Protein 3E4W (pdb70)

Secondary structure (DSSP, 8-state):
---HHHHHHHHHHTT---TTS-SSS-SEEEEEEEEEE-TTGGGT---GGGSS-EEEEEEEEEESSS-TT--TTSS--EEEEEEEEPTTS-EEEEEEES-SS-S-SSHHHHHHHHHHTSSSTTHHHHHHHHHHH-HHHHTTHHHHHHHT-EES-GGGS-EEEEEEEEEE-TTS-EEEEEEEEEESSPP-EE-HHHHHTS-TTHHHHHHHHHHHHS-EEEEEEEEEP-TT--SS-TTSPP----EEEEEEEEEEEE--SSSSTT------TT---TTEEE-S-HHHHHHHHHHHHHHHHHHS---/---HHHHHHHHHHTT---TTS-SSS-SEEEEEEEEEE-TTGGGT---GGGSS-EEEEEEEEEESSS-TT--TTSS--EEEEEEEEPTTS-EEEEEEES-SS-S-SSHHHHHHHHHHHS-SSSHHHHHHHHHHHSGGGTT-HHHHHHHT-EES-GGGS-EEEEEEEEEE-TTS-EEEEEEEEEESSPP-EE-HHHHHTS-TTHHHHHHHHHHHHS-EEEEEEEEEP-TT--SS-TTSPP----EEEEEEEEEEEE--SSSSTT------TT---TTEEE-S-HHHHHHHHHHHHHHHHHH----

B-factor: mean 30.75, std 10.78, range [14.05, 92.54]

Radius of gyration: 25.66 Å; Cα contacts (8 Å, |Δi|>4): 1461; chains: 2; bounding box: 45×77×58 Å

Structure (mmCIF, N/CA/C/O backbone):
data_3E4W
#
_entry.id   3E4W
#
_cell.length_a   68.721
_cell.length_b   81.620
_cell.length_c   163.108
_cell.angle_alpha   90.00
_cell.angle_beta   90.00
_cell.angle_gamma   90.00
#
_symmetry.space_group_name_H-M   'P 21 21 21'
#
loop_
_entity.id
_entity.type
_entity.pdbx_description
1 polymer 'Putative uncharacterized protein'
2 non-polymer 'PROTOPORPHYRIN IX CONTAINING FE'
3 non-polymer HEXANE-1,6-DIOL
4 non-polymer 'PHOSPHATE ION'
5 non-polymer GLYCEROL
6 water water
#
loop_
_atom_site.group_PDB
_atom_site.id
_atom_site.type_symbol
_atom_site.label_atom_id
_atom_site.label_alt_id
_atom_site.label_comp_id
_atom_site.label_asym_id
_atom_site.label_entity_id
_atom_site.label_seq_id
_atom_site.pdbx_PDB_ins_code
_atom_site.Cartn_x
_atom_site.Cartn_y
_atom_site.Cartn_z
_atom_site.occupancy
_atom_site.B_iso_or_equiv
_atom_site.auth_seq_id
_atom_site.auth_comp_id
_atom_site.auth_asym_id
_atom_site.auth_atom_id
_atom_site.pdbx_PDB_model_num
ATOM 1 N N . GLY A 1 11 ? 12.186 22.048 16.678 1.00 56.65 4 GLY A N 1
ATOM 2 C CA . GLY A 1 11 ? 11.773 22.633 17.984 1.00 55.85 4 GLY A CA 1
ATOM 3 C C . GLY A 1 11 ? 10.292 22.462 18.266 1.00 54.33 4 GLY A C 1
ATOM 4 O O . GLY A 1 11 ? 9.830 21.361 18.554 1.00 56.86 4 GLY A O 1
ATOM 5 N N . LEU A 1 12 ? 9.549 23.559 18.183 1.00 51.12 5 LEU A N 1
ATOM 6 C CA . LEU A 1 12 ? 8.110 23.551 18.432 1.00 48.01 5 LEU A CA 1
ATOM 7 C C . LEU A 1 12 ? 7.339 23.328 17.130 1.00 44.48 5 LEU A C 1
ATOM 8 O O . LEU A 1 12 ? 7.703 23.876 16.092 1.00 44.40 5 LEU A O 1
ATOM 13 N N . THR A 1 13 ? 6.278 22.526 17.183 1.00 40.68 6 THR A N 1
ATOM 14 C CA . THR A 1 13 ? 5.471 22.262 15.993 1.00 37.18 6 THR A CA 1
ATOM 15 C C . THR A 1 13 ? 4.167 23.052 16.042 1.00 36.17 6 THR A C 1
ATOM 16 O O . THR A 1 13 ? 3.723 23.471 17.108 1.00 33.60 6 THR A O 1
ATOM 20 N N . PRO A 1 14 ? 3.541 23.276 14.877 1.00 36.54 7 PRO A N 1
ATOM 21 C CA . PRO A 1 14 ? 2.282 24.020 14.821 1.00 36.19 7 PRO A CA 1
ATOM 22 C C . PRO A 1 14 ? 1.238 23.464 15.790 1.00 35.42 7 PRO A C 1
ATOM 23 O O . PRO A 1 14 ? 0.611 24.215 16.538 1.00 34.30 7 PRO A O 1
ATOM 27 N N . ASP A 1 15 ? 1.059 22.146 15.778 1.00 33.13 8 ASP A N 1
ATOM 28 C CA . ASP A 1 15 ? 0.083 21.512 16.657 1.00 35.15 8 ASP A CA 1
ATOM 29 C C . ASP A 1 15 ? 0.371 21.742 18.134 1.00 32.73 8 ASP A C 1
ATOM 30 O O . ASP A 1 15 ? -0.553 21.909 18.930 1.00 32.30 8 ASP A O 1
ATOM 35 N N . GLN A 1 16 ? 1.645 21.746 18.509 1.00 31.35 9 GLN A N 1
ATOM 36 C CA . GLN A 1 16 ? 1.998 21.983 19.904 1.00 30.62 9 GLN A CA 1
ATOM 37 C C . GLN A 1 16 ? 1.594 23.406 20.280 1.00 29.69 9 GLN A C 1
ATOM 38 O O . GLN A 1 16 ? 1.164 23.669 21.404 1.00 27.48 9 GLN A O 1
ATOM 44 N N . ALA A 1 17 ? 1.728 24.325 19.330 1.00 29.55 10 ALA A N 1
ATOM 45 C CA . ALA A 1 17 ? 1.362 25.714 19.580 1.00 30.22 10 ALA A CA 1
ATOM 46 C C . ALA A 1 17 ? -0.139 25.788 19.838 1.00 28.97 10 ALA A C 1
ATOM 47 O O . ALA A 1 17 ? -0.585 26.453 20.773 1.00 32.20 10 ALA A O 1
ATOM 49 N N . ILE A 1 18 ? -0.914 25.100 19.005 1.00 29.84 11 ILE A N 1
ATOM 50 C CA . ILE A 1 18 ? -2.364 25.083 19.159 1.00 30.68 11 ILE A CA 1
ATOM 51 C C . ILE A 1 18 ? -2.730 24.471 20.514 1.00 31.84 11 ILE A C 1
ATOM 52 O O . ILE A 1 18 ? -3.633 24.957 21.199 1.00 32.28 11 ILE A O 1
ATOM 57 N N . ASP A 1 19 ? -2.029 23.406 20.899 1.00 33.32 12 ASP A N 1
ATOM 58 C CA . ASP A 1 19 ? -2.295 22.759 22.181 1.00 36.20 12 ASP A CA 1
ATOM 59 C C . ASP A 1 19 ? -2.086 23.751 23.314 1.00 35.20 12 ASP A C 1
ATOM 60 O O . ASP A 1 19 ? -2.935 23.883 24.197 1.00 34.74 12 ASP A O 1
ATOM 65 N N . ALA A 1 20 ? -0.953 24.446 23.285 1.00 32.39 13 ALA A N 1
ATOM 66 C CA . ALA A 1 20 ? -0.642 25.433 24.310 1.00 32.94 13 ALA A CA 1
ATOM 67 C C . ALA A 1 20 ? -1.756 26.472 24.357 1.00 33.65 13 ALA A C 1
ATOM 68 O O . ALA A 1 20 ? -2.233 26.835 25.431 1.00 33.84 13 ALA A O 1
ATOM 70 N N . ILE A 1 21 ? -2.164 26.943 23.184 1.00 31.77 14 ILE A N 1
ATOM 71 C CA . ILE A 1 21 ? -3.230 27.932 23.082 1.00 31.40 14 ILE A CA 1
ATOM 72 C C . ILE A 1 21 ? -4.523 27.382 23.682 1.00 32.11 14 ILE A C 1
ATOM 73 O O . ILE A 1 21 ? -5.189 28.055 24.469 1.00 32.79 14 ILE A O 1
ATOM 78 N N . ARG A 1 22 ? -4.869 26.154 23.311 1.00 35.46 15 ARG A N 1
ATOM 79 C CA . ARG A 1 22 ? -6.078 25.518 23.821 1.00 38.19 15 ARG A CA 1
ATOM 80 C C . ARG A 1 22 ? -6.006 25.397 25.340 1.00 39.28 15 ARG A C 1
ATOM 81 O O . ARG A 1 22 ? -6.981 25.659 26.043 1.00 39.06 15 ARG A O 1
ATOM 89 N N . GLY A 1 23 ? -4.835 25.013 25.839 1.00 41.02 16 GLY A N 1
ATOM 90 C CA . GLY A 1 23 ? -4.649 24.857 27.270 1.00 41.72 16 GLY A CA 1
ATOM 91 C C . GLY A 1 23 ? -4.767 26.144 28.061 1.00 43.58 16 GLY A C 1
ATOM 92 O O . GLY A 1 23 ? -4.883 26.113 29.286 1.00 43.79 16 GLY A O 1
ATOM 93 N N . THR A 1 24 ? -4.739 27.278 27.368 1.00 42.54 17 THR A N 1
ATOM 94 C CA . THR A 1 24 ? -4.843 28.573 28.030 1.00 41.50 17 THR A CA 1
ATOM 95 C C . THR A 1 24 ? -6.214 29.214 27.831 1.00 40.14 17 THR A C 1
ATOM 96 O O . THR A 1 24 ? -6.457 30.329 28.294 1.00 40.06 17 THR A O 1
ATOM 100 N N . GLY A 1 25 ? -7.107 28.513 27.138 1.00 38.15 18 GLY A N 1
ATOM 101 C CA . GLY A 1 25 ? -8.443 29.043 26.924 1.00 37.57 18 GLY A CA 1
ATOM 102 C C . GLY A 1 25 ? -8.813 29.365 25.488 1.00 36.41 18 GLY A C 1
ATOM 103 O O . GLY A 1 25 ? -9.957 29.734 25.213 1.00 35.64 18 GLY A O 1
ATOM 104 N N . GLY A 1 26 ? -7.858 29.225 24.574 1.00 35.72 19 GLY A N 1
ATOM 105 C CA . GLY A 1 26 ? -8.123 29.516 23.176 1.00 34.00 19 GLY A CA 1
ATOM 106 C C . GLY A 1 26 ? -8.529 28.290 22.380 1.00 35.68 19 GLY A C 1
ATOM 107 O O . GLY A 1 26 ? -8.929 27.274 22.951 1.00 35.71 19 GLY A O 1
ATOM 108 N N . ALA A 1 27 ? -8.417 28.383 21.058 1.00 33.19 20 ALA A N 1
ATOM 109 C CA . ALA A 1 27 ? -8.780 27.285 20.170 1.00 33.59 20 ALA A CA 1
ATOM 110 C C . ALA A 1 27 ? -10.219 26.837 20.416 1.00 35.58 20 ALA A C 1
ATOM 111 O O . ALA A 1 27 ? -10.511 25.638 20.478 1.00 34.02 20 ALA A O 1
ATOM 113 N N . GLN A 1 28 ? -11.112 27.810 20.559 1.00 34.24 21 GLN A N 1
ATOM 114 C CA . GLN A 1 28 ? -12.525 27.532 20.782 1.00 37.19 21 GLN A CA 1
ATOM 115 C C . GLN A 1 28 ? -13.180 27.100 19.471 1.00 38.13 21 GLN A C 1
ATOM 116 O O . GLN A 1 28 ? -12.782 27.540 18.394 1.00 37.87 21 GLN A O 1
ATOM 122 N N . PRO A 1 29 ? -14.203 26.234 19.550 1.00 39.20 22 PRO A N 1
ATOM 123 C CA . PRO A 1 29 ? -14.917 25.736 18.369 1.00 38.25 22 PRO A CA 1
ATOM 124 C C . PRO A 1 29 ? -15.355 26.834 17.402 1.00 37.06 22 PRO A C 1
ATOM 125 O O . PRO A 1 29 ? -16.008 27.798 17.799 1.00 34.85 22 PRO A O 1
ATOM 129 N N . GLY A 1 30 ? -14.986 26.676 16.135 1.00 36.45 23 GLY A N 1
ATOM 130 C CA . GLY A 1 30 ? -15.357 27.642 15.116 1.00 35.45 23 GLY A CA 1
ATOM 131 C C . GLY A 1 30 ? -14.726 29.018 15.232 1.00 33.76 23 GLY A C 1
ATOM 132 O O . GLY A 1 30 ? -15.110 29.936 14.508 1.00 35.36 23 GLY A O 1
ATOM 133 N N . CYS A 1 31 ? -13.759 29.172 16.131 1.00 32.49 24 CYS A N 1
ATOM 134 C CA . CYS A 1 31 ? -13.096 30.462 16.316 1.00 31.84 24 CYS A CA 1
ATOM 135 C C . CYS A 1 31 ? -11.618 30.413 15.970 1.00 30.92 24 CYS A C 1
ATOM 136 O O . CYS A 1 31 ? -11.002 29.349 15.975 1.00 30.15 24 CYS A O 1
ATOM 139 N N . ARG A 1 32 ? -11.057 31.580 15.668 1.00 29.08 25 ARG A N 1
ATOM 140 C CA . ARG A 1 32 ? -9.629 31.687 15.400 1.00 25.53 25 ARG A CA 1
ATOM 141 C C . ARG A 1 32 ? -9.028 31.312 16.762 1.00 26.05 25 ARG A C 1
ATOM 142 O O . ARG A 1 32 ? -9.480 31.827 17.786 1.00 26.31 25 ARG A O 1
ATOM 150 N N . ALA A 1 33 ? -8.043 30.413 16.780 1.00 27.57 26 ALA A N 1
ATOM 151 C CA . ALA A 1 33 ? -7.424 29.954 18.033 1.00 26.73 26 ALA A CA 1
ATOM 152 C C . ALA A 1 33 ? -7.055 31.113 18.950 1.00 27.96 26 ALA A C 1
ATOM 153 O O . ALA A 1 33 ? -7.229 31.034 20.169 1.00 26.94 26 ALA A O 1
ATOM 155 N N . LEU A 1 34 ? -6.513 32.172 18.356 1.00 25.46 27 LEU A N 1
ATOM 156 C CA . LEU A 1 34 ? -6.176 33.396 19.078 1.00 25.24 27 LEU A CA 1
ATOM 157 C C . LEU A 1 34 ? -6.865 34.495 18.279 1.00 23.37 27 LEU A C 1
ATOM 158 O O . LEU A 1 34 ? -7.210 34.281 17.116 1.00 24.59 27 LEU A O 1
ATOM 163 N N . HIS A 1 35 ? -7.077 35.656 18.891 1.00 24.28 28 HIS A N 1
ATOM 164 C CA . HIS A 1 35 ? -7.761 36.750 18.208 1.00 24.45 28 HIS A CA 1
ATOM 165 C C . HIS A 1 35 ? -9.152 36.281 17.777 1.00 26.21 28 HIS A C 1
ATOM 166 O O . HIS A 1 35 ? -9.640 36.607 16.687 1.00 25.77 28 HIS A O 1
ATOM 173 N N . ALA A 1 36 ? -9.787 35.517 18.660 1.00 24.39 29 ALA A N 1
ATOM 174 C CA . ALA A 1 36 ? -11.120 34.976 18.414 1.00 26.49 29 ALA A CA 1
ATOM 175 C C . ALA A 1 36 ? -12.168 36.057 18.173 1.00 24.82 29 ALA A C 1
ATOM 176 O O . ALA A 1 36 ? -12.953 35.967 17.230 1.00 24.72 29 ALA A O 1
ATOM 178 N N . LYS A 1 37 ? -12.183 37.067 19.039 1.00 25.04 30 LYS A N 1
ATOM 179 C CA . LYS A 1 37 ? -13.147 38.154 18.939 1.00 26.16 30 LYS A CA 1
ATOM 180 C C . LYS A 1 37 ? -12.638 39.247 18.008 1.00 26.08 30 LYS A C 1
ATOM 181 O O . LYS A 1 37 ? -11.541 39.772 18.199 1.00 25.81 30 LYS A O 1
ATOM 187 N N . GLY A 1 38 ? -13.441 39.581 17.004 1.00 26.07 31 GLY A N 1
ATOM 188 C CA . GLY A 1 38 ? -13.050 40.611 16.057 1.00 25.76 31 GLY A CA 1
ATOM 189 C C . GLY A 1 38 ? -14.149 40.905 15.057 1.00 26.96 31 GLY A C 1
ATOM 190 O O . GLY A 1 38 ? -15.087 40.122 14.910 1.00 25.18 31 GLY A O 1
ATOM 191 N N . THR A 1 39 ? -14.033 42.034 14.365 1.00 24.35 32 THR A N 1
ATOM 192 C CA . THR A 1 39 ? -15.031 42.436 13.378 1.00 24.89 32 THR A CA 1
ATOM 193 C C . THR A 1 39 ? -14.341 42.931 12.109 1.00 25.32 32 THR A C 1
ATOM 194 O O . THR A 1 39 ? -13.266 43.534 12.175 1.00 23.19 32 THR A O 1
ATOM 198 N N . LEU A 1 40 ? -14.959 42.665 10.960 1.00 21.53 33 LEU A N 1
ATOM 199 C CA . LEU A 1 40 ? -14.407 43.076 9.675 1.00 22.31 33 LEU A CA 1
ATOM 200 C C . LEU A 1 40 ? -14.962 44.417 9.207 1.00 23.67 33 LEU A C 1
ATOM 201 O O . LEU A 1 40 ? -16.150 44.713 9.377 1.00 20.97 33 LEU A O 1
ATOM 206 N N . TYR A 1 41 ? -14.091 45.218 8.604 1.00 22.00 34 TYR A N 1
ATOM 207 C CA . TYR A 1 41 ? -14.482 46.523 8.092 1.00 23.28 34 TYR A CA 1
ATOM 208 C C . TYR A 1 41 ? -13.967 46.697 6.673 1.00 23.99 34 TYR A C 1
ATOM 209 O O . TYR A 1 41 ? -12.997 46.050 6.273 1.00 23.64 34 TYR A O 1
ATOM 218 N N . ARG A 1 42 ? -14.631 47.571 5.924 1.00 23.63 35 ARG A N 1
ATOM 219 C CA . ARG A 1 42 ? -14.274 47.858 4.542 1.00 26.74 35 ARG A CA 1
ATOM 220 C C . ARG A 1 42 ? -13.618 49.227 4.402 1.00 22.76 35 ARG A C 1
ATOM 221 O O . ARG A 1 42 ? -13.947 50.163 5.127 1.00 23.91 35 ARG A O 1
ATOM 229 N N . GLY A 1 43 ? -12.699 49.332 3.450 1.00 23.02 36 GLY A N 1
ATOM 230 C CA . GLY A 1 43 ? -12.020 50.590 3.200 1.00 24.75 36 GLY A CA 1
ATOM 231 C C . GLY A 1 43 ? -11.149 50.495 1.963 1.00 23.13 36 GLY A C 1
ATOM 232 O O . GLY A 1 43 ? -11.301 49.580 1.146 1.00 20.91 36 GLY A O 1
ATOM 233 N N . THR A 1 44 ? -10.249 51.458 1.806 1.00 21.33 37 THR A N 1
ATOM 234 C CA . THR A 1 44 ? -9.333 51.451 0.677 1.00 20.43 37 THR A CA 1
ATOM 235 C C . THR A 1 44 ? -7.967 51.889 1.170 1.00 21.31 37 THR A C 1
ATOM 236 O O . THR A 1 44 ? -7.825 52.365 2.294 1.00 20.50 37 THR A O 1
ATOM 240 N N . PHE A 1 45 ? -6.964 51.705 0.326 1.00 20.93 38 PHE A N 1
ATOM 241 C CA . PHE A 1 45 ? -5.604 52.095 0.652 1.00 20.68 38 PHE A CA 1
ATOM 242 C C . PHE A 1 45 ? -4.989 52.755 -0.568 1.00 20.07 38 PHE A C 1
ATOM 243 O O . PHE A 1 45 ? -5.181 52.298 -1.694 1.00 21.67 38 PHE A O 1
ATOM 251 N N . THR A 1 46 ? -4.261 53.838 -0.330 1.00 19.06 39 THR A N 1
ATOM 252 C CA . THR A 1 46 ? -3.573 54.554 -1.393 1.00 18.69 39 THR A CA 1
ATOM 253 C C . THR A 1 46 ? -2.201 54.900 -0.843 1.00 18.20 39 THR A C 1
ATOM 254 O O . THR A 1 46 ? -2.085 55.463 0.246 1.00 19.50 39 THR A O 1
ATOM 258 N N . ALA A 1 47 ? -1.163 54.550 -1.588 1.00 18.93 40 ALA A N 1
ATOM 259 C CA . ALA A 1 47 ? 0.197 54.822 -1.155 1.00 18.04 40 ALA A CA 1
ATOM 260 C C . ALA A 1 47 ? 0.613 56.233 -1.552 1.00 21.06 40 ALA A C 1
ATOM 261 O O . ALA A 1 47 ? -0.013 56.858 -2.412 1.00 20.40 40 ALA A O 1
ATOM 263 N N . THR A 1 48 ? 1.664 56.732 -0.913 1.00 19.76 41 THR A N 1
ATOM 264 C CA . THR A 1 48 ? 2.190 58.053 -1.228 1.00 24.48 41 THR A CA 1
ATOM 265 C C . THR A 1 48 ? 2.903 57.902 -2.566 1.00 27.55 41 THR A C 1
ATOM 266 O O . THR A 1 48 ? 3.126 56.783 -3.033 1.00 27.07 41 THR A O 1
ATOM 270 N N . ARG A 1 49 ? 3.263 59.020 -3.183 1.00 26.70 42 ARG A N 1
ATOM 271 C CA . ARG A 1 49 ? 3.933 58.978 -4.475 1.00 31.74 42 ARG A CA 1
ATOM 272 C C . ARG A 1 49 ? 5.321 58.346 -4.464 1.00 31.02 42 ARG A C 1
ATOM 273 O O . ARG A 1 49 ? 5.734 57.747 -5.460 1.00 31.48 42 ARG A O 1
ATOM 281 N N . ASP A 1 50 ? 6.033 58.461 -3.349 1.00 29.60 43 ASP A N 1
ATOM 282 C CA . ASP A 1 50 ? 7.381 57.911 -3.266 1.00 30.96 43 ASP A CA 1
ATOM 283 C C . ASP A 1 50 ? 7.475 56.459 -2.814 1.00 28.94 43 ASP A C 1
ATOM 284 O O . ASP A 1 50 ? 8.552 55.866 -2.867 1.00 27.72 43 ASP A O 1
ATOM 289 N N . ALA A 1 51 ? 6.361 55.881 -2.375 1.00 25.17 44 ALA A N 1
ATOM 290 C CA . ALA A 1 51 ? 6.379 54.495 -1.911 1.00 22.95 44 ALA A CA 1
ATOM 291 C C . ALA A 1 51 ? 6.914 53.543 -2.981 1.00 23.18 44 ALA A C 1
ATOM 292 O O . ALA A 1 51 ? 7.573 52.547 -2.670 1.00 21.17 44 ALA A O 1
ATOM 294 N N . VAL A 1 52 ? 6.634 53.858 -4.242 1.00 22.29 45 VAL A N 1
ATOM 295 C CA . VAL A 1 52 ? 7.079 53.027 -5.351 1.00 24.48 45 VAL A CA 1
ATOM 296 C C . VAL A 1 52 ? 8.610 52.970 -5.441 1.00 24.49 45 VAL A C 1
ATOM 297 O O . VAL A 1 52 ? 9.169 52.123 -6.134 1.00 25.00 45 VAL A O 1
ATOM 301 N N . MET A 1 53 ? 9.287 53.867 -4.732 1.00 24.25 46 MET A N 1
ATOM 302 C CA . MET A 1 53 ? 10.748 53.880 -4.739 1.00 26.61 46 MET A CA 1
ATOM 303 C C . MET A 1 53 ? 11.287 52.857 -3.745 1.00 24.03 46 MET A C 1
ATOM 304 O O . MET A 1 53 ? 12.470 52.505 -3.782 1.00 23.46 46 MET A O 1
ATOM 309 N N . LEU A 1 54 ? 10.411 52.394 -2.856 1.00 21.54 47 LEU A N 1
ATOM 310 C CA . LEU A 1 54 ? 10.773 51.419 -1.830 1.00 20.65 47 LEU A CA 1
ATOM 311 C C . LEU A 1 54 ? 10.356 49.993 -2.192 1.00 22.15 47 LEU A C 1
ATOM 312 O O . LEU A 1 54 ? 11.042 49.033 -1.836 1.00 21.39 47 LEU A O 1
ATOM 317 N N . SER A 1 55 ? 9.228 49.854 -2.887 1.00 21.89 48 SER A N 1
ATOM 318 C CA . SER A 1 55 ? 8.736 48.534 -3.274 1.00 22.26 48 SER A CA 1
ATOM 319 C C . SER A 1 55 ? 7.933 48.567 -4.568 1.00 22.55 48 SER A C 1
ATOM 320 O O . SER A 1 55 ? 7.235 49.539 -4.857 1.00 21.03 48 SER A O 1
ATOM 323 N N . ALA A 1 56 ? 8.039 47.486 -5.336 1.00 22.39 49 ALA A N 1
ATOM 324 C CA . ALA A 1 56 ? 7.329 47.359 -6.599 1.00 22.31 49 ALA A CA 1
ATOM 325 C C . ALA A 1 56 ? 5.956 46.723 -6.393 1.00 23.19 49 ALA A C 1
ATOM 326 O O . ALA A 1 56 ? 5.228 46.489 -7.357 1.00 22.54 49 ALA A O 1
ATOM 328 N N . ALA A 1 57 ? 5.605 46.433 -5.142 1.00 21.72 50 ALA A N 1
ATOM 329 C CA . ALA A 1 57 ? 4.309 45.827 -4.850 1.00 22.54 50 ALA A CA 1
ATOM 330 C C . ALA A 1 57 ? 3.217 46.680 -5.486 1.00 22.86 50 ALA A C 1
ATOM 331 O O . ALA A 1 57 ? 3.214 47.903 -5.347 1.00 24.11 50 ALA A O 1
ATOM 333 N N . PRO A 1 58 ? 2.272 46.043 -6.194 1.00 24.58 51 PRO A N 1
ATOM 334 C CA . PRO A 1 58 ? 1.172 46.749 -6.861 1.00 26.37 51 PRO A CA 1
ATOM 335 C C . PRO A 1 58 ? 0.334 47.685 -5.988 1.00 25.1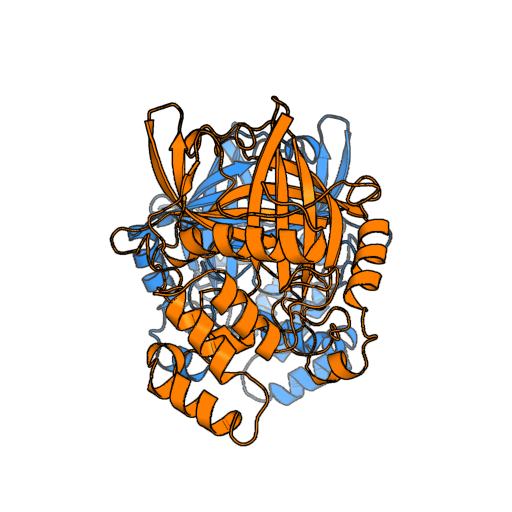4 51 PRO A C 1
ATOM 336 O O . PRO A 1 58 ? -0.109 48.732 -6.459 1.00 27.13 51 PRO A O 1
ATOM 340 N N . HIS A 1 59 ? 0.113 47.324 -4.727 1.00 23.75 52 HIS A N 1
ATOM 341 C CA . HIS A 1 59 ? -0.696 48.175 -3.859 1.00 23.48 52 HIS A CA 1
ATOM 342 C C . HIS A 1 59 ? 0.068 49.398 -3.363 1.00 23.08 52 HIS A C 1
ATOM 343 O O . HIS A 1 59 ? -0.498 50.272 -2.711 1.00 21.64 52 HIS A O 1
ATOM 350 N N . LEU A 1 60 ? 1.353 49.466 -3.690 1.00 21.64 53 LEU A N 1
ATOM 351 C CA . LEU A 1 60 ? 2.178 50.586 -3.260 1.00 22.95 53 LEU A CA 1
ATOM 352 C C . LEU A 1 60 ? 2.562 51.530 -4.401 1.00 22.43 53 LEU A C 1
ATOM 353 O O . LEU A 1 60 ? 3.432 52.385 -4.231 1.00 22.26 53 LEU A O 1
ATOM 358 N N . ASP A 1 61 ? 1.911 51.394 -5.557 1.00 22.40 54 ASP A N 1
ATOM 359 C CA . ASP A 1 61 ? 2.254 52.243 -6.695 1.00 24.44 54 ASP A CA 1
ATOM 360 C C . ASP A 1 61 ? 1.518 53.578 -6.785 1.00 23.94 54 ASP A C 1
ATOM 361 O O . ASP A 1 61 ? 1.735 54.339 -7.724 1.00 24.52 54 ASP A O 1
ATOM 366 N N . GLY A 1 62 ? 0.658 53.870 -5.813 1.00 23.03 55 GLY A N 1
ATOM 367 C CA . GLY A 1 62 ? -0.063 55.131 -5.832 1.00 23.99 55 GLY A CA 1
ATOM 368 C C . GLY A 1 62 ? -1.519 55.012 -6.238 1.00 26.75 55 GLY A C 1
ATOM 369 O O . GLY A 1 62 ? -2.278 55.981 -6.145 1.00 26.17 55 GLY A O 1
ATOM 370 N N . SER A 1 63 ? -1.914 53.834 -6.706 1.00 24.81 56 SER A N 1
ATOM 371 C CA . SER A 1 63 ? -3.302 53.621 -7.097 1.00 25.75 56 SER A CA 1
ATOM 372 C C . SER A 1 63 ? -4.095 53.302 -5.832 1.00 25.44 56 SER A C 1
ATOM 373 O O . SER A 1 63 ? -3.524 52.962 -4.796 1.00 24.89 56 SER A O 1
ATOM 376 N N . THR A 1 64 ? -5.413 53.422 -5.910 1.00 23.15 57 THR A N 1
ATOM 377 C CA . THR A 1 64 ? -6.253 53.133 -4.760 1.00 22.05 57 THR A CA 1
ATOM 378 C C . THR A 1 64 ? -6.737 51.693 -4.859 1.00 24.44 57 THR A C 1
ATOM 379 O O . THR A 1 64 ? -7.316 51.291 -5.868 1.00 23.65 57 THR A O 1
ATOM 383 N N . VAL A 1 65 ? -6.488 50.916 -3.812 1.00 22.74 58 VAL A N 1
ATOM 384 C CA . VAL A 1 65 ? -6.886 49.516 -3.804 1.00 22.55 58 VAL A CA 1
ATOM 385 C C . VAL A 1 65 ? -7.848 49.185 -2.668 1.00 22.24 58 VAL A C 1
ATOM 386 O O . VAL A 1 65 ? -7.914 49.895 -1.665 1.00 20.49 58 VAL A O 1
ATOM 390 N N . PRO A 1 66 ? -8.626 48.104 -2.830 1.00 22.46 59 PRO A N 1
ATOM 391 C CA . PRO A 1 66 ? -9.588 47.666 -1.816 1.00 23.02 59 PRO A CA 1
ATOM 392 C C . PRO A 1 66 ? -8.821 47.194 -0.588 1.00 22.98 59 PRO A C 1
ATOM 393 O O . PRO A 1 66 ? -7.747 46.603 -0.716 1.00 21.85 59 PRO A O 1
ATOM 397 N N . ALA A 1 67 ? -9.367 47.460 0.593 1.00 21.46 60 ALA A N 1
ATOM 398 C CA . ALA A 1 67 ? -8.738 47.037 1.832 1.00 22.15 60 ALA A CA 1
ATOM 399 C C . ALA A 1 67 ? -9.784 46.459 2.770 1.00 22.75 60 ALA A C 1
ATOM 400 O O . ALA A 1 67 ? -10.830 47.070 2.994 1.00 23.82 60 ALA A O 1
ATOM 402 N N . LEU A 1 68 ? -9.503 45.266 3.290 1.00 20.92 61 LEU A N 1
ATOM 403 C CA . LEU A 1 68 ? -10.386 44.599 4.245 1.00 21.43 61 LEU A CA 1
ATOM 404 C C . LEU A 1 68 ? -9.629 44.673 5.561 1.00 20.61 61 LEU A C 1
ATOM 405 O O . LEU A 1 68 ? -8.456 44.297 5.621 1.00 20.58 61 LEU A O 1
ATOM 410 N N . ILE A 1 69 ? -10.287 45.163 6.606 1.00 19.64 62 ILE A N 1
ATOM 411 C CA . ILE A 1 69 ? -9.646 45.310 7.905 1.00 21.60 62 ILE A CA 1
ATOM 412 C C . ILE A 1 69 ? -10.379 44.580 9.020 1.00 24.59 62 ILE A C 1
ATOM 413 O O . ILE A 1 69 ? -11.605 44.657 9.114 1.00 23.06 62 ILE A O 1
ATOM 418 N N . ARG A 1 70 ? -9.632 43.884 9.870 1.00 22.70 63 ARG A N 1
ATOM 419 C CA . ARG A 1 70 ? -10.247 43.214 11.008 1.00 22.17 63 ARG A CA 1
ATOM 420 C C . ARG A 1 70 ? -9.600 43.738 12.281 1.00 23.35 63 ARG A C 1
ATOM 421 O O . ARG A 1 70 ? -8.376 43.710 12.423 1.00 23.01 63 ARG A O 1
ATOM 429 N N . PHE A 1 71 ? -10.426 44.261 13.182 1.00 23.71 64 PHE A N 1
ATOM 430 C CA . PHE A 1 71 ? -9.953 44.752 14.470 1.00 22.76 64 PHE A CA 1
ATOM 431 C C . PHE A 1 71 ? -10.338 43.640 15.427 1.00 24.52 64 PHE A C 1
ATOM 432 O O . PHE A 1 71 ? -11.436 43.084 15.330 1.00 21.99 64 PHE A O 1
ATOM 440 N N . SER A 1 72 ? -9.449 43.316 16.355 1.00 23.37 65 SER A N 1
ATOM 441 C CA . SER A 1 72 ? -9.728 42.219 17.263 1.00 23.59 65 SER A CA 1
ATOM 442 C C . SER A 1 72 ? -9.048 42.328 18.614 1.00 23.42 65 SER A C 1
ATOM 443 O O . SER A 1 72 ? -8.243 43.227 18.863 1.00 22.18 65 SER A O 1
ATOM 446 N N . ASN A 1 73 ? -9.396 41.385 19.482 1.00 22.25 66 ASN A N 1
ATOM 447 C CA . ASN A 1 73 ? -8.804 41.274 20.802 1.00 23.54 66 ASN A CA 1
ATOM 448 C C . ASN A 1 73 ? -7.924 40.029 20.664 1.00 24.45 66 ASN A C 1
ATOM 449 O O . ASN A 1 73 ? -8.346 39.033 20.069 1.00 24.19 66 ASN A O 1
ATOM 454 N N . GLY A 1 74 ? -6.707 40.089 21.194 1.00 24.32 67 GLY A N 1
ATOM 455 C CA . GLY A 1 74 ? -5.792 38.966 21.075 1.00 26.12 67 GLY A CA 1
ATOM 456 C C . GLY A 1 74 ? -6.197 37.667 21.750 1.00 25.64 67 GLY A C 1
ATOM 457 O O . GLY A 1 74 ? -5.706 36.601 21.386 1.00 27.22 67 GLY A O 1
ATOM 458 N N . SER A 1 75 ? -7.100 37.746 22.720 1.00 28.20 68 SER A N 1
ATOM 459 C CA . SER A 1 75 ? -7.541 36.562 23.451 1.00 26.67 68 SER A CA 1
ATOM 460 C C . SER A 1 75 ? -8.161 35.459 22.602 1.00 27.87 68 SER A C 1
ATOM 461 O O . SER A 1 75 ? -8.772 35.721 21.566 1.00 26.29 68 SER A O 1
ATOM 464 N N . GLY A 1 76 ? -8.002 34.220 23.065 1.00 27.29 69 GLY A N 1
ATOM 465 C CA . GLY A 1 76 ? -8.574 33.084 22.371 1.00 27.68 69 GLY A CA 1
ATOM 466 C C . GLY A 1 76 ? -10.032 32.936 22.770 1.00 28.80 69 GLY A C 1
ATOM 467 O O . GLY A 1 76 ? -10.751 32.084 22.245 1.00 28.96 69 GLY A O 1
ATOM 468 N N . ASN A 1 77 ? -10.467 33.775 23.707 1.00 30.24 70 ASN A N 1
ATOM 469 C CA . ASN A 1 77 ? -11.847 33.760 24.187 1.00 30.47 70 ASN A CA 1
ATOM 470 C C . ASN A 1 77 ? -12.708 34.712 23.358 1.00 32.79 70 ASN A C 1
ATOM 471 O O . ASN A 1 77 ? -12.533 35.931 23.409 1.00 32.87 70 ASN A O 1
ATOM 476 N N . PRO A 1 78 ? -13.656 34.165 22.582 1.00 33.23 71 PRO A N 1
ATOM 477 C CA . PRO A 1 78 ? -14.532 34.995 21.750 1.00 34.45 71 PRO A CA 1
ATOM 478 C C . PRO A 1 78 ? -15.434 35.938 22.548 1.00 35.58 71 PRO A C 1
ATOM 479 O O . PRO A 1 78 ? -16.004 36.876 21.993 1.00 36.68 71 PRO A O 1
ATOM 483 N N . LYS A 1 79 ? -15.551 35.691 23.850 1.00 36.24 72 LYS A N 1
ATOM 484 C CA . LYS A 1 79 ? -16.381 36.527 24.710 1.00 38.44 72 LYS A CA 1
ATOM 485 C C . LYS A 1 79 ? -15.551 37.452 25.593 1.00 37.82 72 LYS A C 1
ATOM 486 O O . LYS A 1 79 ? -16.063 38.040 26.544 1.00 38.41 72 LYS A O 1
ATOM 492 N N . GLN A 1 80 ? -14.265 37.570 25.279 1.00 36.04 73 GLN A N 1
ATOM 493 C CA . GLN A 1 80 ? -13.362 38.436 26.032 1.00 34.89 73 GLN A CA 1
ATOM 494 C C . GLN A 1 80 ? -13.967 39.838 26.151 1.00 32.66 73 GLN A C 1
ATOM 495 O O . GLN A 1 80 ? -14.476 40.380 25.174 1.00 33.19 73 GLN A O 1
ATOM 501 N N . ARG A 1 81 ? -13.918 40.413 27.350 1.00 30.64 74 ARG A N 1
ATOM 502 C CA . ARG A 1 81 ? -14.443 41.759 27.579 1.00 32.39 74 ARG A CA 1
ATOM 503 C C . ARG A 1 81 ? -13.451 42.781 27.037 1.00 30.05 74 ARG A C 1
ATOM 504 O O . ARG A 1 81 ? -12.254 42.675 27.296 1.00 28.65 74 ARG A O 1
ATOM 512 N N . ASP A 1 82 ? -13.945 43.766 26.290 1.00 29.94 75 ASP A N 1
ATOM 513 C CA . ASP A 1 82 ? -13.073 44.793 25.722 1.00 29.43 75 ASP A CA 1
ATOM 514 C C . ASP A 1 82 ? -12.374 45.596 26.813 1.00 29.89 75 ASP A C 1
ATOM 515 O O . ASP A 1 82 ? -11.218 45.994 26.658 1.00 29.56 75 ASP A O 1
ATOM 520 N N . GLY A 1 83 ? -13.081 45.829 27.916 1.00 29.10 76 GLY A N 1
ATOM 521 C CA . GLY A 1 83 ? -12.522 46.600 29.013 1.00 30.13 76 GLY A CA 1
ATOM 522 C C . GLY A 1 83 ? -11.448 45.914 29.840 1.00 33.18 76 GLY A C 1
ATOM 523 O O . GLY A 1 83 ? -10.886 46.521 30.756 1.00 33.59 76 GLY A O 1
ATOM 524 N N . ALA A 1 84 ? -11.163 44.652 29.538 1.00 32.72 77 ALA A N 1
ATOM 525 C CA . ALA A 1 84 ? -10.139 43.919 30.273 1.00 33.14 77 ALA A CA 1
ATOM 526 C C . ALA A 1 84 ? -8.791 44.135 29.594 1.00 35.03 77 ALA A C 1
ATOM 527 O O . ALA A 1 84 ? -8.724 44.311 28.374 1.00 34.02 77 ALA A O 1
ATOM 529 N N . PRO A 1 85 ? -7.697 44.144 30.376 1.00 33.98 78 PRO A N 1
ATOM 530 C CA . PRO A 1 85 ? -6.370 44.342 29.783 1.00 33.51 78 PRO A CA 1
ATOM 531 C C . PRO A 1 85 ? -6.143 43.308 28.686 1.00 32.82 78 PRO A C 1
ATOM 532 O O . PRO A 1 85 ? -6.616 42.175 28.788 1.00 32.04 78 PRO A O 1
ATOM 536 N N . GLY A 1 86 ? -5.432 43.695 27.632 1.00 30.35 79 GLY A N 1
ATOM 537 C CA . GLY A 1 86 ? -5.181 42.756 26.557 1.00 27.50 79 GLY A CA 1
ATOM 538 C C . GLY A 1 86 ? -4.704 43.403 25.273 1.00 27.01 79 GLY A C 1
ATOM 539 O O . GLY A 1 86 ? -4.894 44.600 25.055 1.00 25.62 79 GLY A O 1
ATOM 540 N N . VAL A 1 87 ? -4.079 42.595 24.425 1.00 26.48 80 VAL A N 1
ATOM 541 C CA . VAL A 1 87 ? -3.559 43.053 23.144 1.00 25.95 80 VAL A CA 1
ATOM 542 C C . VAL A 1 87 ? -4.699 43.210 22.149 1.00 25.04 80 VAL A C 1
ATOM 543 O O . VAL A 1 87 ? -5.684 42.471 22.204 1.00 24.75 80 VAL A O 1
ATOM 547 N N . ARG A 1 88 ? -4.570 44.181 21.250 1.00 22.71 81 ARG A N 1
ATOM 548 C CA . ARG A 1 88 ? -5.579 44.410 20.222 1.00 22.46 81 ARG A CA 1
ATOM 549 C C . ARG A 1 88 ? -4.893 44.195 18.882 1.00 20.99 81 ARG A C 1
ATOM 550 O O . ARG A 1 88 ? -3.703 44.479 18.733 1.00 21.41 81 ARG A O 1
ATOM 558 N N . GLY A 1 89 ? -5.639 43.694 17.911 1.00 19.81 82 GLY A N 1
ATOM 559 C CA . GLY A 1 89 ? -5.053 43.469 16.608 1.00 21.45 82 GLY A CA 1
ATOM 560 C C . GLY A 1 89 ? -5.726 44.272 15.517 1.00 22.22 82 GLY A C 1
ATOM 561 O O . GLY A 1 89 ? -6.899 44.635 15.624 1.00 21.49 82 GLY A O 1
ATOM 562 N N . MET A 1 90 ? -4.957 44.581 14.481 1.00 21.31 83 MET A N 1
ATOM 563 C CA . MET A 1 90 ? -5.463 45.294 13.312 1.00 20.99 83 MET A CA 1
ATOM 564 C C . MET A 1 90 ? -4.777 44.623 12.143 1.00 20.13 83 MET A C 1
ATOM 565 O O . MET A 1 90 ? -3.561 44.729 11.988 1.00 21.08 83 MET A O 1
ATOM 571 N N . ALA A 1 91 ? -5.554 43.908 11.341 1.00 17.98 84 ALA A N 1
ATOM 572 C CA . ALA A 1 91 ? -5.015 43.201 10.195 1.00 19.38 84 ALA A CA 1
ATOM 573 C C . ALA A 1 91 ? -5.665 43.748 8.935 1.00 19.04 84 ALA A C 1
ATOM 574 O O . ALA A 1 91 ? -6.872 43.980 8.900 1.00 21.24 84 ALA A O 1
ATOM 576 N N . VAL A 1 92 ? -4.855 43.953 7.903 1.00 19.12 85 VAL A N 1
ATOM 577 C CA . VAL A 1 92 ? -5.346 44.509 6.650 1.00 19.01 85 VAL A CA 1
ATOM 578 C C . VAL A 1 92 ? -5.013 43.619 5.471 1.00 19.90 85 VAL A C 1
ATOM 579 O O . VAL A 1 92 ? -3.874 43.178 5.316 1.00 21.41 85 VAL A O 1
ATOM 583 N N . LYS A 1 93 ? -6.018 43.371 4.638 1.00 19.85 86 LYS A N 1
ATOM 584 C CA . LYS A 1 93 ? -5.856 42.554 3.444 1.00 21.98 86 LYS A CA 1
ATOM 585 C C . LYS A 1 93 ? -6.085 43.453 2.229 1.00 20.98 86 LYS A C 1
ATOM 586 O O . LYS A 1 93 ? -7.182 43.988 2.046 1.00 23.28 86 LYS A O 1
ATOM 592 N N . PHE A 1 94 ? -5.048 43.628 1.413 1.00 18.85 87 PHE A N 1
ATOM 593 C CA . PHE A 1 94 ? -5.147 44.470 0.218 1.00 20.09 87 PHE A CA 1
ATOM 594 C C . PHE A 1 94 ? -5.393 43.624 -1.028 1.00 21.47 87 PHE A C 1
ATOM 595 O O . PHE A 1 94 ? -4.726 42.613 -1.235 1.00 22.27 87 PHE A O 1
ATOM 603 N N . THR A 1 95 ? -6.344 44.043 -1.858 1.00 22.30 88 THR A N 1
ATOM 604 C CA . THR A 1 95 ? -6.631 43.324 -3.095 1.00 23.55 88 THR A CA 1
ATOM 605 C C . THR A 1 95 ? -5.855 44.010 -4.218 1.00 24.80 88 THR A C 1
ATOM 606 O O . THR A 1 95 ? -5.938 45.230 -4.394 1.00 23.53 88 THR A O 1
ATOM 610 N N . LEU A 1 96 ? -5.096 43.224 -4.969 1.00 23.56 89 LEU A N 1
ATOM 611 C CA . LEU A 1 96 ? -4.290 43.761 -6.056 1.00 25.97 89 LEU A CA 1
ATOM 612 C C . LEU A 1 96 ? -5.028 43.702 -7.398 1.00 26.22 89 LEU A C 1
ATOM 613 O O . LEU A 1 96 ? -6.021 42.988 -7.537 1.00 25.24 89 LEU A O 1
ATOM 618 N N . PRO A 1 97 ? -4.552 44.461 -8.401 1.00 28.32 90 PRO A N 1
ATOM 619 C CA . PRO A 1 97 ? -5.165 44.505 -9.733 1.00 29.10 90 PRO A CA 1
ATOM 620 C C . PRO A 1 97 ? -5.490 43.169 -10.387 1.00 30.80 90 PRO A C 1
ATOM 621 O O . PRO A 1 97 ? -6.496 43.050 -11.090 1.00 29.98 90 PRO A O 1
ATOM 625 N N . ASP A 1 98 ? -4.649 42.166 -10.163 1.00 29.01 91 ASP A N 1
ATOM 626 C CA . ASP A 1 98 ? -4.869 40.856 -10.762 1.00 29.57 91 ASP A CA 1
ATOM 627 C C . ASP A 1 98 ? -5.781 39.973 -9.919 1.00 29.78 91 ASP A C 1
ATOM 628 O O . ASP A 1 98 ? -5.998 38.806 -10.240 1.00 31.29 91 ASP A O 1
ATOM 633 N N . GLY A 1 99 ? -6.312 40.532 -8.836 1.00 28.31 92 GLY A N 1
ATOM 634 C CA . GLY A 1 99 ? -7.208 39.773 -7.984 1.00 28.03 92 GLY A CA 1
ATOM 635 C C . GLY A 1 99 ? -6.542 39.077 -6.812 1.00 27.74 92 GLY A C 1
ATOM 636 O O . GLY A 1 99 ? -7.228 38.569 -5.924 1.00 28.33 92 GLY A O 1
ATOM 637 N N . SER A 1 100 ? -5.213 39.040 -6.802 1.00 26.85 93 SER A N 1
ATOM 638 C CA . SER A 1 100 ? -4.496 38.402 -5.706 1.00 26.11 93 SER A CA 1
ATOM 639 C C . SER A 1 100 ? -4.560 39.307 -4.483 1.00 25.12 93 SER A C 1
ATOM 640 O O . SER A 1 100 ? -4.967 40.469 -4.575 1.00 22.84 93 SER A O 1
ATOM 643 N N . THR A 1 101 ? -4.153 38.779 -3.337 1.00 23.88 94 THR A N 1
ATOM 644 C CA . THR A 1 101 ? -4.192 39.550 -2.105 1.00 22.26 94 THR A CA 1
ATOM 645 C C . THR A 1 101 ? -2.892 39.458 -1.324 1.00 22.43 94 THR A C 1
ATOM 646 O O . THR A 1 101 ? -2.138 38.494 -1.458 1.00 21.54 94 THR A O 1
ATOM 650 N N . THR A 1 102 ? -2.633 40.475 -0.511 1.00 21.88 95 THR A N 1
ATOM 651 C CA . THR A 1 102 ? -1.443 40.494 0.327 1.00 21.52 95 THR A CA 1
ATOM 652 C C . THR A 1 102 ? -1.875 41.080 1.668 1.00 20.87 95 THR A C 1
ATOM 653 O O . THR A 1 102 ? -2.678 42.011 1.714 1.00 22.92 95 THR A O 1
ATOM 657 N N . ASP A 1 103 ? -1.365 40.515 2.758 1.00 20.82 96 ASP A N 1
ATOM 658 C CA . ASP A 1 103 ? -1.757 40.952 4.095 1.00 21.29 96 ASP A CA 1
ATOM 659 C C . ASP A 1 103 ? -0.693 41.667 4.911 1.00 21.63 96 ASP A C 1
ATOM 660 O O . ASP A 1 103 ? 0.506 41.492 4.700 1.00 21.19 96 ASP A O 1
ATOM 665 N N . VAL A 1 104 ? -1.173 42.467 5.856 1.00 19.88 97 VAL A N 1
ATOM 666 C CA . VAL A 1 104 ? -0.330 43.155 6.823 1.00 20.92 97 VAL A CA 1
ATOM 667 C C . VAL A 1 104 ? -1.015 42.838 8.148 1.00 22.87 97 VAL A C 1
ATOM 668 O O . VAL A 1 104 ? -2.202 43.132 8.331 1.00 22.02 97 VAL A O 1
ATOM 672 N N . SER A 1 105 ? -0.280 42.210 9.057 1.00 21.28 98 SER A N 1
ATOM 673 C CA . SER A 1 105 ? -0.827 41.842 10.355 1.00 21.74 98 SER A CA 1
ATOM 674 C C . SER A 1 105 ? -0.107 42.634 11.434 1.00 20.89 98 SER A C 1
ATOM 675 O O . SER A 1 105 ? 1.123 42.651 11.485 1.00 22.01 98 SER A O 1
ATOM 678 N N . ALA A 1 106 ? -0.869 43.298 12.293 1.00 18.93 99 ALA A N 1
ATOM 679 C CA . ALA A 1 106 ? -0.264 44.102 13.338 1.00 20.23 99 ALA A CA 1
ATOM 680 C C . ALA A 1 106 ? -1.048 44.044 14.634 1.00 21.00 99 ALA A C 1
ATOM 681 O O . ALA A 1 106 ? -2.235 43.718 14.647 1.00 21.89 99 ALA A O 1
ATOM 683 N N . GLN A 1 107 ? -0.374 44.355 15.732 1.00 21.56 100 GLN A N 1
ATOM 684 C CA . GLN A 1 107 ? -1.035 44.367 17.027 1.00 22.67 100 GLN A CA 1
ATOM 685 C C . GLN A 1 107 ? -0.412 45.441 17.922 1.00 23.02 100 GLN A C 1
ATOM 686 O O . GLN A 1 107 ? 0.554 46.107 17.529 1.00 21.85 100 GLN A O 1
ATOM 692 N N . THR A 1 108 ? -0.954 45.606 19.122 1.00 21.59 101 THR A N 1
ATOM 693 C CA . THR A 1 108 ? -0.504 46.668 20.010 1.00 22.36 101 THR A CA 1
ATOM 694 C C . THR A 1 108 ? 0.890 46.657 20.644 1.00 21.94 101 THR A C 1
ATOM 695 O O . THR A 1 108 ? 1.384 47.717 21.018 1.00 21.65 101 THR A O 1
ATOM 699 N N . ALA A 1 109 ? 1.537 45.500 20.769 1.00 21.73 102 ALA A N 1
ATOM 700 C CA . ALA A 1 109 ? 2.882 45.478 21.361 1.00 21.71 102 ALA A CA 1
ATOM 701 C C . ALA A 1 109 ? 3.907 46.097 20.398 1.00 22.88 102 ALA A C 1
ATOM 702 O O . ALA A 1 109 ? 3.842 45.869 19.190 1.00 22.13 102 ALA A O 1
ATOM 704 N N . ARG A 1 110 ? 4.851 46.870 20.939 1.00 24.35 103 ARG A N 1
ATOM 705 C CA . ARG A 1 110 ? 5.882 47.537 20.130 1.00 26.54 103 ARG A CA 1
ATOM 706 C C . ARG A 1 110 ? 6.975 46.597 19.640 1.00 24.20 103 ARG A C 1
ATOM 707 O O . ARG A 1 110 ? 7.608 46.847 18.617 1.00 23.76 103 ARG A O 1
ATOM 715 N N . LEU A 1 111 ? 7.218 45.539 20.402 1.00 23.93 104 LEU A N 1
ATOM 716 C CA . LEU A 1 111 ? 8.222 44.542 20.056 1.00 24.24 104 LEU A CA 1
ATOM 717 C C . LEU A 1 111 ? 7.646 43.199 20.462 1.00 24.15 104 LEU A C 1
ATOM 718 O O . LEU A 1 111 ? 6.756 43.144 21.308 1.00 26.19 104 LEU A O 1
ATOM 723 N N . LEU A 1 112 ? 8.133 42.119 19.858 1.00 24.49 105 LEU A N 1
ATOM 724 C CA . LEU A 1 112 ? 7.641 40.795 20.215 1.00 27.50 105 LEU A CA 1
ATOM 725 C C . LEU A 1 112 ? 8.259 40.416 21.559 1.00 28.91 105 LEU A C 1
ATOM 726 O O . LEU A 1 112 ? 9.389 40.807 21.868 1.00 26.17 105 LEU A O 1
ATOM 731 N N . VAL A 1 113 ? 7.509 39.677 22.368 1.00 28.29 106 VAL A N 1
ATOM 732 C CA . VAL A 1 113 ? 7.992 39.265 23.679 1.00 31.62 106 VAL A CA 1
ATOM 733 C C . VAL A 1 113 ? 9.156 38.289 23.581 1.00 32.62 106 VAL A C 1
ATOM 734 O O . VAL A 1 113 ? 9.987 38.212 24.484 1.00 34.75 106 VAL A O 1
ATOM 738 N N . SER A 1 114 ? 9.219 37.551 22.480 1.00 31.71 107 SER A N 1
ATOM 739 C CA . SER A 1 114 ? 10.269 36.562 22.302 1.00 32.30 107 SER A CA 1
ATOM 740 C C . SER A 1 114 ? 10.871 36.569 20.902 1.00 32.28 107 SER A C 1
ATOM 741 O O . SER A 1 114 ? 10.240 37.012 19.944 1.00 31.35 107 SER A O 1
ATOM 744 N N . SER A 1 115 ? 12.096 3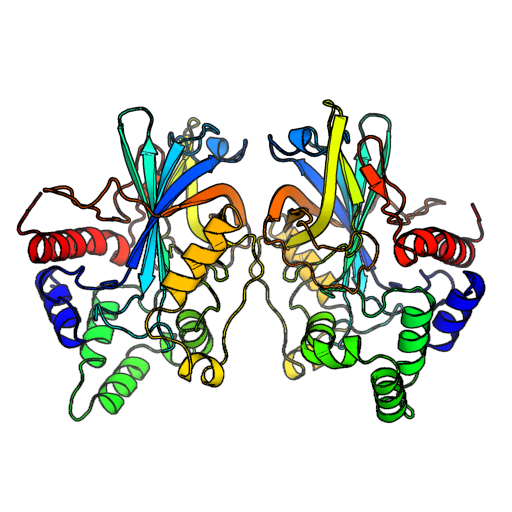6.066 20.790 1.00 30.85 108 SER A N 1
ATOM 745 C CA . SER A 1 115 ? 12.782 36.003 19.509 1.00 30.63 108 SER A CA 1
ATOM 746 C C . SER A 1 115 ? 12.470 34.696 18.786 1.00 29.98 108 SER A C 1
ATOM 747 O O . SER A 1 115 ? 12.805 34.535 17.616 1.00 29.67 108 SER A O 1
ATOM 750 N N . THR A 1 116 ? 11.830 33.763 19.484 1.00 29.99 109 THR A N 1
ATOM 751 C CA . THR A 1 116 ? 11.505 32.467 18.893 1.00 29.34 109 THR A CA 1
ATOM 752 C C . THR A 1 116 ? 10.081 32.024 19.191 1.00 28.45 109 THR A C 1
ATOM 753 O O . THR A 1 116 ? 9.448 32.518 20.123 1.00 29.43 109 THR A O 1
ATOM 757 N N . PRO A 1 117 ? 9.557 31.082 18.394 1.00 28.05 110 PRO A N 1
ATOM 758 C CA . PRO A 1 117 ? 8.196 30.587 18.616 1.00 30.51 110 PRO A CA 1
ATOM 759 C C . PRO A 1 117 ? 8.118 29.916 19.991 1.00 30.25 110 PRO A C 1
ATOM 760 O O . PRO A 1 117 ? 7.102 29.995 20.681 1.00 30.21 110 PRO A O 1
ATOM 764 N N . GLU A 1 118 ? 9.209 29.258 20.376 1.00 31.77 111 GLU A N 1
ATOM 765 C CA . GLU A 1 118 ? 9.288 28.569 21.661 1.00 33.03 111 GLU A CA 1
ATOM 766 C C . GLU A 1 118 ? 9.121 29.545 22.824 1.00 31.65 111 GLU A C 1
ATOM 767 O O . GLU A 1 118 ? 8.388 29.272 23.775 1.00 31.53 111 GLU A O 1
ATOM 773 N N . GLY A 1 119 ? 9.814 30.678 22.746 1.00 31.70 112 GLY A N 1
ATOM 774 C CA . GLY A 1 119 ? 9.733 31.677 23.799 1.00 29.47 112 GLY A CA 1
ATOM 775 C C . GLY A 1 119 ? 8.340 32.264 23.932 1.00 27.86 112 GLY A C 1
ATOM 776 O O . GLY A 1 119 ? 7.857 32.499 25.040 1.00 27.35 112 GLY A O 1
ATOM 777 N N . PHE A 1 120 ? 7.696 32.508 22.797 1.00 25.79 113 PHE A N 1
ATOM 778 C CA . PHE A 1 120 ? 6.345 33.057 22.780 1.00 27.54 113 PHE A CA 1
ATOM 779 C C . PHE A 1 120 ? 5.376 32.107 23.480 1.00 28.90 113 PHE A C 1
ATOM 780 O O . PHE A 1 120 ? 4.652 32.500 24.397 1.00 29.63 113 PHE A O 1
ATOM 788 N N . ILE A 1 121 ? 5.362 30.853 23.036 1.00 30.06 114 ILE A N 1
ATOM 789 C CA . ILE A 1 121 ? 4.472 29.855 23.615 1.00 31.70 114 ILE A CA 1
ATOM 790 C C . ILE A 1 121 ? 4.692 29.686 25.118 1.00 31.56 114 ILE A C 1
ATOM 791 O O . ILE A 1 121 ? 3.731 29.537 25.874 1.00 30.90 114 ILE A O 1
ATOM 796 N N . ASP A 1 122 ? 5.948 29.719 25.551 1.00 32.47 115 ASP A N 1
ATOM 797 C CA . ASP A 1 122 ? 6.240 29.578 26.972 1.00 34.36 115 ASP A CA 1
ATOM 798 C C . ASP A 1 122 ? 5.622 30.717 27.769 1.00 34.95 115 ASP A C 1
ATOM 799 O O . ASP A 1 122 ? 5.098 30.503 28.861 1.00 34.12 115 ASP A O 1
ATOM 804 N N . LEU A 1 123 ? 5.676 31.927 27.220 1.00 33.75 116 LEU A N 1
ATOM 805 C CA . LEU A 1 123 ? 5.105 33.080 27.905 1.00 35.34 116 LEU A CA 1
ATOM 806 C C . LEU A 1 123 ? 3.589 32.982 27.906 1.00 36.79 116 LEU A C 1
ATOM 807 O O . LEU A 1 123 ? 2.927 33.382 28.863 1.00 35.15 116 LEU A O 1
ATOM 812 N N . LEU A 1 124 ? 3.041 32.442 26.823 1.00 38.21 117 LEU A N 1
ATOM 813 C CA . LEU A 1 124 ? 1.600 32.297 26.705 1.00 39.05 117 LEU A CA 1
ATOM 814 C C . LEU A 1 124 ? 1.112 31.374 27.815 1.00 40.36 117 LEU A C 1
ATOM 815 O O . LEU A 1 124 ? 0.113 31.661 28.476 1.00 40.51 117 LEU A O 1
ATOM 820 N N . LYS A 1 125 ? 1.825 30.271 28.024 1.00 40.14 118 LYS A N 1
ATOM 821 C CA . LYS A 1 125 ? 1.454 29.314 29.059 1.00 42.85 118 LYS A CA 1
ATOM 822 C C . LYS A 1 125 ? 1.669 29.869 30.462 1.00 43.82 118 LYS A C 1
ATOM 823 O O . LYS A 1 125 ? 0.875 29.605 31.368 1.00 44.12 118 LYS A O 1
ATOM 829 N N . ALA A 1 126 ? 2.741 30.637 30.642 1.00 44.29 119 ALA A N 1
ATOM 830 C CA . ALA A 1 126 ? 3.042 31.227 31.943 1.00 45.36 119 ALA A CA 1
ATOM 831 C C . ALA A 1 126 ? 1.945 32.215 32.327 1.00 48.13 119 ALA A C 1
ATOM 832 O O . ALA A 1 126 ? 1.737 32.505 33.507 1.00 47.18 119 ALA A O 1
ATOM 834 N N . MET A 1 127 ? 1.244 32.726 31.319 1.00 50.95 120 MET A N 1
ATOM 835 C CA . MET A 1 127 ? 0.165 33.682 31.538 1.00 53.88 120 MET A CA 1
ATOM 836 C C . MET A 1 127 ? -1.195 32.996 31.490 1.00 54.75 120 MET A C 1
ATOM 837 O O . MET A 1 127 ? -2.221 33.657 31.340 1.00 55.38 120 MET A O 1
ATOM 842 N N . ARG A 1 128 ? -1.193 31.672 31.620 1.00 56.44 121 ARG A N 1
ATOM 843 C CA . ARG A 1 128 ? -2.432 30.914 31.583 1.00 60.29 121 ARG A CA 1
ATOM 844 C C . ARG A 1 128 ? -3.437 31.304 32.653 1.00 63.58 121 ARG A C 1
ATOM 845 O O . ARG A 1 128 ? -3.669 32.490 32.886 1.00 63.49 121 ARG A O 1
ATOM 846 N N . PRO A 1 129 ? -4.052 30.322 33.331 1.00 65.86 122 PRO A N 1
ATOM 847 C CA . PRO A 1 129 ? -5.035 30.624 34.377 1.00 67.18 122 PRO A CA 1
ATOM 848 C C . PRO A 1 129 ? -4.506 31.624 35.400 1.00 68.07 122 PRO A C 1
ATOM 849 O O . PRO A 1 129 ? -3.298 31.828 35.509 1.00 69.65 122 PRO A O 1
ATOM 853 N N . GLY A 1 130 ? -5.415 32.251 36.140 1.00 68.46 123 GLY A N 1
ATOM 854 C CA . GLY A 1 130 ? -5.011 33.220 37.143 1.00 68.27 123 GLY A CA 1
ATOM 855 C C . GLY A 1 130 ? -4.441 32.546 38.377 1.00 67.65 123 GLY A C 1
ATOM 856 O O . GLY A 1 130 ? -3.962 33.211 39.295 1.00 68.14 123 GLY A O 1
ATOM 857 N N . LEU A 1 131 ? -4.499 31.218 38.386 1.00 66.60 124 LEU A N 1
ATOM 858 C CA . LEU A 1 131 ? -4.000 30.401 39.488 1.00 65.19 124 LEU A CA 1
ATOM 859 C C . LEU A 1 131 ? -2.773 31.005 40.172 1.00 64.53 124 LEU A C 1
ATOM 860 O O . LEU A 1 131 ? -2.890 31.778 41.126 1.00 64.40 124 LEU A O 1
ATOM 865 N N . THR A 1 132 ? -1.596 30.640 39.674 1.00 62.13 125 THR A N 1
ATOM 866 C CA . THR A 1 132 ? -0.334 31.123 40.217 1.00 57.46 125 THR A CA 1
ATOM 867 C C . THR A 1 132 ? 0.401 31.950 39.166 1.00 54.97 125 THR A C 1
ATOM 868 O O . THR A 1 132 ? 1.621 31.859 39.028 1.00 54.26 125 THR A O 1
ATOM 872 N N . THR A 1 133 ? -0.353 32.761 38.431 1.00 52.18 126 THR A N 1
ATOM 873 C CA . THR A 1 133 ? 0.205 33.598 37.374 1.00 50.78 126 THR A CA 1
ATOM 874 C C . THR A 1 133 ? 1.416 34.426 37.802 1.00 49.60 126 THR A C 1
ATOM 875 O O . THR A 1 133 ? 2.448 34.413 37.130 1.00 47.66 126 THR A O 1
ATOM 879 N N . PRO A 1 134 ? 1.306 35.165 38.920 1.00 48.97 127 PRO A N 1
ATOM 880 C CA . PRO A 1 134 ? 2.429 35.983 39.387 1.00 47.53 127 PRO A CA 1
ATOM 881 C C . PRO A 1 134 ? 3.735 35.197 39.464 1.00 46.06 127 PRO A C 1
ATOM 882 O O . PRO A 1 134 ? 4.778 35.666 39.010 1.00 44.94 127 PRO A O 1
ATOM 886 N N . LEU A 1 135 ? 3.668 33.999 40.036 1.00 44.29 128 LEU A N 1
ATOM 887 C CA . LEU A 1 135 ? 4.846 33.151 40.168 1.00 44.67 128 LEU A CA 1
ATOM 888 C C . LEU A 1 135 ? 5.327 32.664 38.806 1.00 43.58 128 LEU A C 1
ATOM 889 O O . LEU A 1 135 ? 6.515 32.741 38.491 1.00 42.42 128 LEU A O 1
ATOM 894 N N . ARG A 1 136 ? 4.400 32.156 38.001 1.00 42.01 129 ARG A N 1
ATOM 895 C CA . ARG A 1 136 ? 4.740 31.661 36.675 1.00 40.24 129 ARG A CA 1
ATOM 896 C C . ARG A 1 136 ? 5.362 32.751 35.810 1.00 38.86 129 ARG A C 1
ATOM 897 O O . ARG A 1 136 ? 6.340 32.508 35.103 1.00 38.12 129 ARG A O 1
ATOM 905 N N . LEU A 1 137 ? 4.801 33.954 35.870 1.00 37.31 130 LEU A N 1
ATOM 906 C CA . LEU A 1 137 ? 5.328 35.060 35.082 1.00 37.83 130 LEU A CA 1
ATOM 907 C C . LEU A 1 137 ? 6.713 35.431 35.601 1.00 37.00 130 LEU A C 1
ATOM 908 O O . LEU A 1 137 ? 7.646 35.630 34.823 1.00 35.99 130 LEU A O 1
ATOM 913 N N . ALA A 1 138 ? 6.842 35.515 36.923 1.00 36.09 131 ALA A N 1
ATOM 914 C CA . ALA A 1 138 ? 8.113 35.856 37.551 1.00 37.44 131 ALA A CA 1
ATOM 915 C C . ALA A 1 138 ? 9.200 34.877 37.129 1.00 36.89 131 ALA A C 1
ATOM 916 O O . ALA A 1 138 ? 10.317 35.279 36.803 1.00 37.03 131 ALA A O 1
ATOM 918 N N . THR A 1 139 ? 8.865 33.590 37.141 1.00 37.85 132 THR A N 1
ATOM 919 C CA . THR A 1 139 ? 9.804 32.542 36.760 1.00 39.31 132 THR A CA 1
ATOM 920 C C . THR A 1 139 ? 10.206 32.698 35.301 1.00 40.64 132 THR A C 1
ATOM 921 O O . THR A 1 139 ? 11.382 32.582 34.954 1.00 39.85 132 THR A O 1
ATOM 925 N N . HIS A 1 140 ? 9.219 32.959 34.449 1.00 39.82 133 HIS A N 1
ATOM 926 C CA . HIS A 1 140 ? 9.472 33.141 33.028 1.00 40.66 133 HIS A CA 1
ATOM 927 C C . HIS A 1 140 ? 10.449 34.298 32.828 1.00 40.79 133 HIS A C 1
ATOM 928 O O . HIS A 1 140 ? 11.387 34.200 32.039 1.00 40.42 133 HIS A O 1
ATOM 935 N N . LEU A 1 141 ? 10.228 35.390 33.554 1.00 40.08 134 LEU A N 1
ATOM 936 C CA . LEU A 1 141 ? 11.085 36.565 33.441 1.00 41.27 134 LEU A CA 1
ATOM 937 C C . LEU A 1 141 ? 12.541 36.281 33.795 1.00 42.70 134 LEU A C 1
ATOM 938 O O . LEU A 1 141 ? 13.450 36.795 33.144 1.00 42.05 134 LEU A O 1
ATOM 943 N N . LEU A 1 142 ? 12.764 35.469 34.823 1.00 43.83 135 LEU A N 1
ATOM 944 C CA . LEU A 1 142 ? 14.125 35.130 35.225 1.00 46.00 135 LEU A CA 1
ATOM 945 C C . LEU A 1 142 ? 14.804 34.309 34.134 1.00 46.85 135 LEU A C 1
ATOM 946 O O . LEU A 1 142 ? 16.025 34.352 33.975 1.00 47.82 135 LEU A O 1
ATOM 951 N N . THR A 1 143 ? 14.001 33.566 33.380 1.00 45.74 136 THR A N 1
ATOM 952 C CA . THR A 1 143 ? 14.511 32.727 32.301 1.00 46.87 136 THR A CA 1
ATOM 953 C C . THR A 1 143 ? 14.605 33.511 30.992 1.00 46.01 136 THR A C 1
ATOM 954 O O . THR A 1 143 ? 15.191 33.043 30.015 1.00 44.91 136 THR A O 1
ATOM 958 N N . HIS A 1 144 ? 14.027 34.708 30.978 1.00 45.30 137 HIS A N 1
ATOM 959 C CA . HIS A 1 144 ? 14.050 35.553 29.789 1.00 45.93 137 HIS A CA 1
ATOM 960 C C . HIS A 1 144 ? 14.389 36.995 30.167 1.00 45.92 137 HIS A C 1
ATOM 961 O O . HIS A 1 144 ? 13.536 37.882 30.112 1.00 46.99 137 HIS A O 1
ATOM 968 N N . PRO A 1 145 ? 15.653 37.240 30.548 1.00 45.59 138 PRO A N 1
ATOM 969 C CA . PRO A 1 145 ? 16.205 38.537 30.959 1.00 45.70 138 PRO A CA 1
ATOM 970 C C . PRO A 1 145 ? 15.817 39.739 30.101 1.00 45.27 138 PRO A C 1
ATOM 971 O O . PRO A 1 145 ? 15.383 40.767 30.622 1.00 45.13 138 PRO A O 1
ATOM 975 N N . ARG A 1 146 ? 15.990 39.616 28.789 1.00 44.47 139 ARG A N 1
ATOM 976 C CA . ARG A 1 146 ? 15.664 40.705 27.876 1.00 44.10 139 ARG A CA 1
ATOM 977 C C . ARG A 1 146 ? 14.248 41.223 28.099 1.00 43.97 139 ARG A C 1
ATOM 978 O O . ARG A 1 146 ? 14.016 42.431 28.125 1.00 41.27 139 ARG A O 1
ATOM 986 N N . LEU A 1 147 ? 13.306 40.300 28.255 1.00 45.19 140 LEU A N 1
ATOM 987 C CA . LEU A 1 147 ? 11.912 40.661 28.480 1.00 46.53 140 LEU A CA 1
ATOM 988 C C . LEU A 1 147 ? 11.789 41.417 29.799 1.00 47.55 140 LEU A C 1
ATOM 989 O O . LEU A 1 147 ? 11.048 42.398 29.905 1.00 47.72 140 LEU A O 1
ATOM 994 N N . LEU A 1 148 ? 12.534 40.957 30.798 1.00 46.17 141 LEU A N 1
ATOM 995 C CA . LEU A 1 148 ? 12.516 41.572 32.116 1.00 46.19 141 LEU A CA 1
ATOM 996 C C . LEU A 1 148 ? 13.010 43.015 32.075 1.00 45.21 141 LEU A C 1
ATOM 997 O O . LEU A 1 148 ? 12.703 43.808 32.964 1.00 46.14 141 LEU A O 1
ATOM 1002 N N . GLY A 1 149 ? 13.770 43.353 31.039 1.00 45.57 142 GLY A N 1
ATOM 1003 C CA . GLY A 1 149 ? 14.290 44.704 30.916 1.00 44.73 142 GLY A CA 1
ATOM 1004 C C . GLY A 1 149 ? 13.418 45.626 30.083 1.00 44.77 142 GLY A C 1
ATOM 1005 O O . GLY A 1 149 ? 13.813 46.751 29.779 1.00 45.71 142 GLY A O 1
ATOM 1006 N N . ALA A 1 150 ? 12.231 45.157 29.713 1.00 44.22 143 ALA A N 1
ATOM 1007 C CA . ALA A 1 150 ? 11.313 45.956 28.909 1.00 44.25 143 ALA A CA 1
ATOM 1008 C C . ALA A 1 150 ? 9.899 45.887 29.471 1.00 43.94 143 ALA A C 1
ATOM 1009 O O . ALA A 1 150 ? 8.923 45.970 28.727 1.00 42.29 143 ALA A O 1
ATOM 1011 N N . LEU A 1 151 ? 9.798 45.742 30.789 1.00 44.65 144 LEU A N 1
ATOM 1012 C CA . LEU A 1 151 ? 8.508 45.648 31.467 1.00 44.54 144 LEU A CA 1
ATOM 1013 C C . LEU A 1 151 ? 7.492 46.698 31.019 1.00 42.09 144 LEU A C 1
ATOM 1014 O O . LEU A 1 151 ? 6.313 46.391 30.847 1.00 42.85 144 LEU A O 1
ATOM 1019 N N . PRO A 1 152 ? 7.930 47.954 30.838 1.00 42.31 145 PRO A N 1
ATOM 1020 C CA . PRO A 1 152 ? 6.997 48.999 30.405 1.00 42.39 145 PRO A CA 1
ATOM 1021 C C . PRO A 1 152 ? 6.305 48.681 29.077 1.00 41.94 145 PRO A C 1
ATOM 1022 O O . PRO A 1 152 ? 5.158 49.070 28.857 1.00 40.75 145 PRO A O 1
ATOM 1026 N N . LEU A 1 153 ? 7.002 47.974 28.195 1.00 40.45 146 LEU A N 1
ATOM 1027 C CA . LEU A 1 153 ? 6.432 47.627 26.899 1.00 40.39 146 LEU A CA 1
ATOM 1028 C C . LEU A 1 153 ? 5.332 46.576 27.024 1.00 39.75 146 LEU A C 1
ATOM 1029 O O . LEU A 1 153 ? 4.376 46.577 26.249 1.00 38.20 146 LEU A O 1
ATOM 1034 N N . LEU A 1 154 ? 5.458 45.684 28.000 1.00 39.13 147 LEU A N 1
ATOM 1035 C CA . LEU A 1 154 ? 4.450 44.647 28.193 1.00 38.62 147 LEU A CA 1
ATOM 1036 C C . LEU A 1 154 ? 3.163 45.298 28.699 1.00 38.26 147 LEU A C 1
ATOM 1037 O O . LEU A 1 154 ? 2.055 44.867 28.372 1.00 36.46 147 LEU A O 1
ATOM 1042 N N . ARG A 1 155 ? 3.327 46.345 29.499 1.00 35.57 148 ARG A N 1
ATOM 1043 C CA . ARG A 1 155 ? 2.201 47.086 30.053 1.00 36.45 148 ARG A CA 1
ATOM 1044 C C . ARG A 1 155 ? 1.515 47.848 28.919 1.00 34.80 148 ARG A C 1
ATOM 1045 O O . ARG A 1 155 ? 0.294 47.801 28.758 1.00 30.06 148 ARG A O 1
ATOM 1053 N N . GLU A 1 156 ? 2.324 48.544 28.131 1.00 33.66 149 GLU A N 1
ATOM 1054 C CA . GLU A 1 156 ? 1.833 49.331 27.011 1.00 33.94 149 GLU A CA 1
ATOM 1055 C C . GLU A 1 156 ? 1.016 48.486 26.031 1.00 32.88 149 GLU A C 1
ATOM 1056 O O . GLU A 1 156 ? -0.006 48.935 25.513 1.00 31.36 149 GLU A O 1
ATOM 1062 N N . ALA A 1 157 ? 1.467 47.258 25.790 1.00 30.95 150 ALA A N 1
ATOM 1063 C CA . ALA A 1 157 ? 0.797 46.358 24.857 1.00 30.71 150 ALA A CA 1
ATOM 1064 C C . ALA A 1 157 ? -0.602 45.919 25.279 1.00 32.06 150 ALA A C 1
ATOM 1065 O O . ALA A 1 157 ? -1.425 45.556 24.431 1.00 30.60 150 ALA A O 1
ATOM 1067 N N . ASN A 1 158 ? -0.873 45.954 26.580 1.00 28.87 151 ASN A N 1
ATOM 1068 C CA . ASN A 1 158 ? -2.171 45.527 27.097 1.00 30.97 151 ASN A CA 1
ATOM 1069 C C . ASN A 1 158 ? -3.105 46.655 27.527 1.00 32.44 151 ASN A C 1
ATOM 1070 O O . ASN A 1 158 ? -4.095 46.412 28.220 1.00 32.66 151 ASN A O 1
ATOM 1075 N N . ARG A 1 159 ? -2.803 47.883 27.116 1.00 31.92 152 ARG A N 1
ATOM 1076 C CA . ARG A 1 159 ? -3.644 49.020 27.483 1.00 30.50 152 ARG A CA 1
ATOM 1077 C C . ARG A 1 159 ? -5.054 48.844 26.940 1.00 28.63 152 ARG A C 1
ATOM 1078 O O . ARG A 1 159 ? -5.290 48.037 26.037 1.00 28.45 152 ARG A O 1
ATOM 1086 N N . ILE A 1 160 ? -5.995 49.588 27.511 1.00 27.53 153 ILE A N 1
ATOM 1087 C CA . ILE A 1 160 ? -7.380 49.537 27.067 1.00 25.99 153 ILE A CA 1
ATOM 1088 C C . ILE A 1 160 ? -7.615 50.785 26.231 1.00 25.52 153 ILE A C 1
ATOM 1089 O O . ILE A 1 160 ? -7.687 51.893 26.761 1.00 24.89 153 ILE A O 1
ATOM 1094 N N . PRO A 1 161 ? -7.727 50.629 24.909 1.00 25.37 154 PRO A N 1
ATOM 1095 C CA . PRO A 1 161 ? -7.952 51.825 24.097 1.00 25.78 154 PRO A CA 1
ATOM 1096 C C . PRO A 1 161 ? -9.391 52.316 24.215 1.00 25.09 154 PRO A C 1
ATOM 1097 O O . PRO A 1 161 ? -10.304 51.534 24.471 1.00 24.77 154 PRO A O 1
ATOM 1101 N N . ALA A 1 162 ? -9.587 53.617 24.045 1.00 25.35 155 ALA A N 1
ATOM 1102 C CA . ALA A 1 162 ? -10.924 54.190 24.104 1.00 23.85 155 ALA A CA 1
ATOM 1103 C C . ALA A 1 162 ? -11.628 53.801 22.809 1.00 24.45 155 ALA A C 1
ATOM 1104 O O . ALA A 1 162 ? -12.854 53.839 22.711 1.00 23.82 155 ALA A O 1
ATOM 1106 N N . SER A 1 163 ? -10.829 53.414 21.819 1.00 22.81 156 SER A N 1
ATOM 1107 C CA . SER A 1 163 ? -11.347 53.044 20.511 1.00 22.24 156 SER A CA 1
ATOM 1108 C C . SER A 1 163 ? -10.284 52.293 19.720 1.00 21.64 156 SER A C 1
ATOM 1109 O O . SER A 1 163 ? -9.087 52.516 19.916 1.00 21.60 156 SER A O 1
ATOM 1112 N N . TYR A 1 164 ? -10.716 51.396 18.837 1.00 21.09 157 TYR A N 1
ATOM 1113 C CA . TYR A 1 164 ? -9.766 50.663 18.001 1.00 22.11 157 TYR A CA 1
ATOM 1114 C C . TYR A 1 164 ? -9.042 51.688 17.130 1.00 22.02 157 TYR A C 1
ATOM 1115 O O . TYR A 1 164 ? -7.918 51.460 16.668 1.00 20.02 157 TYR A O 1
ATOM 1124 N N . ALA A 1 165 ? -9.693 52.829 16.933 1.00 21.20 158 ALA A N 1
ATOM 1125 C CA . ALA A 1 165 ? -9.146 53.906 16.118 1.00 23.80 158 ALA A CA 1
ATOM 1126 C C . ALA A 1 165 ? -8.212 54.840 16.886 1.00 24.05 158 ALA A C 1
ATOM 1127 O O . ALA A 1 165 ? -7.618 55.744 16.295 1.00 24.23 158 ALA A O 1
ATOM 1129 N N . THR A 1 166 ? -8.067 54.633 18.191 1.00 20.92 159 THR A N 1
ATOM 1130 C CA . THR A 1 166 ? -7.203 55.515 18.963 1.00 22.58 159 THR A CA 1
ATOM 1131 C C . THR A 1 166 ? -5.970 54.882 19.603 1.00 21.18 159 THR A C 1
ATOM 1132 O O . THR A 1 166 ? -5.566 55.257 20.703 1.00 21.15 159 THR A O 1
ATOM 1136 N N . THR A 1 167 ? -5.378 53.914 18.911 1.00 23.84 160 THR A N 1
ATOM 1137 C CA . THR A 1 167 ? -4.149 53.282 19.380 1.00 21.87 160 THR A CA 1
ATOM 1138 C C . THR A 1 167 ? -3.371 52.886 18.134 1.00 21.89 160 THR A C 1
ATOM 1139 O O . THR A 1 167 ? -3.923 52.901 17.034 1.00 23.64 160 THR A O 1
ATOM 1143 N N . GLU A 1 168 ? -2.088 52.572 18.280 1.00 22.53 161 GLU A N 1
ATOM 1144 C CA . GLU A 1 168 ? -1.309 52.171 17.114 1.00 25.01 161 GLU A CA 1
ATOM 1145 C C . GLU A 1 168 ? -0.996 50.683 17.135 1.00 22.83 161 GLU A C 1
ATOM 1146 O O . GLU A 1 168 ? -1.027 50.045 18.187 1.00 21.88 161 GLU A O 1
ATOM 1152 N N . TYR A 1 169 ? -0.711 50.137 15.959 1.00 20.77 162 TYR A N 1
ATOM 1153 C CA . TYR A 1 169 ? -0.414 48.718 15.815 1.00 20.07 162 TYR A CA 1
ATOM 1154 C C . TYR A 1 169 ? 0.924 48.544 15.104 1.00 20.68 162 TYR A C 1
ATOM 1155 O O . TYR A 1 169 ? 1.320 49.385 14.299 1.00 22.93 162 TYR A O 1
ATOM 1164 N N . HIS A 1 170 ? 1.611 47.446 15.399 1.00 20.29 163 HIS A N 1
ATOM 1165 C CA . HIS A 1 170 ? 2.928 47.187 14.826 1.00 18.92 163 HIS A CA 1
ATOM 1166 C C . HIS A 1 170 ? 3.020 45.777 14.231 1.00 20.42 163 HIS A C 1
ATOM 1167 O O . HIS A 1 170 ? 2.518 44.824 14.826 1.00 19.96 163 HIS A O 1
ATOM 1174 N N . GLY A 1 171 ? 3.675 45.657 13.072 1.00 19.59 164 GLY A N 1
ATOM 1175 C CA . GLY A 1 171 ? 3.831 44.366 12.409 1.00 20.00 164 GLY A CA 1
ATOM 1176 C C . GLY A 1 171 ? 4.961 43.509 12.966 1.00 21.87 164 GLY A C 1
ATOM 1177 O O . GLY A 1 171 ? 5.016 42.297 12.722 1.00 20.38 164 GLY A O 1
ATOM 1178 N N . LEU A 1 172 ? 5.870 44.152 13.694 1.00 20.04 165 LEU A N 1
ATOM 1179 C CA . LEU A 1 172 ? 7.009 43.503 14.351 1.00 20.89 165 LEU A CA 1
ATOM 1180 C C . LEU A 1 172 ? 8.102 42.866 13.488 1.00 21.98 165 LEU A C 1
ATOM 1181 O O . LEU A 1 172 ? 9.290 43.128 13.699 1.00 22.94 165 LEU A O 1
ATOM 1186 N N . HIS A 1 173 ? 7.724 42.024 12.535 1.00 20.29 166 HIS A N 1
ATOM 1187 C CA . HIS A 1 173 ? 8.731 41.367 11.698 1.00 21.07 166 HIS A CA 1
ATOM 1188 C C . HIS A 1 173 ? 9.291 42.299 10.639 1.00 20.38 166 HIS A C 1
ATOM 1189 O O . HIS A 1 173 ? 8.619 43.223 10.193 1.00 21.10 166 HIS A O 1
ATOM 1196 N N . ALA A 1 174 ? 10.531 42.050 10.237 1.00 19.73 167 ALA A N 1
ATOM 1197 C CA . ALA A 1 174 ? 11.137 42.845 9.187 1.00 19.95 167 ALA A CA 1
ATOM 1198 C C . ALA A 1 174 ? 10.754 42.164 7.878 1.00 21.76 167 ALA A C 1
ATOM 1199 O O . ALA A 1 174 ? 10.643 40.934 7.812 1.00 23.03 167 ALA A O 1
ATOM 1201 N N . PHE A 1 175 ? 10.519 42.965 6.849 1.00 20.54 168 PHE A N 1
ATOM 1202 C CA . PHE A 1 175 ? 10.195 42.444 5.531 1.00 21.14 168 PHE A CA 1
ATOM 1203 C C . PHE A 1 175 ? 11.143 43.134 4.569 1.00 21.37 168 PHE A C 1
ATOM 1204 O O . PHE A 1 175 ? 11.500 44.297 4.770 1.00 19.88 168 PHE A O 1
ATOM 1212 N N . ARG A 1 176 ? 11.563 42.417 3.534 1.00 21.77 169 ARG A N 1
ATOM 1213 C CA . ARG A 1 176 ? 12.464 42.992 2.546 1.00 21.79 169 ARG A CA 1
ATOM 1214 C C . ARG A 1 176 ? 11.609 43.613 1.448 1.00 22.01 169 ARG A C 1
ATOM 1215 O O . ARG A 1 176 ? 10.809 42.927 0.815 1.00 22.21 169 ARG A O 1
ATOM 1223 N N . TRP A 1 177 ? 11.750 44.918 1.248 1.00 18.87 170 TRP A N 1
ATOM 1224 C CA . TRP A 1 177 ? 11.004 45.601 0.200 1.00 20.78 170 TRP A CA 1
ATOM 1225 C C . TRP A 1 177 ? 11.954 45.829 -0.975 1.00 21.12 170 TRP A C 1
ATOM 1226 O O . TRP A 1 177 ? 13.035 46.389 -0.806 1.00 21.42 170 TRP A O 1
ATOM 1237 N N . ILE A 1 178 ? 11.544 45.372 -2.155 1.00 21.02 171 ILE A N 1
ATOM 1238 C CA . ILE A 1 178 ? 12.352 45.488 -3.368 1.00 20.52 171 ILE A CA 1
ATOM 1239 C C . ILE A 1 178 ? 11.632 46.334 -4.415 1.00 20.55 171 ILE A C 1
ATOM 1240 O O . ILE A 1 178 ? 10.482 46.051 -4.763 1.00 19.88 171 ILE A O 1
ATOM 1245 N N . ALA A 1 179 ? 12.312 47.366 -4.916 1.00 20.59 172 ALA A N 1
ATOM 1246 C CA . ALA A 1 179 ? 11.739 48.256 -5.923 1.00 20.59 172 ALA A CA 1
ATOM 1247 C C . ALA A 1 179 ? 12.080 47.795 -7.341 1.00 20.60 172 ALA A C 1
ATOM 1248 O O . ALA A 1 179 ? 12.879 46.875 -7.534 1.00 20.90 172 ALA A O 1
ATOM 1250 N N . ALA A 1 180 ? 11.469 48.441 -8.331 1.00 21.51 173 ALA A N 1
ATOM 1251 C CA . ALA A 1 180 ? 11.678 48.088 -9.734 1.00 23.84 173 ALA A CA 1
ATOM 1252 C C . ALA A 1 180 ? 13.135 48.195 -10.173 1.00 24.74 173 ALA A C 1
ATOM 1253 O O . ALA A 1 180 ? 13.567 47.492 -11.092 1.00 24.95 173 ALA A O 1
ATOM 1255 N N . ASP A 1 181 ? 13.894 49.067 -9.514 1.00 22.81 174 ASP A N 1
ATOM 1256 C CA . ASP A 1 181 ? 15.301 49.247 -9.855 1.00 23.52 174 ASP A CA 1
ATOM 1257 C C . ASP A 1 181 ? 16.183 48.170 -9.230 1.00 23.97 174 ASP A C 1
ATOM 1258 O O . ASP A 1 181 ? 17.406 48.190 -9.385 1.00 24.57 174 ASP A O 1
ATOM 1263 N N . GLY A 1 182 ? 15.558 47.230 -8.527 1.00 23.54 175 GLY A N 1
ATOM 1264 C CA . GLY A 1 182 ? 16.314 46.163 -7.901 1.00 22.50 175 GLY A CA 1
ATOM 1265 C C . GLY A 1 182 ? 16.844 46.520 -6.526 1.00 22.09 175 GLY A C 1
ATOM 1266 O O . GLY A 1 182 ? 17.430 45.673 -5.849 1.00 22.59 175 GLY A O 1
ATOM 1267 N N . SER A 1 183 ? 16.654 47.768 -6.106 1.00 20.68 176 SER A N 1
ATOM 1268 C CA . SER A 1 183 ? 17.132 48.181 -4.791 1.00 19.13 176 SER A CA 1
ATOM 1269 C C . SER A 1 183 ? 16.256 47.536 -3.726 1.00 20.81 176 SER A C 1
ATOM 1270 O O . SER A 1 183 ? 15.098 47.204 -3.979 1.00 21.92 176 SER A O 1
ATOM 1273 N N . ALA A 1 184 ? 16.805 47.367 -2.530 1.00 21.08 177 ALA A N 1
ATOM 1274 C CA . ALA A 1 184 ? 16.054 46.749 -1.452 1.00 20.29 177 ALA A CA 1
ATOM 1275 C C . ALA A 1 184 ? 16.399 47.327 -0.090 1.00 19.44 177 ALA A C 1
ATOM 1276 O O . ALA A 1 184 ? 17.482 47.866 0.110 1.00 20.72 177 ALA A O 1
ATOM 1278 N N . ARG A 1 185 ? 15.453 47.223 0.839 1.00 18.94 178 ARG A N 1
ATOM 1279 C CA . ARG A 1 185 ? 15.660 47.679 2.205 1.00 19.12 178 ARG A CA 1
ATOM 1280 C C . ARG A 1 185 ? 14.733 46.873 3.097 1.00 20.68 178 ARG A C 1
ATOM 1281 O O . ARG A 1 185 ? 13.670 46.437 2.658 1.00 19.25 178 ARG A O 1
ATOM 1289 N N . PHE A 1 186 ? 15.149 46.649 4.338 1.00 18.73 179 PHE A N 1
ATOM 1290 C CA . PHE A 1 186 ? 14.318 45.916 5.280 1.00 20.08 179 PHE A CA 1
ATOM 1291 C C . PHE A 1 186 ? 13.488 46.909 6.081 1.00 19.57 179 PHE A C 1
ATOM 1292 O O . PHE A 1 186 ? 13.984 47.960 6.488 1.00 19.92 179 PHE A O 1
ATOM 1300 N N . VAL A 1 187 ? 12.218 46.583 6.290 1.00 18.08 180 VAL A N 1
ATOM 1301 C CA . VAL A 1 187 ? 11.340 47.467 7.036 1.00 19.56 180 VAL A CA 1
ATOM 1302 C C . VAL A 1 187 ? 10.465 46.740 8.049 1.00 19.76 180 VAL A C 1
ATOM 1303 O O . VAL A 1 187 ? 10.204 45.543 7.922 1.00 20.08 180 VAL A O 1
ATOM 1307 N N . ARG A 1 188 ? 10.040 47.487 9.063 1.00 19.00 181 ARG A N 1
ATOM 1308 C CA . ARG A 1 188 ? 9.119 46.995 10.079 1.00 20.09 181 ARG A CA 1
ATOM 1309 C C . ARG A 1 188 ? 7.881 47.869 9.883 1.00 19.73 181 ARG A C 1
ATOM 1310 O O . ARG A 1 188 ? 8.001 49.073 9.633 1.00 20.81 181 ARG A O 1
ATOM 1318 N N . TYR A 1 189 ? 6.702 47.264 9.996 1.00 19.47 182 TYR A N 1
ATOM 1319 C CA . TYR A 1 189 ? 5.433 47.962 9.786 1.00 19.46 182 TYR A CA 1
ATOM 1320 C C . TYR A 1 189 ? 4.835 48.632 11.020 1.00 22.04 182 TYR A C 1
ATOM 1321 O O . TYR A 1 189 ? 4.869 48.082 12.122 1.00 18.48 182 TYR A O 1
ATOM 1330 N N . HIS A 1 190 ? 4.264 49.816 10.816 1.00 21.05 183 HIS A N 1
ATOM 1331 C CA . HIS A 1 190 ? 3.612 50.564 11.890 1.00 20.79 183 HIS A CA 1
ATOM 1332 C C . HIS A 1 190 ? 2.358 51.208 11.316 1.00 21.77 183 HIS A C 1
ATOM 1333 O O . HIS A 1 190 ? 2.421 51.934 10.323 1.00 24.54 183 HIS A O 1
ATOM 1340 N N . LEU A 1 191 ? 1.215 50.922 11.924 1.00 18.96 184 LEU A N 1
ATOM 1341 C CA . LEU A 1 191 ? -0.037 51.510 11.481 1.00 20.02 184 LEU A CA 1
ATOM 1342 C C . LEU A 1 191 ? -0.418 52.494 12.578 1.00 20.85 184 LEU A C 1
ATOM 1343 O O . LEU A 1 191 ? -0.762 52.100 13.697 1.00 21.19 184 LEU A O 1
ATOM 1348 N N . VAL A 1 192 ? -0.327 53.781 12.256 1.00 20.44 185 VAL A N 1
ATOM 1349 C CA . VAL A 1 192 ? -0.611 54.837 13.221 1.00 20.69 185 VAL A CA 1
ATOM 1350 C C . VAL A 1 192 ? -1.907 55.581 12.918 1.00 19.63 185 VAL A C 1
ATOM 1351 O O . VAL A 1 192 ? -2.180 55.951 11.778 1.00 20.04 185 VAL A O 1
ATOM 1355 N N . PRO A 1 193 ? -2.724 55.818 13.951 1.00 20.98 186 PRO A N 1
ATOM 1356 C CA . PRO A 1 193 ? -3.999 56.518 13.775 1.00 20.90 186 PRO A CA 1
ATOM 1357 C C . PRO A 1 193 ? -3.839 58.016 13.522 1.00 22.39 186 PRO A C 1
ATOM 1358 O O . PRO A 1 193 ? -2.887 58.621 14.001 1.00 21.78 186 PRO A O 1
ATOM 1362 N N . THR A 1 194 ? -4.758 58.610 12.760 1.00 22.04 187 THR A N 1
ATOM 1363 C CA . THR A 1 194 ? -4.698 60.054 12.539 1.00 21.80 187 THR A CA 1
ATOM 1364 C C . THR A 1 194 ? -5.465 60.689 13.694 1.00 22.45 187 THR A C 1
ATOM 1365 O O . THR A 1 194 ? -5.325 61.878 13.978 1.00 22.36 187 THR A O 1
ATOM 1369 N N . ALA A 1 195 ? -6.280 59.881 14.365 1.00 23.18 188 ALA A N 1
ATOM 1370 C CA . ALA A 1 195 ? -7.029 60.361 15.521 1.00 21.73 188 ALA A CA 1
ATOM 1371 C C . ALA A 1 195 ? -6.042 60.361 16.682 1.00 22.50 188 ALA A C 1
ATOM 1372 O O . ALA A 1 195 ? -5.088 59.582 16.684 1.00 23.17 188 ALA A O 1
ATOM 1374 N N . ALA A 1 196 ? -6.253 61.236 17.660 1.00 20.32 189 ALA A N 1
ATOM 1375 C CA . ALA A 1 196 ? -5.358 61.294 18.811 1.00 21.70 189 ALA A CA 1
ATOM 1376 C C . ALA A 1 196 ? -5.432 59.979 19.586 1.00 23.78 189 ALA A C 1
ATOM 1377 O O . ALA A 1 196 ? -6.519 59.441 19.802 1.00 24.74 189 ALA A O 1
ATOM 1379 N N . GLU A 1 197 ? -4.284 59.456 20.002 1.00 23.90 190 GLU A N 1
ATOM 1380 C CA . GLU A 1 197 ? -4.294 58.217 20.766 1.00 26.21 190 GLU A CA 1
ATOM 1381 C C . GLU A 1 197 ? -5.024 58.485 22.076 1.00 26.08 190 GLU A C 1
ATOM 1382 O O . GLU A 1 197 ? -4.886 59.556 22.672 1.00 23.30 190 GLU A O 1
ATOM 1388 N N . GLU A 1 198 ? -5.811 57.514 22.518 1.00 24.24 191 GLU A N 1
ATOM 1389 C CA . GLU A 1 198 ? -6.590 57.680 23.734 1.00 24.62 191 GLU A CA 1
ATOM 1390 C C . GLU A 1 198 ? -6.816 56.329 24.396 1.00 25.37 191 GLU A C 1
ATOM 1391 O O . GLU A 1 198 ? -7.164 55.354 23.727 1.00 24.88 191 GLU A O 1
ATOM 1397 N N . TYR A 1 199 ? -6.615 56.284 25.709 1.00 24.26 192 TYR A N 1
ATOM 1398 C CA . TYR A 1 199 ? -6.791 55.058 26.478 1.00 26.71 192 TYR A CA 1
ATOM 1399 C C . TYR A 1 199 ? -7.676 55.287 27.694 1.00 28.97 192 TYR A C 1
ATOM 1400 O O . TYR A 1 199 ? -7.881 56.426 28.120 1.00 27.72 192 TYR A O 1
ATOM 1409 N N . LEU A 1 200 ? -8.197 54.197 28.249 1.00 29.99 193 LEU A N 1
ATOM 1410 C CA . LEU A 1 200 ? -9.066 54.277 29.416 1.00 32.31 193 LEU A CA 1
ATOM 1411 C C . LEU A 1 200 ? -8.365 53.746 30.657 1.00 35.35 193 LEU A C 1
ATOM 1412 O O . LEU A 1 200 ? -7.515 52.857 30.573 1.00 34.18 193 LEU A O 1
ATOM 1417 N N . SER A 1 201 ? -8.727 54.299 31.809 1.00 37.13 194 SER A N 1
ATOM 1418 C CA . SER A 1 201 ? -8.156 53.854 33.071 1.00 40.97 194 SER A CA 1
ATOM 1419 C C . SER A 1 201 ? -8.841 52.542 33.432 1.00 42.23 194 SER A C 1
ATOM 1420 O O . SER A 1 201 ? -9.902 52.219 32.890 1.00 39.81 194 SER A O 1
ATOM 1423 N N . ALA A 1 202 ? -8.237 51.783 34.340 1.00 46.09 195 ALA A N 1
ATOM 1424 C CA . ALA A 1 202 ? -8.818 50.516 34.765 1.00 48.38 195 ALA A CA 1
ATOM 1425 C C . ALA A 1 202 ? -10.229 50.784 35.270 1.00 48.28 195 ALA A C 1
ATOM 1426 O O . ALA A 1 202 ? -11.154 50.017 35.003 1.00 49.17 195 ALA A O 1
ATOM 1428 N N . SER A 1 203 ? -10.378 51.892 35.989 1.00 49.23 196 SER A N 1
ATOM 1429 C CA . SER A 1 203 ? -11.659 52.302 36.551 1.00 49.63 196 SER A CA 1
ATOM 1430 C C . SER A 1 203 ? -12.728 52.504 35.483 1.00 49.28 196 SER A C 1
ATOM 1431 O O . SER A 1 203 ? -13.800 51.901 35.545 1.00 48.92 196 SER A O 1
ATOM 1434 N N . ASP A 1 204 ? -12.437 53.356 34.504 1.00 47.62 197 ASP A N 1
ATOM 1435 C CA . ASP A 1 204 ? -13.392 53.623 33.436 1.00 47.05 197 ASP A CA 1
ATOM 1436 C C . ASP A 1 204 ? -13.676 52.385 32.596 1.00 44.20 197 ASP A C 1
ATOM 1437 O O . ASP A 1 204 ? -14.813 52.149 32.191 1.00 44.46 197 ASP A O 1
ATOM 1442 N N . ALA A 1 205 ? -12.640 51.597 32.335 1.00 42.07 198 ALA A N 1
ATOM 1443 C CA . ALA A 1 205 ? -12.790 50.389 31.533 1.00 41.75 198 ALA A CA 1
ATOM 1444 C C . ALA A 1 205 ? -13.672 49.351 32.217 1.00 42.06 198 ALA A C 1
ATOM 1445 O O . ALA A 1 205 ? -14.410 48.624 31.557 1.00 40.37 198 ALA A O 1
ATOM 1447 N N . ARG A 1 206 ? -13.596 49.292 33.543 1.00 43.21 199 ARG A N 1
ATOM 1448 C CA . ARG A 1 206 ? -14.376 48.331 34.316 1.00 44.88 199 ARG A CA 1
ATOM 1449 C C . ARG A 1 206 ? -15.882 48.428 34.080 1.00 44.37 199 ARG A C 1
ATOM 1450 O O . ARG A 1 206 ? -16.564 47.409 33.973 1.00 45.55 199 ARG A O 1
ATOM 1452 N N . GLY A 1 207 ? -16.398 49.649 33.993 1.00 42.76 200 GLY A N 1
ATOM 1453 C CA . GLY A 1 207 ? -17.826 49.827 33.795 1.00 42.31 200 GLY A CA 1
ATOM 1454 C C . GLY A 1 207 ? -18.336 49.727 32.370 1.00 42.00 200 GLY A C 1
ATOM 1455 O O . GLY A 1 207 ? -19.544 49.774 32.141 1.00 43.08 200 GLY A O 1
ATOM 1456 N N . LYS A 1 208 ? -17.431 49.582 31.408 1.00 39.72 201 LYS A N 1
ATOM 1457 C CA . LYS A 1 208 ? -17.824 49.494 30.004 1.00 38.63 201 LYS A CA 1
ATOM 1458 C C . LYS A 1 208 ? -18.513 48.188 29.616 1.00 37.11 201 LYS A C 1
ATOM 1459 O O . LYS A 1 208 ? -18.290 47.144 30.227 1.00 36.62 201 LYS A O 1
ATOM 1465 N N . ASP A 1 209 ? -19.355 48.263 28.590 1.00 37.52 202 ASP A N 1
ATOM 1466 C CA . ASP A 1 209 ? -20.060 47.097 28.071 1.00 38.30 202 ASP A CA 1
ATOM 1467 C C . ASP A 1 209 ? -18.984 46.167 27.501 1.00 37.33 202 ASP A C 1
ATOM 1468 O O . ASP A 1 209 ? -17.924 46.631 27.077 1.00 35.49 202 ASP A O 1
ATOM 1473 N N . PRO A 1 210 ? -19.234 44.845 27.497 1.00 34.52 203 PRO A N 1
ATOM 1474 C CA . PRO A 1 210 ? -18.268 43.870 26.978 1.00 32.99 203 PRO A CA 1
ATOM 1475 C C . PRO A 1 210 ? -17.757 44.144 25.562 1.00 31.71 203 PRO A C 1
ATOM 1476 O O . PRO A 1 210 ? -16.590 43.885 25.260 1.00 29.33 203 PRO A O 1
ATOM 1480 N N . ASP A 1 211 ? -18.629 44.655 24.696 1.00 30.01 204 ASP A N 1
ATOM 1481 C CA . ASP A 1 211 ? -18.241 44.950 23.318 1.00 29.48 204 ASP A CA 1
ATOM 1482 C C . ASP A 1 211 ? -18.302 46.447 23.032 1.00 28.73 204 ASP A C 1
ATOM 1483 O O . ASP A 1 211 ? -18.722 46.860 21.948 1.00 28.16 204 ASP A O 1
ATOM 1488 N N . PHE A 1 212 ? -17.873 47.261 23.989 1.00 27.67 205 PHE A N 1
ATOM 1489 C CA . PHE A 1 212 ? -17.925 48.706 23.801 1.00 28.42 205 PHE A CA 1
ATOM 1490 C C . PHE A 1 212 ? -17.064 49.207 22.639 1.00 29.22 205 PHE A C 1
ATOM 1491 O O . PHE A 1 212 ? -17.363 50.250 22.053 1.00 27.91 205 PHE A O 1
ATOM 1499 N N . LEU A 1 213 ? -16.005 48.476 22.301 1.00 28.35 206 LEU A N 1
ATOM 1500 C CA . LEU A 1 213 ? -15.137 48.899 21.204 1.00 27.11 206 LEU A CA 1
ATOM 1501 C C . LEU A 1 213 ? -15.802 48.779 19.838 1.00 28.28 206 LEU A C 1
ATOM 1502 O O . LEU A 1 213 ? -15.573 49.614 18.964 1.00 29.02 206 LEU A O 1
ATOM 1507 N N . THR A 1 214 ? -16.623 47.754 19.636 1.00 26.97 207 THR A N 1
ATOM 1508 C CA . THR A 1 214 ? -17.299 47.625 18.350 1.00 29.05 207 THR A CA 1
ATOM 1509 C C . THR A 1 214 ? -18.481 48.593 18.280 1.00 30.74 207 THR A C 1
ATOM 1510 O O . THR A 1 214 ? -18.856 49.048 17.200 1.00 30.24 207 THR A O 1
ATOM 1514 N N . ASP A 1 215 ? -19.065 48.922 19.428 1.00 31.17 208 ASP A N 1
ATOM 1515 C CA . ASP A 1 215 ? -20.171 49.875 19.433 1.00 32.75 208 ASP A CA 1
ATOM 1516 C C . ASP A 1 215 ? -19.577 51.249 19.125 1.00 29.52 208 ASP A C 1
ATOM 1517 O O . ASP A 1 215 ? -20.126 52.019 18.337 1.00 28.52 208 ASP A O 1
ATOM 1522 N N . GLU A 1 216 ? -18.440 51.539 19.749 1.00 28.29 209 GLU A N 1
ATOM 1523 C CA . GLU A 1 216 ? -17.754 52.813 19.561 1.00 28.25 209 GLU A CA 1
ATOM 1524 C C . GLU A 1 216 ? -17.334 52.998 18.108 1.00 27.40 209 GLU A C 1
ATOM 1525 O O . GLU A 1 216 ? -17.514 54.072 17.534 1.00 28.23 209 GLU A O 1
ATOM 1531 N N . LEU A 1 217 ? -16.780 51.948 17.511 1.00 26.24 210 LEU A N 1
ATOM 1532 C CA . LEU A 1 217 ? -16.319 52.040 16.132 1.00 26.61 210 LEU A CA 1
ATOM 1533 C C . LEU A 1 217 ? -17.470 52.213 15.147 1.00 28.58 210 LEU A C 1
ATOM 1534 O O . LEU A 1 217 ? -17.345 52.934 14.150 1.00 26.94 210 LEU A O 1
ATOM 1539 N N . ALA A 1 218 ? -18.593 51.560 15.428 1.00 28.01 211 ALA A N 1
ATOM 1540 C CA . ALA A 1 218 ? -19.756 51.665 14.557 1.00 28.97 211 ALA A CA 1
ATOM 1541 C C . ALA A 1 218 ? -20.251 53.107 14.558 1.00 29.13 211 ALA A C 1
ATOM 1542 O O . ALA A 1 218 ? -20.546 53.671 13.503 1.00 29.44 211 ALA A O 1
ATOM 1544 N N . ALA A 1 219 ? -20.335 53.700 15.745 1.00 28.70 212 ALA A N 1
ATOM 1545 C CA . ALA A 1 219 ? -20.792 55.080 15.877 1.00 28.90 212 ALA A CA 1
ATOM 1546 C C . ALA A 1 219 ? -19.772 56.026 15.255 1.00 29.02 212 ALA A C 1
ATOM 1547 O O . ALA A 1 219 ? -20.13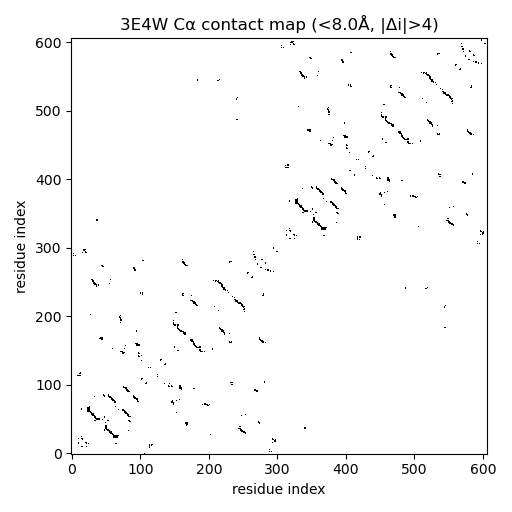3 57.018 14.622 1.00 30.58 212 ALA A O 1
ATOM 1549 N N . ARG A 1 220 ? -18.494 55.710 15.433 1.00 26.40 213 ARG A N 1
ATOM 1550 C CA . ARG A 1 220 ? -17.428 56.542 14.889 1.00 25.85 213 ARG A CA 1
ATOM 1551 C C . ARG A 1 220 ? -17.476 56.579 13.363 1.00 25.98 213 ARG A C 1
ATOM 1552 O O . ARG A 1 220 ? -17.384 57.648 12.758 1.00 26.29 213 ARG A O 1
ATOM 1560 N N . LEU A 1 221 ? -17.629 55.414 12.739 1.00 25.41 214 LEU A N 1
ATOM 1561 C CA . LEU A 1 221 ? -17.690 55.344 11.284 1.00 27.20 214 LEU A CA 1
ATOM 1562 C C . LEU A 1 221 ? -18.936 56.035 10.740 1.00 30.18 214 LEU A C 1
ATOM 1563 O O . LEU A 1 221 ? -18.909 56.609 9.651 1.00 29.61 214 LEU A O 1
ATOM 1568 N N . GLN A 1 222 ? -20.030 55.983 11.494 1.00 32.44 215 GLN A N 1
ATOM 1569 C CA . GLN A 1 222 ? -21.255 56.644 11.056 1.00 36.24 215 GLN A CA 1
ATOM 1570 C C . GLN A 1 222 ? -21.000 58.140 10.951 1.00 35.70 215 GLN A C 1
ATOM 1571 O O . GLN A 1 222 ? -21.594 58.832 10.124 1.00 37.60 215 GLN A O 1
ATOM 1577 N N . ASP A 1 223 ? -20.096 58.623 11.792 1.00 36.00 216 ASP A N 1
ATOM 1578 C CA . ASP A 1 223 ? -19.735 60.032 11.833 1.00 36.27 216 ASP A CA 1
ATOM 1579 C C . ASP A 1 223 ? -18.786 60.423 10.698 1.00 34.90 216 ASP A C 1
ATOM 1580 O O . ASP A 1 223 ? -18.782 61.570 10.249 1.00 34.93 216 ASP A O 1
ATOM 1585 N N . GLY A 1 224 ? -17.988 59.465 10.237 1.00 31.04 217 GLY A N 1
ATOM 1586 C CA . GLY A 1 224 ? -17.047 59.734 9.161 1.00 27.62 217 GLY A CA 1
ATOM 1587 C C . GLY A 1 224 ? -15.983 58.656 9.077 1.00 27.22 217 GLY A C 1
ATOM 1588 O O . GLY A 1 224 ? -15.872 57.832 9.985 1.00 24.59 217 GLY A O 1
ATOM 1589 N N . PRO A 1 225 ? -15.175 58.634 8.006 1.00 26.12 218 PRO A N 1
ATOM 1590 C CA . PRO A 1 225 ? -14.138 57.605 7.886 1.00 25.33 218 PRO A CA 1
ATOM 1591 C C . PRO A 1 225 ? -13.036 57.659 8.940 1.00 25.09 218 PRO A C 1
ATOM 1592 O O . PRO A 1 225 ? -12.741 58.713 9.501 1.00 23.39 218 PRO A O 1
ATOM 1596 N N . VAL A 1 226 ? -12.449 56.494 9.205 1.00 22.75 219 VAL A N 1
ATOM 1597 C CA . VAL A 1 226 ? -11.361 56.347 10.168 1.00 21.32 219 VAL A CA 1
ATOM 1598 C C . VAL A 1 226 ? -10.089 56.171 9.349 1.00 20.37 219 VAL A C 1
ATOM 1599 O O . VAL A 1 226 ? -10.077 55.424 8.370 1.00 23.18 219 VAL A O 1
ATOM 1603 N N . ARG A 1 227 ? -9.016 56.848 9.741 1.00 20.26 220 ARG A N 1
ATOM 1604 C CA . ARG A 1 227 ? -7.774 56.747 8.985 1.00 21.01 220 ARG A CA 1
ATOM 1605 C C . ARG A 1 227 ? -6.566 56.270 9.782 1.00 21.83 220 ARG A C 1
ATOM 1606 O O . ARG A 1 227 ? -6.384 56.632 10.944 1.00 20.08 220 ARG A O 1
ATOM 1614 N N . PHE A 1 228 ? -5.750 55.447 9.135 1.00 18.93 221 PHE A N 1
ATOM 1615 C CA . PHE A 1 228 ? -4.517 54.949 9.721 1.00 19.58 221 PHE A CA 1
ATOM 1616 C C . PHE A 1 228 ? -3.428 55.150 8.683 1.00 20.61 221 PHE A C 1
ATOM 1617 O O . PHE A 1 228 ? -3.596 54.785 7.517 1.00 21.55 221 PHE A O 1
ATOM 1625 N N . ASP A 1 229 ? -2.326 55.768 9.089 1.00 20.75 222 ASP A N 1
ATOM 1626 C CA . ASP A 1 229 ? -1.223 55.958 8.167 1.00 21.91 222 ASP A CA 1
ATOM 1627 C C . ASP A 1 229 ? -0.307 54.753 8.301 1.00 22.22 222 ASP A C 1
ATOM 1628 O O . ASP A 1 229 ? -0.001 54.310 9.414 1.00 20.49 222 ASP A O 1
ATOM 1633 N N . PHE A 1 230 ? 0.105 54.224 7.157 1.00 18.09 223 PHE A N 1
ATOM 1634 C CA . PHE A 1 230 ? 0.987 53.070 7.090 1.00 20.10 223 PHE A CA 1
ATOM 1635 C C . PHE A 1 230 ? 2.405 53.624 7.019 1.00 19.99 223 PHE A C 1
ATOM 1636 O O . PHE A 1 230 ? 2.783 54.270 6.044 1.00 21.64 223 PHE A O 1
ATOM 1644 N N . ARG A 1 231 ? 3.174 53.402 8.076 1.00 19.00 224 ARG A N 1
ATOM 1645 C CA . ARG A 1 231 ? 4.548 53.872 8.120 1.00 19.49 224 ARG A CA 1
ATOM 1646 C C . ARG A 1 231 ? 5.504 52.695 8.134 1.00 19.37 224 ARG A C 1
ATOM 1647 O O . ARG A 1 231 ? 5.188 51.642 8.682 1.00 20.51 224 ARG A O 1
ATOM 1655 N N . VAL A 1 232 ? 6.667 52.867 7.517 1.00 20.43 225 VAL A N 1
ATOM 1656 C CA . VAL A 1 232 ? 7.670 51.816 7.529 1.00 20.11 225 VAL A CA 1
ATOM 1657 C C . VAL A 1 232 ? 8.909 52.363 8.217 1.00 18.80 225 VAL A C 1
ATOM 1658 O O . VAL A 1 232 ? 9.305 53.503 7.992 1.00 20.30 225 VAL A O 1
ATOM 1662 N N . GLN A 1 233 ? 9.485 51.560 9.101 1.00 19.21 226 GLN A N 1
ATOM 1663 C CA . GLN A 1 233 ? 10.709 51.933 9.799 1.00 19.60 226 GLN A CA 1
ATOM 1664 C C . GLN A 1 233 ? 11.789 51.188 9.017 1.00 19.71 226 GLN A C 1
ATOM 1665 O O . GLN A 1 233 ? 11.770 49.957 8.945 1.00 19.81 226 GLN A O 1
ATOM 1671 N N . ILE A 1 234 ? 12.708 51.936 8.413 1.00 21.01 227 ILE A N 1
ATOM 1672 C CA . ILE A 1 234 ? 13.765 51.349 7.591 1.00 21.44 227 ILE A CA 1
ATOM 1673 C C . ILE A 1 234 ? 14.979 50.970 8.432 1.00 22.06 227 ILE A C 1
ATOM 1674 O O . ILE A 1 234 ? 15.544 51.803 9.134 1.00 21.22 227 ILE A O 1
ATOM 1679 N N . ALA A 1 235 ? 15.367 49.700 8.353 1.00 21.23 228 ALA A N 1
ATOM 1680 C CA . ALA A 1 235 ? 16.484 49.173 9.139 1.00 21.49 228 ALA A CA 1
ATOM 1681 C C . ALA A 1 235 ? 17.780 49.972 9.080 1.00 22.52 228 ALA A C 1
ATOM 1682 O O . ALA A 1 235 ? 18.179 50.465 8.022 1.00 20.31 228 ALA A O 1
ATOM 1684 N N . GLY A 1 236 ? 18.427 50.075 10.241 1.00 21.04 229 GLY A N 1
ATOM 1685 C CA . GLY A 1 236 ? 19.696 50.772 10.359 1.00 21.72 229 GLY A CA 1
ATOM 1686 C C . GLY A 1 236 ? 20.834 49.763 10.314 1.00 23.22 229 GLY A C 1
ATOM 1687 O O . GLY A 1 236 ? 20.586 48.555 10.306 1.00 22.65 229 GLY A O 1
ATOM 1688 N N . PRO A 1 237 ? 22.096 50.220 10.305 1.00 25.74 230 PRO A N 1
ATOM 1689 C CA . PRO A 1 237 ? 23.271 49.339 10.250 1.00 26.75 230 PRO A CA 1
ATOM 1690 C C . PRO A 1 237 ? 23.403 48.194 11.255 1.00 28.92 230 PRO A C 1
ATOM 1691 O O . PRO A 1 237 ? 24.044 47.188 10.952 1.00 29.59 230 PRO A O 1
ATOM 1695 N N . THR A 1 238 ? 22.824 48.328 12.444 1.00 27.65 231 THR A N 1
ATOM 1696 C CA . THR A 1 238 ? 22.920 47.243 13.420 1.00 29.94 231 THR A CA 1
ATOM 1697 C C . THR A 1 238 ? 21.549 46.710 13.832 1.00 28.78 231 THR A C 1
ATOM 1698 O O . THR A 1 238 ? 21.412 46.081 14.881 1.00 30.33 231 THR A O 1
ATOM 1702 N N . ASP A 1 239 ? 20.541 46.954 12.998 1.00 24.57 232 ASP A N 1
ATOM 1703 C CA . ASP A 1 239 ? 19.184 46.503 13.288 1.00 23.31 232 ASP A CA 1
ATOM 1704 C C . ASP A 1 239 ? 18.914 45.104 12.743 1.00 23.30 232 ASP A C 1
ATOM 1705 O O . ASP A 1 239 ? 18.975 44.872 11.537 1.00 25.60 232 ASP A O 1
ATOM 1710 N N . SER A 1 240 ? 18.599 44.181 13.647 1.00 21.76 233 SER A N 1
ATOM 1711 C CA . SER A 1 240 ? 18.335 42.787 13.292 1.00 23.35 233 SER A CA 1
ATOM 1712 C C . SER A 1 240 ? 17.103 42.576 12.420 1.00 23.84 233 SER A C 1
ATOM 1713 O O . SER A 1 240 ? 16.014 43.042 12.750 1.00 24.32 233 SER A O 1
ATOM 1716 N N . THR A 1 241 ? 17.277 41.854 11.317 1.00 23.80 234 THR A N 1
ATOM 1717 C CA . THR A 1 241 ? 16.164 41.563 10.423 1.00 24.54 234 THR A CA 1
ATOM 1718 C C . THR A 1 241 ? 15.539 40.216 10.781 1.00 25.25 234 THR A C 1
ATOM 1719 O O . THR A 1 241 ? 14.542 39.813 10.180 1.00 24.56 234 THR A O 1
ATOM 1723 N N . VAL A 1 242 ? 16.113 39.522 11.764 1.00 23.63 235 VAL A N 1
ATOM 1724 C CA . VAL A 1 242 ? 15.591 38.213 12.144 1.00 25.40 235 VAL A CA 1
ATOM 1725 C C . VAL A 1 242 ? 14.995 38.124 13.545 1.00 25.61 235 VAL A C 1
ATOM 1726 O O . VAL A 1 242 ? 14.264 37.184 13.841 1.00 26.81 235 VAL A O 1
ATOM 1730 N N . ASP A 1 243 ? 15.297 39.095 14.402 1.00 26.23 236 ASP A N 1
ATOM 1731 C CA . ASP A 1 243 ? 14.785 39.074 15.771 1.00 24.24 236 ASP A CA 1
ATOM 1732 C C . ASP A 1 243 ? 13.765 40.181 16.028 1.00 24.66 236 ASP A C 1
ATOM 1733 O O . ASP A 1 243 ? 14.128 41.334 16.253 1.00 24.66 236 ASP A O 1
ATOM 1738 N N . PRO A 1 244 ? 12.469 39.833 16.017 1.00 23.70 237 PRO A N 1
ATOM 1739 C CA . PRO A 1 244 ? 11.388 40.795 16.243 1.00 23.16 237 PRO A CA 1
ATOM 1740 C C . PRO A 1 244 ? 11.291 41.315 17.677 1.00 24.63 237 PRO A C 1
ATOM 1741 O O . PRO A 1 244 ? 10.500 42.217 17.959 1.00 24.81 237 PRO A O 1
ATOM 1745 N N . SER A 1 245 ? 12.092 40.753 18.581 1.00 23.97 238 SER A N 1
ATOM 1746 C CA . SER A 1 245 ? 12.086 41.196 19.970 1.00 25.16 238 SER A CA 1
ATOM 1747 C C . SER A 1 245 ? 13.201 42.212 20.186 1.00 26.44 238 SER A C 1
ATOM 1748 O O . SER A 1 245 ? 13.282 42.849 21.239 1.00 26.89 238 SER A O 1
ATOM 1751 N N . SER A 1 246 ? 14.053 42.368 19.178 1.00 26.20 239 SER A N 1
ATOM 1752 C CA . SER A 1 246 ? 15.178 43.291 19.267 1.00 24.23 239 SER A CA 1
ATOM 1753 C C . SER A 1 246 ? 14.817 44.722 18.878 1.00 25.23 239 SER A C 1
ATOM 1754 O O . SER A 1 246 ? 14.275 44.968 17.799 1.00 24.10 239 SER A O 1
ATOM 1757 N N . ALA A 1 247 ? 15.125 45.668 19.761 1.00 24.25 240 ALA A N 1
ATOM 1758 C CA . ALA A 1 247 ? 14.841 47.072 19.494 1.00 23.72 240 ALA A CA 1
ATOM 1759 C C . ALA A 1 247 ? 15.735 47.589 18.371 1.00 24.86 240 ALA A C 1
ATOM 1760 O O . ALA A 1 247 ? 16.919 47.260 18.307 1.00 23.97 240 ALA A O 1
ATOM 1762 N N . TRP A 1 248 ? 15.161 48.396 17.483 1.00 24.56 241 TRP A N 1
ATOM 1763 C CA . TRP A 1 248 ? 15.913 48.970 16.373 1.00 23.15 241 TRP A CA 1
ATOM 1764 C C . TRP A 1 248 ? 16.339 50.385 16.743 1.00 26.34 241 TRP A C 1
ATOM 1765 O O . TRP A 1 248 ? 15.621 51.091 17.454 1.00 25.39 241 TRP A O 1
ATOM 1776 N N . GLN A 1 249 ? 17.513 50.792 16.270 1.00 26.53 242 GLN A N 1
ATOM 1777 C CA . GLN A 1 249 ? 18.023 52.125 16.554 1.00 27.67 242 GLN A CA 1
ATOM 1778 C C . GLN A 1 249 ? 17.584 53.114 15.483 1.00 26.39 242 GLN A C 1
ATOM 1779 O O . GLN A 1 249 ? 17.564 54.324 15.708 1.00 25.05 242 GLN A O 1
ATOM 1785 N N . SER A 1 250 ? 17.221 52.599 14.316 1.00 24.21 243 SER A N 1
ATOM 1786 C CA . SER A 1 250 ? 16.805 53.467 13.226 1.00 23.72 243 SER A CA 1
ATOM 1787 C C . SER A 1 250 ? 15.586 54.313 13.544 1.00 23.36 243 SER A C 1
ATOM 1788 O O . SER A 1 250 ? 14.605 53.826 14.102 1.00 22.28 243 SER A O 1
ATOM 1791 N N . THR A 1 251 ? 15.658 55.591 13.188 1.00 23.82 244 THR A N 1
ATOM 1792 C CA . THR A 1 251 ? 14.530 56.487 13.380 1.00 26.20 244 THR A CA 1
ATOM 1793 C C . THR A 1 251 ? 14.088 56.945 11.991 1.00 25.44 244 THR A C 1
ATOM 1794 O O . THR A 1 251 ? 13.365 57.928 11.842 1.00 25.49 244 THR A O 1
ATOM 1798 N N . GLN A 1 252 ? 14.550 56.225 10.972 1.00 23.11 245 GLN A N 1
ATOM 1799 C CA . GLN A 1 252 ? 14.180 56.530 9.597 1.00 23.01 245 GLN A CA 1
ATOM 1800 C C . GLN A 1 252 ? 12.828 55.877 9.371 1.00 23.83 245 GLN A C 1
ATOM 1801 O O . GLN A 1 252 ? 12.732 54.742 8.897 1.00 24.52 245 GLN A O 1
ATOM 1807 N N . ILE A 1 253 ? 11.786 56.609 9.740 1.00 21.12 246 ILE A N 1
ATOM 1808 C CA . ILE A 1 253 ? 10.420 56.130 9.637 1.00 20.22 246 ILE A CA 1
ATOM 1809 C C . ILE A 1 253 ? 9.667 57.046 8.690 1.00 20.53 246 ILE A C 1
ATOM 1810 O O . ILE A 1 253 ? 9.658 58.265 8.864 1.00 20.69 24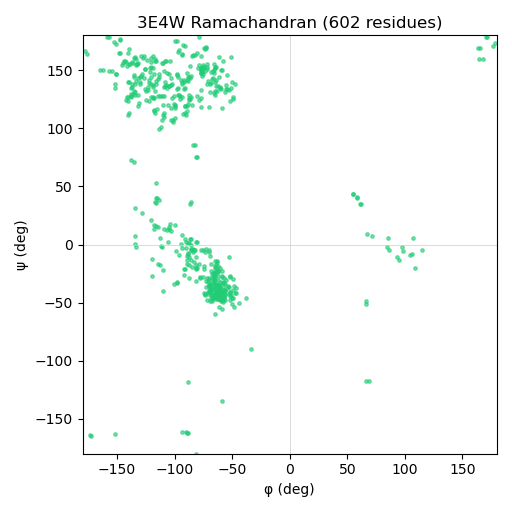6 ILE A O 1
ATOM 1815 N N . VAL A 1 254 ? 9.037 56.454 7.682 1.00 20.86 247 VAL A N 1
ATOM 1816 C CA . VAL A 1 254 ? 8.327 57.234 6.683 1.00 22.57 247 VAL A CA 1
ATOM 1817 C C . VAL A 1 254 ? 6.944 56.690 6.381 1.00 21.32 247 VAL A C 1
ATOM 1818 O O . VAL A 1 254 ? 6.742 55.478 6.307 1.00 21.58 247 VAL A O 1
ATOM 1824 N N . THR A 1 255 ? 5.996 57.603 6.207 1.00 21.27 248 THR A N 1
ATOM 1825 C CA . THR A 1 255 ? 4.625 57.242 5.886 1.00 21.85 248 THR A CA 1
ATOM 1826 C C . THR A 1 255 ? 4.586 56.872 4.410 1.00 22.96 248 THR A C 1
ATOM 1827 O O . THR A 1 255 ? 5.021 57.652 3.563 1.00 21.53 248 THR A O 1
ATOM 1831 N N . VAL A 1 256 ? 4.074 55.684 4.099 1.00 20.72 249 VAL A N 1
ATOM 1832 C CA . VAL A 1 256 ? 4.017 55.241 2.710 1.00 20.82 249 VAL A CA 1
ATOM 1833 C C . VAL A 1 256 ? 2.596 55.148 2.175 1.00 19.82 249 VAL A C 1
ATOM 1834 O O . VAL A 1 256 ? 2.387 54.816 1.010 1.00 21.60 249 VAL A O 1
ATOM 1838 N N . GLY A 1 257 ? 1.616 55.452 3.019 1.00 20.88 250 GLY A N 1
ATOM 1839 C CA . GLY A 1 257 ? 0.241 55.388 2.564 1.00 18.80 250 GLY A CA 1
ATOM 1840 C C . GLY A 1 257 ? -0.768 55.533 3.683 1.00 18.97 250 GLY A C 1
ATOM 1841 O O . GLY A 1 257 ? -0.409 55.657 4.855 1.00 18.98 250 GLY A O 1
ATOM 1842 N N . THR A 1 258 ? -2.043 55.507 3.319 1.00 19.55 251 THR A N 1
ATOM 1843 C CA . THR A 1 258 ? -3.100 55.648 4.305 1.00 19.23 251 THR A CA 1
ATOM 1844 C C . THR A 1 258 ? -4.226 54.659 4.045 1.00 21.55 251 THR A C 1
ATOM 1845 O O . THR A 1 258 ? -4.643 54.458 2.901 1.00 20.40 251 THR A O 1
ATOM 1849 N N . VAL A 1 259 ? -4.691 54.022 5.112 1.00 19.44 252 VAL A N 1
ATOM 1850 C CA . VAL A 1 259 ? -5.807 53.100 5.011 1.00 21.73 252 VAL A CA 1
ATOM 1851 C C . VAL A 1 259 ? -7.011 53.915 5.469 1.00 21.06 252 VAL A C 1
ATOM 1852 O O . VAL A 1 259 ? -7.030 54.418 6.595 1.00 20.08 252 VAL A O 1
ATOM 1856 N N . THR A 1 260 ? -7.998 54.070 4.593 1.00 22.71 253 THR A N 1
ATOM 1857 C CA . THR A 1 260 ? -9.202 54.815 4.938 1.00 22.78 253 THR A CA 1
ATOM 1858 C C . THR A 1 260 ? -10.350 53.823 5.075 1.00 21.91 253 THR A C 1
ATOM 1859 O O . THR A 1 260 ? -10.769 53.207 4.095 1.00 22.33 253 THR A O 1
ATOM 1863 N N . ILE A 1 261 ? -10.840 53.680 6.304 1.00 20.63 254 ILE A N 1
ATOM 1864 C CA . ILE A 1 261 ? -11.916 52.753 6.639 1.00 23.15 254 ILE A CA 1
ATOM 1865 C C . ILE A 1 261 ? -13.249 53.494 6.649 1.00 22.44 254 ILE A C 1
ATOM 1866 O O . ILE A 1 261 ? -13.385 54.521 7.306 1.00 23.29 254 ILE A O 1
ATOM 1871 N N . THR A 1 262 ? -14.239 52.963 5.937 1.00 23.68 255 THR A N 1
ATOM 1872 C CA . THR A 1 262 ? -15.532 53.637 5.853 1.00 23.85 255 THR A CA 1
ATOM 1873 C C . THR A 1 262 ? -16.732 52.957 6.503 1.00 24.08 255 THR A C 1
ATOM 1874 O O . THR A 1 262 ? -17.749 53.602 6.742 1.00 25.45 255 THR A O 1
ATOM 1878 N N . GLY A 1 263 ? -16.635 51.665 6.792 1.00 22.98 256 GLY A N 1
ATOM 1879 C CA . GLY A 1 263 ? -17.766 51.000 7.410 1.00 25.16 256 GLY A CA 1
ATOM 1880 C C . GLY A 1 263 ? -17.575 49.514 7.617 1.00 24.32 256 GLY A C 1
ATOM 1881 O O . GLY A 1 263 ? -16.611 48.936 7.119 1.00 21.64 256 GLY A O 1
ATOM 1882 N N . PRO A 1 264 ? -18.489 48.863 8.352 1.00 26.41 257 PRO A N 1
ATOM 1883 C CA . PRO A 1 264 ? -18.379 47.423 8.601 1.00 26.47 257 PRO A CA 1
ATOM 1884 C C . PRO A 1 264 ? -18.564 46.622 7.321 1.00 27.63 257 PRO A C 1
ATOM 1885 O O . PRO A 1 264 ? -19.276 47.045 6.409 1.00 25.68 257 PRO A O 1
ATOM 1889 N N . ASP A 1 265 ? -17.909 45.470 7.254 1.00 25.86 258 ASP A N 1
ATOM 1890 C CA . ASP A 1 265 ? -18.018 44.600 6.096 1.00 26.43 258 ASP A CA 1
ATOM 1891 C C . ASP A 1 265 ? -19.209 43.664 6.256 1.00 27.51 258 ASP A C 1
ATOM 1892 O O . ASP A 1 265 ? -19.506 43.206 7.362 1.00 24.98 258 ASP A O 1
ATOM 1897 N N . THR A 1 266 ? -19.883 43.378 5.147 1.00 26.43 259 THR A N 1
ATOM 1898 C CA . THR A 1 266 ? -21.026 42.471 5.160 1.00 28.05 259 THR A CA 1
ATOM 1899 C C . THR A 1 266 ? -20.906 41.484 4.006 1.00 30.05 259 THR A C 1
ATOM 1900 O O . THR A 1 266 ? -21.728 40.580 3.859 1.00 30.59 259 THR A O 1
ATOM 1904 N N . GLU A 1 267 ? -19.862 41.649 3.201 1.00 31.02 260 GLU A N 1
ATOM 1905 C CA . GLU A 1 267 ? -19.655 40.791 2.040 1.00 34.80 260 GLU A CA 1
ATOM 1906 C C . GLU A 1 267 ? -18.873 39.511 2.322 1.00 35.60 260 GLU A C 1
ATOM 1907 O O . GLU A 1 267 ? -19.074 38.499 1.651 1.00 38.24 260 GLU A O 1
ATOM 1913 N N . ARG A 1 268 ? -17.997 39.548 3.321 1.00 34.52 261 ARG A N 1
ATOM 1914 C CA . ARG A 1 268 ? -17.162 38.394 3.637 1.00 33.89 261 ARG A CA 1
ATOM 1915 C C . ARG A 1 268 ? -17.638 37.459 4.741 1.00 32.82 261 ARG A C 1
ATOM 1916 O O . ARG A 1 268 ? -18.548 37.773 5.506 1.00 30.31 261 ARG A O 1
ATOM 1924 N N . GLU A 1 269 ? -16.987 36.299 4.800 1.00 32.60 262 GLU A N 1
ATOM 1925 C CA . GLU A 1 269 ? -17.256 35.262 5.792 1.00 35.25 262 GLU A CA 1
ATOM 1926 C C . GLU A 1 269 ? -18.657 34.656 5.786 1.00 36.81 262 GLU A C 1
ATOM 1927 O O . GLU A 1 269 ? -19.203 34.310 6.833 1.00 37.35 262 GLU A O 1
ATOM 1933 N N . HIS A 1 270 ? -19.227 34.524 4.595 1.00 39.00 263 HIS A N 1
ATOM 1934 C CA . HIS A 1 270 ? -20.543 33.921 4.435 1.00 40.07 263 HIS A CA 1
ATOM 1935 C C . HIS A 1 270 ? -20.388 32.765 3.460 1.00 42.52 263 HIS A C 1
ATOM 1936 O O . HIS A 1 270 ? -19.431 32.727 2.686 1.00 41.04 263 HIS A O 1
ATOM 1943 N N . GLY A 1 271 ? -21.325 31.824 3.490 1.00 46.49 264 GLY A N 1
ATOM 1944 C CA . GLY A 1 271 ? -21.222 30.679 2.607 1.00 48.47 264 GLY A CA 1
ATOM 1945 C C . GLY A 1 271 ? -20.014 29.869 3.037 1.00 49.43 264 GLY A C 1
ATOM 1946 O O . GLY A 1 271 ? -19.968 29.373 4.162 1.00 52.51 264 GLY A O 1
ATOM 1947 N N . GLY A 1 272 ? -19.028 29.743 2.156 1.00 49.18 265 GLY A N 1
ATOM 1948 C CA . GLY A 1 272 ? -17.832 28.993 2.498 1.00 47.52 265 GLY A CA 1
ATOM 1949 C C . GLY A 1 272 ? -16.586 29.861 2.470 1.00 46.04 265 GLY A C 1
ATOM 1950 O O . GLY A 1 272 ? -15.465 29.355 2.437 1.00 46.76 265 GLY A O 1
ATOM 1951 N N . ASP A 1 273 ? -16.784 31.176 2.490 1.00 42.45 266 ASP A N 1
ATOM 1952 C CA . ASP A 1 273 ? -15.676 32.122 2.451 1.00 38.22 266 ASP A CA 1
ATOM 1953 C C . ASP A 1 273 ? -14.862 32.112 3.741 1.00 37.17 266 ASP A C 1
ATOM 1954 O O . ASP A 1 273 ? -15.410 32.185 4.844 1.00 35.59 266 ASP A O 1
ATOM 1959 N N . ILE A 1 274 ? -13.545 32.018 3.593 1.00 34.17 267 ILE A N 1
ATOM 1960 C CA . ILE A 1 274 ? -12.648 32.009 4.738 1.00 32.78 267 ILE A CA 1
ATOM 1961 C C . ILE A 1 274 ? -11.748 33.234 4.670 1.00 30.01 267 ILE A C 1
ATOM 1962 O O . ILE A 1 274 ? -11.178 33.538 3.623 1.00 30.64 267 ILE A O 1
ATOM 1967 N N . VAL A 1 275 ? -11.629 33.937 5.787 1.00 27.92 268 VAL A N 1
ATOM 1968 C CA . VAL A 1 275 ? -10.789 35.121 5.844 1.00 26.62 268 VAL A CA 1
ATOM 1969 C C . VAL A 1 275 ? -9.664 34.908 6.849 1.00 25.65 268 VAL A C 1
ATOM 1970 O O . VAL A 1 275 ? -9.907 34.762 8.045 1.00 25.84 268 VAL A O 1
ATOM 1974 N N . VAL A 1 276 ? -8.434 34.875 6.356 1.00 25.97 269 VAL A N 1
ATOM 1975 C CA . VAL A 1 276 ? -7.279 34.703 7.229 1.00 26.08 269 VAL A CA 1
ATOM 1976 C C . VAL A 1 276 ? -6.198 35.697 6.828 1.00 25.93 269 VAL A C 1
ATOM 1977 O O . VAL A 1 276 ? -5.895 35.845 5.645 1.00 25.31 269 VAL A O 1
ATOM 1981 N N . PHE A 1 277 ? -5.640 36.393 7.816 1.00 24.24 270 PHE A N 1
ATOM 1982 C CA . PHE A 1 277 ? -4.583 37.369 7.567 1.00 23.63 270 PHE A CA 1
ATOM 1983 C C . PHE A 1 277 ? -3.267 36.702 7.948 1.00 23.23 270 PHE A C 1
ATOM 1984 O O . PHE A 1 277 ? -2.951 36.536 9.131 1.00 25.78 270 PHE A O 1
ATOM 1992 N N . ASP A 1 278 ? -2.516 36.320 6.924 1.00 23.35 271 ASP A N 1
ATOM 1993 C CA . ASP A 1 278 ? -1.247 35.612 7.067 1.00 24.12 271 ASP A CA 1
ATOM 1994 C C . ASP A 1 278 ? -0.086 36.559 6.773 1.00 22.15 271 ASP A C 1
ATOM 1995 O O . ASP A 1 278 ? 0.014 37.091 5.670 1.00 21.43 271 ASP A O 1
ATOM 2000 N N . PRO A 1 279 ? 0.811 36.773 7.751 1.00 22.24 272 PRO A N 1
ATOM 2001 C CA . PRO A 1 279 ? 1.951 37.671 7.545 1.00 21.86 272 PRO A CA 1
ATOM 2002 C C . PRO A 1 279 ? 2.875 37.228 6.415 1.00 22.00 272 PRO A C 1
ATOM 2003 O O . PRO A 1 279 ? 3.643 38.028 5.883 1.00 21.77 272 PRO A O 1
ATOM 2007 N N . MET A 1 280 ? 2.799 35.953 6.049 1.00 20.32 273 MET A N 1
ATOM 2008 C CA . MET A 1 280 ? 3.628 35.430 4.968 1.00 20.47 273 MET A CA 1
ATOM 2009 C C . MET A 1 280 ? 2.985 35.637 3.596 1.00 20.79 273 MET A C 1
ATOM 2010 O O . MET A 1 280 ? 3.590 35.324 2.568 1.00 22.09 273 MET A O 1
ATOM 2015 N N . ARG A 1 281 ? 1.762 36.158 3.573 1.00 20.85 274 ARG A N 1
ATOM 2016 C CA . ARG A 1 281 ? 1.089 36.398 2.298 1.00 20.93 274 ARG A CA 1
ATOM 2017 C C . ARG A 1 281 ? 1.590 37.718 1.715 1.00 22.80 274 ARG A C 1
ATOM 2018 O O . ARG A 1 281 ? 0.896 38.742 1.751 1.00 23.08 274 ARG A O 1
ATOM 2026 N N . VAL A 1 282 ? 2.808 37.683 1.186 1.00 23.11 275 VAL A N 1
ATOM 2027 C CA . VAL A 1 282 ? 3.428 38.853 0.588 1.00 23.24 275 VAL A CA 1
ATOM 2028 C C . VAL A 1 282 ? 3.046 38.912 -0.888 1.00 24.54 275 VAL A C 1
ATOM 2029 O O . VAL A 1 282 ? 2.082 38.272 -1.305 1.00 26.42 275 VAL A O 1
ATOM 2033 N N . THR A 1 283 ? 3.793 39.685 -1.671 1.00 22.04 276 THR A N 1
ATOM 2034 C CA . THR A 1 283 ? 3.530 39.805 -3.105 1.00 23.11 276 THR A CA 1
ATOM 2035 C C . THR A 1 283 ? 4.821 40.258 -3.774 1.00 22.93 276 THR A C 1
ATOM 2036 O O . THR A 1 283 ? 5.824 40.463 -3.096 1.00 21.75 276 THR A O 1
ATOM 2040 N N . ASP A 1 284 ? 4.812 40.397 -5.097 1.00 22.53 277 ASP A N 1
ATOM 2041 C CA . ASP A 1 284 ? 6.017 40.842 -5.791 1.00 24.74 277 ASP A CA 1
ATOM 2042 C C . ASP A 1 284 ? 6.462 42.179 -5.194 1.00 23.71 277 ASP A C 1
ATOM 2043 O O . ASP A 1 284 ? 5.652 43.088 -5.038 1.00 25.65 277 ASP A O 1
ATOM 2052 N N . GLY A 1 285 ? 7.746 42.288 -4.857 1.00 22.23 278 GLY A N 1
ATOM 2053 C CA . GLY A 1 285 ? 8.258 43.515 -4.272 1.00 21.39 278 GLY A CA 1
ATOM 2054 C C . GLY A 1 285 ? 8.350 43.453 -2.755 1.00 21.72 278 GLY A C 1
ATOM 2055 O O . GLY A 1 285 ? 8.792 44.405 -2.108 1.00 21.92 278 GLY A O 1
ATOM 2056 N N . ILE A 1 286 ? 7.913 42.337 -2.181 1.00 19.95 279 ILE A N 1
ATOM 2057 C CA . ILE A 1 286 ? 7.972 42.150 -0.734 1.00 19.96 279 ILE A CA 1
ATOM 2058 C C . ILE A 1 286 ? 8.325 40.698 -0.427 1.00 22.39 279 ILE A C 1
ATOM 2059 O O . ILE A 1 286 ? 7.649 39.783 -0.892 1.00 20.39 279 ILE A O 1
ATOM 2064 N N . GLU A 1 287 ? 9.390 40.498 0.347 1.00 22.16 280 GLU A N 1
ATOM 2065 C CA . GLU A 1 287 ? 9.832 39.156 0.725 1.00 22.67 280 GLU A CA 1
ATOM 2066 C C . GLU A 1 287 ? 9.961 39.081 2.242 1.00 22.32 280 GLU A C 1
ATOM 2067 O O . GLU A 1 287 ? 10.363 40.044 2.887 1.00 22.78 280 GLU A O 1
ATOM 2073 N N . PRO A 1 288 ? 9.616 37.932 2.832 1.00 24.30 281 PRO A N 1
ATOM 2074 C CA . PRO A 1 288 ? 9.723 37.794 4.287 1.00 23.58 281 PRO A CA 1
ATOM 2075 C C . PRO A 1 288 ? 11.190 37.705 4.695 1.00 24.41 281 PRO A C 1
ATOM 2076 O O . PRO A 1 288 ? 12.027 37.248 3.916 1.00 24.68 281 PRO A O 1
ATOM 2080 N N . SER A 1 289 ? 11.503 38.157 5.904 1.00 22.62 282 SER A N 1
ATOM 2081 C CA . SER A 1 289 ? 12.869 38.078 6.403 1.00 23.43 282 SER A CA 1
ATOM 2082 C C . SER A 1 289 ? 13.063 36.653 6.918 1.00 24.94 282 SER A C 1
ATOM 2083 O O . SER A 1 289 ? 12.141 35.841 6.857 1.00 25.97 282 SER A O 1
ATOM 2086 N N . ASP A 1 290 ? 14.257 36.360 7.427 1.00 25.68 283 ASP A N 1
ATOM 2087 C CA . ASP A 1 290 ? 14.573 35.038 7.966 1.00 28.35 283 ASP A CA 1
ATOM 2088 C C . ASP A 1 290 ? 14.142 34.950 9.425 1.00 29.07 283 ASP A C 1
ATOM 2089 O O . ASP A 1 290 ? 14.815 34.332 10.251 1.00 30.84 283 ASP A O 1
ATOM 2094 N N . ASP A 1 291 ? 13.017 35.585 9.725 1.00 27.71 284 ASP A N 1
ATOM 2095 C CA . ASP A 1 291 ? 12.441 35.632 11.066 1.00 27.76 284 ASP A CA 1
ATOM 2096 C C . ASP A 1 291 ? 11.754 34.296 11.372 1.00 27.19 284 ASP A C 1
ATOM 2097 O O . ASP A 1 291 ? 10.800 33.923 10.694 1.00 26.31 284 ASP A O 1
ATOM 2102 N N . PRO A 1 292 ? 12.219 33.565 12.405 1.00 25.91 285 PRO A N 1
ATOM 2103 C CA . PRO A 1 292 ? 11.602 32.274 12.740 1.00 27.23 285 PRO A CA 1
ATOM 2104 C C . PRO A 1 292 ? 10.145 32.335 13.210 1.00 27.38 285 PRO A C 1
ATOM 2105 O O . PRO A 1 292 ? 9.381 31.391 12.999 1.00 26.11 285 PRO A O 1
ATOM 2109 N N . VAL A 1 293 ? 9.758 33.432 13.851 1.00 24.13 286 VAL A N 1
ATOM 2110 C CA . VAL A 1 293 ? 8.384 33.561 14.321 1.00 23.77 286 VAL A CA 1
ATOM 2111 C C . VAL A 1 293 ? 7.491 33.820 13.118 1.00 23.10 286 VAL A C 1
ATOM 2112 O O . VAL A 1 293 ? 6.410 33.245 12.996 1.00 25.13 286 VAL A O 1
ATOM 2116 N N . LEU A 1 294 ? 7.959 34.687 12.228 1.00 24.31 287 LEU A N 1
ATOM 2117 C CA . LEU A 1 294 ? 7.226 35.019 11.011 1.00 22.71 287 LEU A CA 1
ATOM 2118 C C . LEU A 1 294 ? 6.969 33.756 10.187 1.00 23.48 287 LEU A C 1
ATOM 2119 O O . LEU A 1 294 ? 5.851 33.511 9.737 1.00 23.44 287 LEU A O 1
ATOM 2124 N N . ARG A 1 295 ? 8.013 32.955 9.997 1.00 23.95 288 ARG A N 1
ATOM 2125 C CA . ARG A 1 295 ? 7.905 31.720 9.220 1.00 25.96 288 ARG A CA 1
ATOM 2126 C C . ARG A 1 295 ? 6.969 30.708 9.879 1.00 25.98 288 ARG A C 1
ATOM 2127 O O . ARG A 1 295 ? 6.233 29.994 9.201 1.00 26.45 288 ARG A O 1
ATOM 2135 N N . PHE A 1 296 ? 7.006 30.655 11.206 1.00 27.72 289 PHE A N 1
ATOM 2136 C CA . PHE A 1 296 ? 6.184 29.725 11.976 1.00 26.00 289 PHE A CA 1
ATOM 2137 C C . PHE A 1 296 ? 4.700 30.080 11.930 1.00 26.86 289 PHE A C 1
ATOM 2138 O O . PHE A 1 296 ? 3.845 29.204 11.850 1.00 25.94 289 PHE A O 1
ATOM 2146 N N . ARG A 1 297 ? 4.402 31.374 11.975 1.00 23.57 290 ARG A N 1
ATOM 2147 C CA . ARG A 1 297 ? 3.019 31.833 11.979 1.00 23.45 290 ARG A CA 1
ATOM 2148 C C . ARG A 1 297 ? 2.114 31.311 10.864 1.00 24.25 290 ARG A C 1
ATOM 2149 O O . ARG A 1 297 ? 0.966 30.948 11.122 1.00 25.46 290 ARG A O 1
ATOM 2157 N N . THR A 1 298 ? 2.606 31.258 9.631 1.00 23.54 291 THR A N 1
ATOM 2158 C CA . THR A 1 298 ? 1.761 30.780 8.540 1.00 23.64 291 THR A CA 1
ATOM 2159 C C . THR A 1 298 ? 1.334 29.327 8.762 1.00 26.33 291 THR A C 1
ATOM 2160 O O . THR A 1 298 ? 0.210 28.946 8.425 1.00 25.50 291 THR A O 1
ATOM 2164 N N . LEU A 1 299 ? 2.221 28.527 9.350 1.00 24.48 292 LEU A N 1
ATOM 2165 C CA . LEU A 1 299 ? 1.926 27.119 9.618 1.00 26.12 292 LEU A CA 1
ATOM 2166 C C . LEU A 1 299 ? 0.901 26.978 10.746 1.00 27.92 292 LEU A C 1
ATOM 2167 O O . LEU A 1 299 ? -0.001 26.142 10.670 1.00 26.61 292 LEU A O 1
ATOM 2172 N N . VAL A 1 300 ? 1.041 27.793 11.792 1.00 26.00 293 VAL A N 1
ATOM 2173 C CA . VAL A 1 300 ? 0.106 27.745 12.915 1.00 27.87 293 VAL A CA 1
ATOM 2174 C C . VAL A 1 300 ? -1.265 28.240 12.469 1.00 28.50 293 VAL A C 1
ATOM 2175 O O . VAL A 1 300 ? -2.297 27.708 12.889 1.00 26.33 293 VAL A O 1
ATOM 2179 N N . TYR A 1 301 ? -1.277 29.266 11.621 1.00 26.16 294 TYR A N 1
ATOM 2180 C CA . TYR A 1 301 ? -2.537 29.806 11.134 1.00 26.47 294 TYR A CA 1
ATOM 2181 C C . TYR A 1 301 ? -3.278 28.770 10.296 1.00 27.41 294 TYR A C 1
ATOM 2182 O O . TYR A 1 301 ? -4.500 28.669 10.373 1.00 29.15 294 TYR A O 1
ATOM 2191 N N . SER A 1 302 ? -2.543 27.997 9.502 1.00 27.84 295 SER A N 1
ATOM 2192 C CA . SER A 1 302 ? -3.171 26.960 8.689 1.00 30.66 295 SER A CA 1
ATOM 2193 C C . SER A 1 302 ? -3.843 25.940 9.605 1.00 31.06 295 SER A C 1
ATOM 2194 O O . SER A 1 302 ? -4.912 25.418 9.290 1.00 30.73 295 SER A O 1
ATOM 2197 N N . ALA A 1 303 ? -3.205 25.662 10.739 1.00 30.95 296 ALA A N 1
ATOM 2198 C CA . ALA A 1 303 ? -3.741 24.718 11.713 1.00 30.58 296 ALA A CA 1
ATOM 2199 C C . ALA A 1 303 ? -4.997 25.296 12.363 1.00 30.36 296 ALA A C 1
ATOM 2200 O O . ALA A 1 303 ? -5.999 24.597 12.543 1.00 30.36 296 ALA A O 1
ATOM 2202 N N . SER A 1 304 ? -4.936 26.577 12.714 1.00 28.47 297 SER A N 1
ATOM 2203 C CA . SER A 1 304 ? -6.063 27.259 13.341 1.00 26.90 297 SER A CA 1
ATOM 2204 C C . SER A 1 304 ? -7.253 27.320 12.382 1.00 27.07 297 SER A C 1
ATOM 2205 O O . SER A 1 304 ? -8.401 27.124 12.786 1.00 27.32 297 SER A O 1
ATOM 2208 N N . VAL A 1 305 ? -6.971 27.597 11.112 1.00 28.42 298 VAL A N 1
ATOM 2209 C CA . VAL A 1 305 ? -8.015 27.683 10.097 1.00 28.25 298 VAL A CA 1
ATOM 2210 C C . VAL A 1 305 ? -8.670 26.320 9.887 1.00 32.24 298 VAL A C 1
ATOM 2211 O O . VAL A 1 305 ? -9.896 26.211 9.816 1.00 31.09 298 VAL A O 1
ATOM 2215 N N . LYS A 1 306 ? -7.846 25.281 9.797 1.00 32.98 299 LYS A N 1
ATOM 2216 C CA . LYS A 1 306 ? -8.349 23.927 9.602 1.00 37.18 299 LYS A CA 1
ATOM 2217 C C . LYS A 1 306 ? -9.334 23.570 10.710 1.00 36.37 299 LYS A C 1
ATOM 2218 O O . LYS A 1 306 ? -10.384 22.982 10.454 1.00 36.39 299 LYS A O 1
ATOM 2224 N N . LEU A 1 307 ? -8.994 23.940 11.941 1.00 36.93 300 LEU A N 1
ATOM 2225 C CA . LEU A 1 307 ? -9.849 23.659 13.087 1.00 37.25 300 LEU A CA 1
ATOM 2226 C C . LEU A 1 307 ? -11.190 24.389 13.042 1.00 38.44 300 LEU A C 1
ATOM 2227 O O . LEU A 1 307 ? -12.231 23.786 13.298 1.00 38.00 300 LEU A O 1
ATOM 2232 N N . ARG A 1 308 ? -11.171 25.681 12.716 1.00 36.99 301 ARG A N 1
ATOM 2233 C CA . ARG A 1 308 ? -12.408 26.458 12.681 1.00 37.95 301 ARG A CA 1
ATOM 2234 C C . ARG A 1 308 ? -13.262 26.302 11.426 1.00 38.71 301 ARG A C 1
ATOM 2235 O O . ARG A 1 308 ? -14.460 26.587 11.452 1.00 39.11 301 ARG A O 1
ATOM 2243 N N . THR A 1 309 ? -12.663 25.844 10.331 1.00 39.87 302 THR A N 1
ATOM 2244 C CA . THR A 1 309 ? -13.419 25.674 9.095 1.00 42.88 302 THR A CA 1
ATOM 2245 C C . THR A 1 309 ? -13.616 24.209 8.734 1.00 46.56 302 THR A C 1
ATOM 2246 O O . THR A 1 309 ? -14.686 23.814 8.275 1.00 46.84 302 THR A O 1
ATOM 2250 N N . GLY A 1 310 ? -12.577 23.409 8.945 1.00 51.03 303 GLY A N 1
ATOM 2251 C CA . GLY A 1 310 ? -12.650 21.997 8.623 1.00 55.76 303 GLY A CA 1
ATOM 2252 C C . GLY A 1 310 ? -11.796 21.696 7.407 1.00 59.03 303 GLY A C 1
ATOM 2253 O O . GLY A 1 310 ? -11.405 20.553 7.174 1.00 59.81 303 GLY A O 1
ATOM 2254 N N . VAL A 1 311 ? -11.504 22.733 6.629 1.00 61.81 304 VAL A N 1
ATOM 2255 C CA . VAL A 1 311 ? -10.690 22.586 5.430 1.00 65.03 304 VAL A CA 1
ATOM 2256 C C . VAL A 1 311 ? -9.239 22.957 5.726 1.00 67.15 304 VAL A C 1
ATOM 2257 O O . VAL A 1 311 ? -8.970 23.868 6.510 1.00 66.82 304 VAL A O 1
ATOM 2261 N N . ASP A 1 312 ? -8.309 22.246 5.097 1.00 69.84 305 ASP A N 1
ATOM 2262 C CA . ASP A 1 312 ? -6.887 22.503 5.299 1.00 72.47 305 ASP A CA 1
ATOM 2263 C C . ASP A 1 312 ? -6.200 22.922 4.003 1.00 73.31 305 ASP A C 1
ATOM 2264 O O . ASP A 1 312 ? -6.726 22.705 2.911 1.00 74.03 305 ASP A O 1
ATOM 2269 N N . ARG A 1 313 ? -5.024 23.527 4.132 1.00 73.94 306 ARG A N 1
ATOM 2270 C CA . ARG A 1 313 ? -4.261 23.975 2.972 1.00 74.73 306 ARG A CA 1
ATOM 2271 C C . ARG A 1 313 ? -2.769 23.734 3.180 1.00 75.12 306 ARG A C 1
ATOM 2272 O O . ARG A 1 313 ? -2.186 22.960 2.391 1.00 75.53 306 ARG A O 1
ATOM 2274 N N . GLY B 1 11 ? -8.565 98.838 24.157 1.00 50.82 4 GLY B N 1
ATOM 2275 C CA . GLY B 1 11 ? -8.265 97.973 25.331 1.00 48.85 4 GLY B CA 1
ATOM 2276 C C . GLY B 1 11 ? -6.846 97.437 25.326 1.00 47.74 4 GLY B C 1
ATOM 2277 O O . GLY B 1 11 ? -5.884 98.196 25.455 1.00 48.51 4 GLY B O 1
ATOM 2278 N N . LEU B 1 12 ? -6.716 96.122 25.171 1.00 44.45 5 LEU B N 1
ATOM 2279 C CA . LEU B 1 12 ? -5.412 95.467 25.157 1.00 40.33 5 LEU B CA 1
ATOM 2280 C C . LEU B 1 12 ? -4.556 95.921 23.978 1.00 38.09 5 LEU B C 1
ATOM 2281 O O . LEU B 1 12 ? -5.020 95.956 22.839 1.00 36.77 5 LEU B O 1
ATOM 2286 N N . THR B 1 13 ? -3.303 96.261 24.260 1.00 33.60 6 THR B N 1
ATOM 2287 C CA . THR B 1 13 ? -2.380 96.709 23.223 1.00 32.55 6 THR B CA 1
ATOM 2288 C C . THR B 1 13 ? -1.173 95.782 23.159 1.00 30.62 6 THR B C 1
ATOM 2289 O O . THR B 1 13 ? -0.891 95.049 24.105 1.00 28.51 6 THR B O 1
ATOM 2293 N N . PRO B 1 14 ? -0.443 95.802 22.036 1.00 31.35 7 PRO B N 1
ATOM 2294 C CA . PRO B 1 14 ? 0.735 94.942 21.908 1.00 31.43 7 PRO B CA 1
ATOM 2295 C C . PRO B 1 14 ? 1.768 95.226 22.997 1.00 30.75 7 PRO B C 1
ATOM 2296 O O . PRO B 1 14 ? 2.371 94.304 23.546 1.00 30.68 7 PRO B O 1
ATOM 2300 N N . ASP B 1 15 ? 1.968 96.505 23.311 1.00 30.44 8 ASP B N 1
ATOM 2301 C CA . ASP B 1 15 ? 2.938 96.883 24.333 1.00 29.99 8 ASP B CA 1
ATOM 2302 C C . ASP B 1 15 ? 2.582 96.333 25.705 1.00 29.66 8 ASP B C 1
ATOM 2303 O O . ASP B 1 15 ? 3.469 95.994 26.492 1.00 30.11 8 ASP B O 1
ATOM 2308 N N . GLN B 1 16 ? 1.289 96.252 26.000 1.00 28.33 9 GLN B N 1
ATOM 2309 C CA . GLN B 1 16 ? 0.860 95.727 27.290 1.00 30.45 9 GLN B CA 1
ATOM 2310 C C . GLN B 1 16 ? 1.164 94.232 27.330 1.00 31.04 9 GLN B C 1
ATOM 2311 O O . GLN B 1 16 ? 1.529 93.688 28.373 1.00 29.68 9 GLN B O 1
ATOM 2317 N N . ALA B 1 17 ? 1.024 93.573 26.184 1.00 29.88 10 ALA B N 1
ATOM 2318 C CA . ALA B 1 17 ? 1.314 92.148 26.099 1.00 29.38 10 ALA B CA 1
ATOM 2319 C C . ALA B 1 17 ? 2.806 91.968 26.369 1.00 30.08 10 ALA B C 1
ATOM 2320 O O . ALA B 1 17 ? 3.211 91.085 27.127 1.00 29.76 10 ALA B O 1
ATOM 2322 N N . ILE B 1 18 ? 3.622 92.819 25.754 1.00 29.85 11 ILE B N 1
ATOM 2323 C CA . ILE B 1 18 ? 5.068 92.754 25.949 1.00 30.27 11 ILE B CA 1
ATOM 2324 C C . ILE B 1 18 ? 5.406 92.992 27.422 1.00 31.00 11 ILE B C 1
ATOM 2325 O O . ILE B 1 18 ? 6.286 92.331 27.978 1.00 28.96 11 ILE B O 1
ATOM 2330 N N . ASP B 1 19 ? 4.706 93.933 28.053 1.00 32.48 12 ASP B N 1
ATOM 2331 C CA . ASP B 1 19 ? 4.947 94.228 29.466 1.00 33.44 12 ASP B CA 1
ATOM 2332 C C . ASP B 1 19 ? 4.650 93.002 30.323 1.00 30.45 12 ASP B C 1
ATOM 2333 O O . ASP B 1 19 ? 5.403 92.678 31.241 1.00 30.64 12 ASP B O 1
ATOM 2338 N N . ALA B 1 20 ? 3.543 92.329 30.022 1.00 29.86 13 ALA B N 1
ATOM 2339 C CA . ALA B 1 20 ? 3.154 91.128 30.753 1.00 28.78 13 ALA B CA 1
ATOM 2340 C C . ALA B 1 20 ? 4.224 90.061 30.563 1.00 29.89 13 ALA B C 1
ATOM 2341 O O . ALA B 1 20 ? 4.595 89.363 31.507 1.00 29.58 13 ALA B O 1
ATOM 2343 N N . ILE B 1 21 ? 4.717 89.933 29.335 1.00 27.92 14 ILE B N 1
ATOM 2344 C CA . ILE B 1 21 ? 5.759 88.955 29.046 1.00 27.71 14 ILE B CA 1
ATOM 2345 C C . ILE B 1 21 ? 7.008 89.293 29.856 1.00 29.71 14 ILE B C 1
ATOM 2346 O O . ILE B 1 21 ? 7.605 88.416 30.488 1.00 28.75 14 ILE B O 1
ATOM 2351 N N . ARG B 1 22 ? 7.391 90.568 29.837 1.00 28.57 15 ARG B N 1
ATOM 2352 C CA . ARG B 1 22 ? 8.562 91.027 30.572 1.00 31.02 15 ARG B CA 1
ATOM 2353 C C . ARG B 1 22 ? 8.392 90.682 32.051 1.00 31.17 15 ARG B C 1
ATOM 2354 O O . ARG B 1 22 ? 9.362 90.383 32.746 1.00 30.77 15 ARG B O 1
ATOM 2362 N N . GLY B 1 23 ? 7.147 90.708 32.517 1.00 32.09 16 GLY B N 1
ATOM 2363 C CA . GLY B 1 23 ? 6.863 90.392 33.905 1.00 32.89 16 GLY B CA 1
ATOM 2364 C C . GLY B 1 23 ? 7.169 88.952 34.278 1.00 33.74 16 GLY B C 1
ATOM 2365 O O . GLY B 1 23 ? 7.424 88.654 35.446 1.00 34.17 16 GLY B O 1
ATOM 2366 N N . THR B 1 24 ? 7.138 88.056 33.295 1.00 32.11 17 THR B N 1
ATOM 2367 C CA . THR B 1 24 ? 7.424 86.646 33.545 1.00 33.89 17 THR B CA 1
ATOM 2368 C C . THR B 1 24 ? 8.916 86.379 33.382 1.00 33.01 17 THR B C 1
ATOM 2369 O O . THR B 1 24 ? 9.383 85.262 33.594 1.00 35.35 17 THR B O 1
ATOM 2373 N N . GLY B 1 25 ? 9.661 87.410 32.999 1.00 33.03 18 GLY B N 1
ATOM 2374 C CA . GLY B 1 25 ? 11.091 87.252 32.809 1.00 33.09 18 GLY B CA 1
ATOM 2375 C C . GLY B 1 25 ? 11.480 87.248 31.342 1.00 32.76 18 GLY B C 1
ATOM 2376 O O . GLY B 1 25 ? 12.641 87.016 30.999 1.00 30.33 18 GLY B O 1
ATOM 2377 N N . GLY B 1 26 ? 10.507 87.506 30.474 1.00 31.31 19 GLY B N 1
ATOM 2378 C CA . GLY B 1 26 ? 10.774 87.526 29.047 1.00 29.82 19 GLY B CA 1
ATOM 2379 C C . GLY B 1 26 ? 11.185 88.891 28.526 1.00 32.00 19 GLY B C 1
ATOM 2380 O O . GLY B 1 26 ? 11.595 89.767 29.294 1.00 31.71 19 GLY B O 1
ATOM 2381 N N . ALA B 1 27 ? 11.073 89.072 27.214 1.00 31.22 20 ALA B N 1
ATOM 2382 C CA . ALA B 1 27 ? 11.443 90.327 26.570 1.00 31.61 20 ALA B CA 1
ATOM 2383 C C . ALA B 1 27 ? 12.885 90.710 26.902 1.00 33.49 20 ALA B C 1
ATOM 2384 O O . ALA B 1 27 ? 13.179 91.870 27.200 1.00 33.19 20 ALA B O 1
ATOM 2386 N N . GLN B 1 28 ? 13.779 89.727 26.854 1.00 31.92 21 GLN B N 1
ATOM 2387 C CA . GLN B 1 28 ? 15.191 89.953 27.139 1.00 33.87 21 GLN B CA 1
ATOM 2388 C C . GLN B 1 28 ? 15.860 90.621 25.944 1.00 34.93 21 GLN B C 1
ATOM 2389 O O . GLN B 1 28 ? 15.480 90.386 24.795 1.00 33.37 21 GLN B O 1
ATOM 2395 N N . PRO B 1 29 ? 16.872 91.466 26.203 1.00 36.06 22 PRO B N 1
ATOM 2396 C CA . PRO B 1 29 ? 17.601 92.177 25.148 1.00 35.82 22 PRO B CA 1
ATOM 2397 C C . PRO B 1 29 ? 18.059 91.266 24.014 1.00 35.40 22 PRO B C 1
ATOM 2398 O O . PRO B 1 29 ? 18.729 90.258 24.250 1.00 34.55 22 PRO B O 1
ATOM 2402 N N . GLY B 1 30 ? 17.679 91.624 22.790 1.00 34.41 23 GLY B N 1
ATOM 2403 C CA . GLY B 1 30 ? 18.074 90.855 21.620 1.00 34.36 23 GLY B CA 1
ATOM 2404 C C . GLY B 1 30 ? 17.430 89.494 21.423 1.00 33.88 23 GLY B C 1
ATOM 2405 O O . GLY B 1 30 ? 17.817 88.755 20.516 1.00 34.53 23 GLY B O 1
ATOM 2406 N N . CYS B 1 31 ? 16.448 89.158 22.253 1.00 31.48 24 CYS B N 1
ATOM 2407 C CA . CYS B 1 31 ? 15.775 87.867 22.143 1.00 31.14 24 CYS B CA 1
ATOM 2408 C C . CYS B 1 31 ? 14.299 88.022 21.820 1.00 29.21 24 CYS B C 1
ATOM 2409 O O . CYS B 1 31 ? 13.705 89.078 22.049 1.00 26.68 24 CYS B O 1
ATOM 2412 N N . ARG B 1 32 ? 13.717 86.953 21.289 1.00 25.97 25 ARG B N 1
ATOM 2413 C CA . ARG B 1 32 ? 12.288 86.925 21.002 1.00 24.16 25 ARG B CA 1
ATOM 2414 C C . ARG B 1 32 ? 11.693 87.084 22.404 1.00 24.80 25 ARG B C 1
ATOM 2415 O O . ARG B 1 32 ? 12.187 86.454 23.340 1.00 26.20 25 ARG B O 1
ATOM 2423 N N . ALA B 1 33 ? 10.669 87.927 22.563 1.00 24.53 26 ALA B N 1
ATOM 2424 C CA . ALA B 1 33 ? 10.069 88.157 23.888 1.00 25.70 26 ALA B CA 1
ATOM 2425 C C . ALA B 1 33 ? 9.693 86.850 24.578 1.00 25.49 26 ALA B C 1
ATOM 2426 O O . ALA B 1 33 ? 9.860 86.707 25.793 1.00 24.65 26 ALA B O 1
ATOM 2428 N N . LEU B 1 34 ? 9.148 85.915 23.805 1.00 23.26 27 LEU B N 1
ATOM 2429 C CA . LEU B 1 34 ? 8.820 84.580 24.305 1.00 23.37 27 LEU B CA 1
ATOM 2430 C C . LEU B 1 34 ? 9.513 83.641 23.320 1.00 22.04 27 LEU B C 1
ATOM 2431 O O . LEU B 1 34 ? 9.876 84.071 22.227 1.00 25.54 27 LEU B O 1
ATOM 2436 N N . HIS B 1 35 ? 9.709 82.380 23.695 1.00 21.73 28 HIS B N 1
ATOM 2437 C CA . HIS B 1 35 ? 10.395 81.430 22.817 1.00 22.09 28 HIS B CA 1
ATOM 2438 C C . HIS B 1 35 ? 11.787 81.964 22.485 1.00 22.93 28 HIS B C 1
ATOM 2439 O O . HIS B 1 35 ? 12.262 81.873 21.351 1.00 23.06 28 HIS B O 1
ATOM 2446 N N . ALA B 1 36 ? 12.433 82.521 23.504 1.00 23.25 29 ALA B N 1
ATOM 2447 C CA . ALA B 1 36 ? 13.763 83.102 23.372 1.00 24.42 29 ALA B CA 1
ATOM 2448 C C . ALA B 1 36 ? 14.825 82.098 22.939 1.00 23.74 29 ALA B C 1
ATOM 2449 O O . ALA B 1 36 ? 15.620 82.371 22.037 1.00 24.39 29 ALA B O 1
ATOM 2451 N N . LYS B 1 37 ? 14.836 80.938 23.587 1.00 25.04 30 LYS B N 1
ATOM 2452 C CA . LYS B 1 37 ? 15.810 79.892 23.286 1.00 26.18 30 LYS B CA 1
ATOM 2453 C C . LYS B 1 37 ? 15.318 78.988 22.160 1.00 24.24 30 LYS B C 1
ATOM 2454 O O . LYS B 1 37 ? 14.222 78.430 22.230 1.00 23.93 30 LYS B O 1
ATOM 2460 N N . GLY B 1 38 ? 16.135 78.842 21.124 1.00 23.97 31 GLY B N 1
ATOM 2461 C CA . GLY B 1 38 ? 15.745 78.006 20.003 1.00 22.88 31 GLY B CA 1
ATOM 2462 C C . GLY B 1 38 ? 16.826 77.929 18.949 1.00 25.45 31 GLY B C 1
ATOM 2463 O O . GLY B 1 38 ? 17.772 78.722 18.959 1.00 24.92 31 GLY B O 1
ATOM 2464 N N . THR B 1 39 ? 16.679 76.978 18.031 1.00 23.35 32 THR B N 1
ATOM 2465 C CA . THR B 1 39 ? 17.656 76.776 16.966 1.00 23.97 32 THR B CA 1
ATOM 2466 C C . THR B 1 39 ? 16.971 76.568 15.619 1.00 22.41 32 THR B C 1
ATOM 2467 O O . THR B 1 39 ? 15.905 75.950 15.543 1.00 22.21 32 THR B O 1
ATOM 2471 N N . LEU B 1 40 ? 17.591 77.085 14.563 1.00 21.45 33 LEU B N 1
ATOM 2472 C CA . LEU B 1 40 ? 17.054 76.954 13.213 1.00 22.21 33 LEU B CA 1
ATOM 2473 C C . LEU B 1 40 ? 17.598 75.731 12.493 1.00 22.56 33 LEU B C 1
ATOM 2474 O O . LEU B 1 40 ? 18.776 75.391 12.621 1.00 21.57 33 LEU B O 1
ATOM 2479 N N . TYR B 1 41 ? 16.730 75.079 11.727 1.00 21.79 34 TYR B N 1
ATOM 2480 C CA . TYR B 1 41 ? 17.118 73.904 10.959 1.00 23.37 34 TYR B CA 1
ATOM 2481 C C . TYR B 1 41 ? 16.586 74.021 9.540 1.00 24.90 34 TYR B C 1
ATOM 2482 O O . TYR B 1 41 ? 15.592 74.710 9.291 1.00 23.08 34 TYR B O 1
ATOM 2491 N N . ARG B 1 42 ? 17.270 73.348 8.622 1.00 24.90 35 ARG B N 1
ATOM 2492 C CA . ARG B 1 42 ? 16.934 73.348 7.204 1.00 25.77 35 ARG B CA 1
ATOM 2493 C C . ARG B 1 42 ? 16.273 72.044 6.785 1.00 23.83 35 ARG B C 1
ATOM 2494 O O . ARG B 1 42 ? 16.596 70.981 7.312 1.00 22.96 35 ARG B O 1
ATOM 2502 N N . GLY B 1 43 ? 15.363 72.136 5.822 1.00 22.70 36 GLY B N 1
ATOM 2503 C CA . GLY B 1 43 ? 14.691 70.955 5.318 1.00 23.97 36 GLY B CA 1
ATOM 2504 C C . GLY B 1 43 ? 13.812 71.284 4.125 1.00 21.93 36 GLY B C 1
ATOM 2505 O O . GLY B 1 43 ? 13.947 72.341 3.501 1.00 20.44 36 GLY B O 1
ATOM 2506 N N . THR B 1 44 ? 12.914 70.368 3.794 1.00 21.72 37 THR B N 1
ATOM 2507 C CA . THR B 1 44 ? 11.989 70.586 2.690 1.00 21.17 37 THR B CA 1
ATOM 2508 C C . THR B 1 44 ? 10.637 70.034 3.083 1.00 21.36 37 THR B C 1
ATOM 2509 O O . THR B 1 44 ? 10.517 69.283 4.054 1.00 21.28 37 THR B O 1
ATOM 2513 N N . PHE B 1 45 ? 9.622 70.427 2.330 1.00 20.67 38 PHE B N 1
ATOM 2514 C CA . PHE B 1 45 ? 8.269 69.969 2.568 1.00 18.99 38 PHE B CA 1
ATOM 2515 C C . PHE B 1 45 ? 7.664 69.583 1.233 1.00 20.18 38 PHE B C 1
ATOM 2516 O O . PHE B 1 45 ? 7.849 70.272 0.233 1.00 21.89 38 PHE B O 1
ATOM 2524 N N . THR B 1 46 ? 6.944 68.471 1.229 1.00 21.76 39 THR B N 1
ATOM 2525 C CA . THR B 1 46 ? 6.266 67.997 0.035 1.00 20.50 39 THR B CA 1
ATOM 2526 C C . THR B 1 46 ? 4.895 67.536 0.501 1.00 21.19 39 THR B C 1
ATOM 2527 O O . THR B 1 46 ? 4.783 66.738 1.438 1.00 19.58 39 THR B O 1
ATOM 2531 N N . ALA B 1 47 ? 3.852 68.043 -0.146 1.00 19.53 40 ALA B N 1
ATOM 2532 C CA . ALA B 1 47 ? 2.490 67.678 0.223 1.00 20.84 40 ALA B CA 1
ATOM 2533 C C . ALA B 1 47 ? 2.062 66.379 -0.443 1.00 22.46 40 ALA B C 1
ATOM 2534 O O . ALA B 1 47 ? 2.682 65.934 -1.416 1.00 20.08 40 ALA B O 1
ATOM 2536 N N . THR B 1 48 ? 1.000 65.777 0.085 1.00 23.31 41 THR B N 1
ATOM 2537 C CA . THR B 1 48 ? 0.462 64.546 -0.484 1.00 25.09 41 THR B CA 1
ATOM 2538 C C . THR B 1 48 ? -0.222 64.946 -1.785 1.00 27.83 41 THR B C 1
ATOM 2539 O O . THR B 1 48 ? -0.406 66.132 -2.060 1.00 25.01 41 THR B O 1
ATOM 2543 N N . ARG B 1 49 ? -0.613 63.953 -2.571 1.00 26.98 42 ARG B N 1
ATOM 2544 C CA . ARG B 1 49 ? -1.256 64.194 -3.856 1.00 31.49 42 ARG B CA 1
ATOM 2545 C C . ARG B 1 49 ? -2.630 64.848 -3.730 1.00 30.70 42 ARG B C 1
ATOM 2546 O O . ARG B 1 49 ? -3.040 65.624 -4.594 1.00 31.29 42 ARG B O 1
ATOM 2554 N N . ASP B 1 50 ? -3.328 64.541 -2.644 1.00 30.04 43 ASP B N 1
ATOM 2555 C CA . ASP B 1 50 ? -4.671 65.058 -2.417 1.00 31.76 43 ASP B CA 1
ATOM 2556 C C . ASP B 1 50 ? -4.779 66.402 -1.699 1.00 30.55 43 ASP B C 1
ATOM 2557 O O . ASP B 1 50 ? -5.874 66.957 -1.593 1.00 29.39 43 ASP B O 1
ATOM 2566 N N . ALA B 1 51 ? -3.663 66.929 -1.206 1.00 25.72 44 ALA B N 1
ATOM 2567 C CA . ALA B 1 51 ? -3.699 68.200 -0.488 1.00 22.96 44 ALA B CA 1
ATOM 2568 C C . ALA B 1 51 ? -4.254 69.326 -1.352 1.00 21.70 44 ALA B C 1
ATOM 2569 O O . ALA B 1 51 ? -4.916 70.232 -0.846 1.00 22.63 44 ALA B O 1
ATOM 2571 N N . VAL B 1 52 ? -3.984 69.262 -2.654 1.00 22.33 45 VAL B N 1
ATOM 2572 C CA . VAL B 1 52 ? -4.443 70.288 -3.583 1.00 23.36 45 VAL B CA 1
ATOM 2573 C C . VAL B 1 52 ? -5.967 70.370 -3.642 1.00 24.35 45 VAL B C 1
ATOM 2574 O O . VAL B 1 52 ? -6.529 71.372 -4.091 1.00 23.39 45 VAL B O 1
ATOM 2578 N N . MET B 1 53 ? -6.643 69.322 -3.184 1.00 23.37 46 MET B N 1
ATOM 2579 C CA . MET B 1 53 ? -8.101 69.334 -3.182 1.00 24.55 46 MET B CA 1
ATOM 2580 C C . MET B 1 53 ? -8.617 70.143 -1.999 1.00 23.90 46 MET B C 1
ATOM 2581 O O . MET B 1 53 ? -9.782 70.541 -1.972 1.00 23.58 46 MET B O 1
ATOM 2586 N N . LEU B 1 54 ? -7.743 70.387 -1.025 1.00 20.06 47 LEU B N 1
ATOM 2587 C CA . LEU B 1 54 ? -8.107 71.144 0.168 1.00 20.63 47 LEU B CA 1
ATOM 2588 C C . LEU B 1 54 ? -7.704 72.617 0.090 1.00 19.45 47 LEU B C 1
ATOM 2589 O O . LEU B 1 54 ? -8.394 73.488 0.630 1.00 19.90 47 LEU B O 1
ATOM 2594 N N . SER B 1 55 ? -6.586 72.894 -0.574 1.00 21.02 48 SER B N 1
ATOM 2595 C CA . SER B 1 55 ? -6.100 74.267 -0.694 1.00 20.05 48 SER B CA 1
ATOM 2596 C C . SER B 1 55 ? -5.301 74.489 -1.969 1.00 22.24 48 SER B C 1
ATOM 2597 O O . SER B 1 55 ? -4.588 73.598 -2.432 1.00 23.18 48 SER B O 1
ATOM 2600 N N . ALA B 1 56 ? -5.408 75.696 -2.516 1.00 21.35 49 ALA B N 1
ATOM 2601 C CA . ALA B 1 56 ? -4.691 76.051 -3.731 1.00 20.87 49 ALA B CA 1
ATOM 2602 C C . ALA B 1 56 ? -3.327 76.649 -3.393 1.00 22.77 49 ALA B C 1
ATOM 2603 O O . ALA B 1 56 ? -2.611 77.100 -4.285 1.00 23.70 49 ALA B O 1
ATOM 2605 N N . ALA B 1 57 ? -2.972 76.657 -2.110 1.00 20.58 50 ALA B N 1
ATOM 2606 C CA . ALA B 1 57 ? -1.687 77.209 -1.685 1.00 22.74 50 ALA B CA 1
ATOM 2607 C C . ALA B 1 57 ? -0.552 76.542 -2.458 1.00 22.95 50 ALA B C 1
ATOM 2608 O O . ALA B 1 57 ? -0.522 75.319 -2.595 1.00 24.71 50 ALA B O 1
ATOM 2610 N N . PRO B 1 58 ? 0.405 77.338 -2.967 1.00 24.80 51 PRO B N 1
ATOM 2611 C CA . PRO B 1 58 ? 1.537 76.800 -3.734 1.00 25.71 51 PRO B CA 1
ATOM 2612 C C . PRO B 1 58 ? 2.340 75.670 -3.076 1.00 25.67 51 PRO B C 1
ATOM 2613 O O . PRO B 1 58 ? 2.725 74.711 -3.745 1.00 26.17 51 PRO B O 1
ATOM 2617 N N . HIS B 1 59 ? 2.598 75.769 -1.776 1.00 22.83 52 HIS B N 1
ATOM 2618 C CA . HIS B 1 59 ? 3.382 74.734 -1.112 1.00 22.35 52 HIS B CA 1
ATOM 2619 C C . HIS B 1 59 ? 2.620 73.433 -0.890 1.00 23.80 52 HIS B C 1
ATOM 2620 O O . HIS B 1 59 ? 3.199 72.437 -0.469 1.00 22.27 52 HIS B O 1
ATOM 2627 N N . LEU B 1 60 ? 1.325 73.433 -1.191 1.00 22.32 53 LEU B N 1
ATOM 2628 C CA . LEU B 1 60 ? 0.510 72.238 -1.001 1.00 22.30 53 LEU B CA 1
ATOM 2629 C C . LEU B 1 60 ? 0.132 71.546 -2.313 1.00 22.31 53 LEU B C 1
ATOM 2630 O O . LEU B 1 60 ? -0.711 70.654 -2.318 1.00 22.14 53 LEU B O 1
ATOM 2635 N N . ASP B 1 61 ? 0.769 71.927 -3.418 1.00 22.96 54 ASP B N 1
ATOM 2636 C CA . ASP B 1 61 ? 0.424 71.329 -4.709 1.00 22.77 54 ASP B CA 1
ATOM 2637 C C . ASP B 1 61 ? 1.157 70.036 -5.079 1.00 23.35 54 ASP B C 1
ATOM 2638 O O . ASP B 1 61 ? 0.932 69.483 -6.155 1.00 23.28 54 ASP B O 1
ATOM 2643 N N . GLY B 1 62 ? 2.027 69.555 -4.196 1.00 22.20 55 GLY B N 1
ATOM 2644 C CA . GLY B 1 62 ? 2.746 68.322 -4.476 1.00 24.27 55 GLY B CA 1
ATOM 2645 C C . GLY B 1 62 ? 4.204 68.537 -4.838 1.00 25.31 55 GLY B C 1
ATOM 2646 O O . GLY B 1 62 ? 4.972 67.582 -4.957 1.00 24.58 55 GLY B O 1
ATOM 2647 N N . SER B 1 63 ? 4.591 69.792 -5.025 1.00 22.77 56 SER B N 1
ATOM 2648 C CA . SER B 1 63 ? 5.972 70.102 -5.356 1.00 25.81 56 SER B CA 1
ATOM 2649 C C . SER B 1 63 ? 6.768 70.086 -4.061 1.00 24.62 56 SER B C 1
ATOM 2650 O O . SER B 1 63 ? 6.195 70.097 -2.970 1.00 24.70 56 SER B O 1
ATOM 2653 N N . THR B 1 64 ? 8.089 70.045 -4.174 1.00 23.18 57 THR B N 1
ATOM 2654 C CA . THR B 1 64 ? 8.934 70.047 -2.987 1.00 21.73 57 THR B CA 1
ATOM 2655 C C . THR B 1 64 ? 9.453 71.463 -2.792 1.00 23.24 57 THR B C 1
ATOM 2656 O O . THR B 1 64 ? 10.107 72.014 -3.670 1.00 25.08 57 THR B O 1
ATOM 2660 N N . VAL B 1 65 ? 9.149 72.057 -1.643 1.00 22.60 58 VAL B N 1
ATOM 2661 C CA . VAL B 1 65 ? 9.576 73.425 -1.368 1.00 22.03 58 VAL B CA 1
ATOM 2662 C C . VAL B 1 65 ? 10.523 73.522 -0.178 1.00 22.71 58 VAL B C 1
ATOM 2663 O O . VAL B 1 65 ? 10.566 72.630 0.675 1.00 22.31 58 VAL B O 1
ATOM 2667 N N . PRO B 1 66 ? 11.309 74.607 -0.114 1.00 22.33 59 PRO B N 1
ATOM 2668 C CA . PRO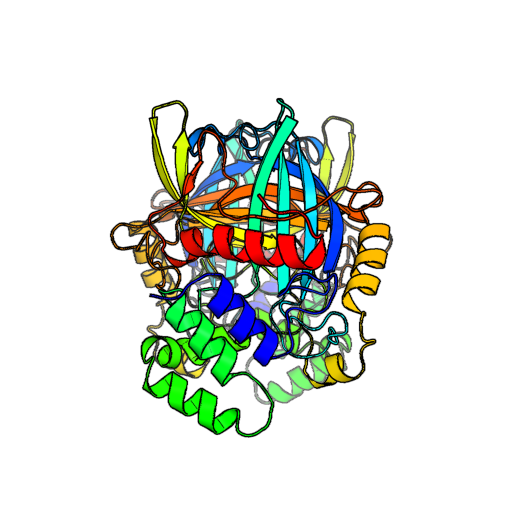 B 1 66 ? 12.249 74.805 0.992 1.00 20.85 59 PRO B CA 1
ATOM 2669 C C . PRO B 1 66 ? 11.461 74.989 2.287 1.00 23.31 59 PRO B C 1
ATOM 2670 O O . PRO B 1 66 ? 10.364 75.553 2.279 1.00 20.79 59 PRO B O 1
ATOM 2674 N N . ALA B 1 67 ? 12.031 74.528 3.393 1.00 20.33 60 ALA B N 1
ATOM 2675 C CA . ALA B 1 67 ? 11.394 74.660 4.692 1.00 21.69 60 ALA B CA 1
ATOM 2676 C C . ALA B 1 67 ? 12.433 75.051 5.732 1.00 21.27 60 ALA B C 1
ATOM 2677 O O . ALA B 1 67 ? 13.494 74.439 5.817 1.00 22.22 60 ALA B O 1
ATOM 2679 N N . LEU B 1 68 ? 12.134 76.095 6.496 1.00 20.34 61 LEU B N 1
ATOM 2680 C CA . LEU B 1 68 ? 13.020 76.551 7.560 1.00 19.06 61 LEU B CA 1
ATOM 2681 C C . LEU B 1 68 ? 12.270 76.225 8.843 1.00 22.07 61 LEU B C 1
ATOM 2682 O O . LEU B 1 68 ? 11.107 76.603 8.994 1.00 20.49 61 LEU B O 1
ATOM 2687 N N . ILE B 1 69 ? 12.923 75.520 9.763 1.00 17.54 62 ILE B N 1
ATOM 2688 C CA . ILE B 1 69 ? 12.266 75.134 11.010 1.00 19.01 62 ILE B CA 1
ATOM 2689 C C . ILE B 1 69 ? 12.985 75.636 12.250 1.00 19.59 62 ILE B C 1
ATOM 2690 O O . ILE B 1 69 ? 14.209 75.609 12.315 1.00 21.30 62 ILE B O 1
ATOM 2695 N N . ARG B 1 70 ? 12.225 76.097 13.237 1.00 20.38 63 ARG B N 1
ATOM 2696 C CA . ARG B 1 70 ? 12.840 76.524 14.485 1.00 19.86 63 ARG B CA 1
ATOM 2697 C C . ARG B 1 70 ? 12.193 75.754 15.620 1.00 20.81 63 ARG B C 1
ATOM 2698 O O . ARG B 1 70 ? 10.968 75.743 15.759 1.00 21.14 63 ARG B O 1
ATOM 2706 N N . PHE B 1 71 ? 13.019 75.074 16.404 1.00 21.01 64 PHE B N 1
ATOM 2707 C CA . PHE B 1 71 ? 12.532 74.339 17.565 1.00 22.89 64 PHE B CA 1
ATOM 2708 C C . PHE B 1 71 ? 12.906 75.234 18.729 1.00 23.07 64 PHE B C 1
ATOM 2709 O O . PHE B 1 71 ? 14.011 75.779 18.763 1.00 21.39 64 PHE B O 1
ATOM 2717 N N . SER B 1 72 ? 12.001 75.387 19.686 1.00 22.17 65 SER B N 1
ATOM 2718 C CA . SER B 1 72 ? 12.282 76.278 20.796 1.00 22.89 65 SER B CA 1
ATOM 2719 C C . SER B 1 72 ? 11.608 75.920 22.108 1.00 22.99 65 SER B C 1
ATOM 2720 O O . SER B 1 72 ? 10.778 75.018 22.178 1.00 23.94 65 SER B O 1
ATOM 2723 N N . ASN B 1 73 ? 11.996 76.650 23.150 1.00 24.47 66 ASN B N 1
ATOM 2724 C CA . ASN B 1 73 ? 11.399 76.509 24.466 1.00 23.56 66 ASN B CA 1
ATOM 2725 C C . ASN B 1 73 ? 10.519 77.751 24.544 1.00 24.69 66 ASN B C 1
ATOM 2726 O O . ASN B 1 73 ? 10.953 78.833 24.156 1.00 23.66 66 ASN B O 1
ATOM 2731 N N . GLY B 1 74 ? 9.292 77.602 25.033 1.00 24.18 67 GLY B N 1
ATOM 2732 C CA . GLY B 1 74 ? 8.388 78.742 25.096 1.00 25.78 67 GLY B CA 1
ATOM 2733 C C . GLY B 1 74 ? 8.784 79.874 26.028 1.00 26.19 67 GLY B C 1
ATOM 2734 O O . GLY B 1 74 ? 8.295 80.998 25.893 1.00 24.20 67 GLY B O 1
ATOM 2735 N N . SER B 1 75 ? 9.679 79.590 26.966 1.00 26.30 68 SER B N 1
ATOM 2736 C CA . SER B 1 75 ? 10.110 80.598 27.929 1.00 27.03 68 SER B CA 1
ATOM 2737 C C . SER B 1 75 ? 10.749 81.828 27.299 1.00 26.87 68 SER B C 1
ATOM 2738 O O . SER B 1 75 ? 11.358 81.755 26.230 1.00 28.18 68 SER B O 1
ATOM 2741 N N . GLY B 1 76 ? 10.598 82.963 27.976 1.00 25.92 69 GLY B N 1
ATOM 2742 C CA . GLY B 1 76 ? 11.194 84.193 27.499 1.00 25.48 69 GLY B CA 1
ATOM 2743 C C . GLY B 1 76 ? 12.639 84.260 27.968 1.00 25.60 69 GLY B C 1
ATOM 2744 O O . GLY B 1 76 ? 13.373 85.184 27.622 1.00 25.22 69 GLY B O 1
ATOM 2745 N N . ASN B 1 77 ? 13.047 83.273 28.763 1.00 27.63 70 ASN B N 1
ATOM 2746 C CA . ASN B 1 77 ? 14.416 83.209 29.276 1.00 27.19 70 ASN B CA 1
ATOM 2747 C C . ASN B 1 77 ? 15.287 82.445 28.281 1.00 29.02 70 ASN B C 1
ATOM 2748 O O . ASN B 1 77 ? 15.081 81.253 28.053 1.00 30.04 70 ASN B O 1
ATOM 2753 N N . PRO B 1 78 ? 16.273 83.119 27.674 1.00 30.38 71 PRO B N 1
ATOM 2754 C CA . PRO B 1 78 ? 17.146 82.446 26.707 1.00 32.52 71 PRO B CA 1
ATOM 2755 C C . PRO B 1 78 ? 17.990 81.328 27.322 1.00 34.24 71 PRO B C 1
ATOM 2756 O O . PRO B 1 78 ? 18.504 80.470 26.607 1.00 33.90 71 PRO B O 1
ATOM 2760 N N . LYS B 1 79 ? 18.121 81.337 28.646 1.00 35.62 72 LYS B N 1
ATOM 2761 C CA . LYS B 1 79 ? 18.909 80.323 29.341 1.00 38.16 72 LYS B CA 1
ATOM 2762 C C . LYS B 1 79 ? 18.038 79.283 30.037 1.00 37.08 72 LYS B C 1
ATOM 2763 O O . LYS B 1 79 ? 18.505 78.562 30.920 1.00 36.68 72 LYS B O 1
ATOM 2769 N N . GLN B 1 80 ? 16.772 79.214 29.638 1.00 33.35 73 GLN B N 1
ATOM 2770 C CA . GLN B 1 80 ? 15.831 78.254 30.207 1.00 32.07 73 GLN B CA 1
ATOM 2771 C C . GLN B 1 80 ? 16.400 76.838 30.073 1.00 29.32 73 GLN B C 1
ATOM 2772 O O . GLN B 1 80 ? 16.959 76.487 29.034 1.00 28.81 73 GLN B O 1
ATOM 2778 N N . ARG B 1 81 ? 16.264 76.034 31.125 1.00 29.54 74 ARG B N 1
ATOM 2779 C CA . ARG B 1 81 ? 16.764 74.656 31.109 1.00 30.97 74 ARG B CA 1
ATOM 2780 C C . ARG B 1 81 ? 15.803 73.718 30.379 1.00 28.44 74 ARG B C 1
ATOM 2781 O O . ARG B 1 81 ? 14.615 73.676 30.699 1.00 29.03 74 ARG B O 1
ATOM 2789 N N . ASP B 1 82 ? 16.313 72.960 29.411 1.00 27.63 75 ASP B N 1
ATOM 2790 C CA . ASP B 1 82 ? 15.465 72.030 28.663 1.00 28.50 75 ASP B CA 1
ATOM 2791 C C . ASP B 1 82 ? 14.788 71.019 29.592 1.00 28.51 75 ASP B C 1
ATOM 2792 O O . ASP B 1 82 ? 13.637 70.637 29.377 1.00 26.58 75 ASP B O 1
ATOM 2797 N N . GLY B 1 83 ? 15.512 70.600 30.627 1.00 29.68 76 GLY B N 1
ATOM 2798 C CA . GLY B 1 83 ? 14.993 69.618 31.564 1.00 30.63 76 GLY B CA 1
ATOM 2799 C C . GLY B 1 83 ? 13.859 70.073 32.463 1.00 32.90 76 GLY B C 1
ATOM 2800 O O . GLY B 1 83 ? 13.248 69.257 33.156 1.00 33.58 76 GLY B O 1
ATOM 2801 N N . ALA B 1 84 ? 13.575 71.370 32.468 1.00 31.57 77 ALA B N 1
ATOM 2802 C CA . ALA B 1 84 ? 12.497 71.889 33.296 1.00 32.47 77 ALA B CA 1
ATOM 2803 C C . ALA B 1 84 ? 11.173 71.802 32.541 1.00 33.67 77 ALA B C 1
ATOM 2804 O O . ALA B 1 84 ? 11.147 71.791 31.306 1.00 30.84 77 ALA B O 1
ATOM 2806 N N . PRO B 1 85 ? 10.054 71.717 33.276 1.00 33.04 78 PRO B N 1
ATOM 2807 C CA . PRO B 1 85 ? 8.752 71.638 32.612 1.00 32.05 78 PRO B CA 1
ATOM 2808 C C . PRO B 1 85 ? 8.551 72.905 31.794 1.00 32.64 78 PRO B C 1
ATOM 2809 O O . PRO B 1 85 ? 8.978 73.986 32.202 1.00 31.54 78 PRO B O 1
ATOM 2813 N N . GLY B 1 86 ? 7.910 72.775 30.638 1.00 30.10 79 GLY B N 1
ATOM 2814 C CA . GLY B 1 86 ? 7.684 73.942 29.807 1.00 27.67 79 GLY B CA 1
ATOM 2815 C C . GLY B 1 86 ? 7.209 73.574 28.417 1.00 26.20 79 GLY B C 1
ATOM 2816 O O . GLY B 1 86 ? 7.386 72.443 27.966 1.00 25.42 79 GLY B O 1
ATOM 2817 N N . VAL B 1 87 ? 6.597 74.538 27.744 1.00 25.38 80 VAL B N 1
ATOM 2818 C CA . VAL B 1 87 ? 6.095 74.329 26.397 1.00 24.99 80 VAL B CA 1
ATOM 2819 C C . VAL B 1 87 ? 7.251 74.370 25.409 1.00 23.37 80 VAL B C 1
ATOM 2820 O O . VAL B 1 87 ? 8.252 75.042 25.645 1.00 25.18 80 VAL B O 1
ATOM 2824 N N . ARG B 1 88 ? 7.117 73.630 24.311 1.00 23.80 81 ARG B N 1
ATOM 2825 C CA . ARG B 1 88 ? 8.137 73.614 23.269 1.00 22.87 81 ARG B CA 1
ATOM 2826 C C . ARG B 1 88 ? 7.447 74.069 21.995 1.00 22.15 81 ARG B C 1
ATOM 2827 O O . ARG B 1 88 ? 6.255 73.824 21.802 1.00 19.91 81 ARG B O 1
ATOM 2835 N N . GLY B 1 89 ? 8.191 74.737 21.126 1.00 21.95 82 GLY B N 1
ATOM 2836 C CA . GLY B 1 89 ? 7.594 75.193 19.890 1.00 20.85 82 GLY B CA 1
ATOM 2837 C C . GLY B 1 89 ? 8.281 74.625 18.669 1.00 21.03 82 GLY B C 1
ATOM 2838 O O . GLY B 1 89 ? 9.459 74.258 18.711 1.00 21.26 82 GLY B O 1
ATOM 2839 N N . MET B 1 90 ? 7.519 74.522 17.588 1.00 19.90 83 MET B N 1
ATOM 2840 C CA . MET B 1 90 ? 8.036 74.059 16.308 1.00 20.15 83 MET B CA 1
ATOM 2841 C C . MET B 1 90 ? 7.368 74.975 15.307 1.00 19.22 83 MET B C 1
ATOM 2842 O O . MET B 1 90 ? 6.143 74.951 15.155 1.00 19.75 83 MET B O 1
ATOM 2847 N N . ALA B 1 91 ? 8.166 75.806 14.650 1.00 19.40 84 ALA B N 1
ATOM 2848 C CA . ALA B 1 91 ? 7.631 76.738 13.666 1.00 18.86 84 ALA B CA 1
ATOM 2849 C C . ALA B 1 91 ? 8.291 76.451 12.326 1.00 18.34 84 ALA B C 1
ATOM 2850 O O . ALA B 1 91 ? 9.499 76.210 12.251 1.00 20.23 84 ALA B O 1
ATOM 2852 N N . VAL B 1 92 ? 7.488 76.476 11.269 1.00 17.66 85 VAL B N 1
ATOM 2853 C CA . VAL B 1 92 ? 7.982 76.177 9.935 1.00 19.58 85 VAL B CA 1
ATOM 2854 C C . VAL B 1 92 ? 7.659 77.292 8.960 1.00 19.28 85 VAL B C 1
ATOM 2855 O O . VAL B 1 92 ? 6.532 77.788 8.918 1.00 19.98 85 VAL B O 1
ATOM 2859 N N . LYS B 1 93 ? 8.658 77.668 8.171 1.00 18.87 86 LYS B N 1
ATOM 2860 C CA . LYS B 1 93 ? 8.506 78.716 7.171 1.00 20.87 86 LYS B CA 1
ATOM 2861 C C . LYS B 1 93 ? 8.749 78.094 5.800 1.00 20.89 86 LYS B C 1
ATOM 2862 O O . LYS B 1 93 ? 9.854 77.625 5.516 1.00 21.05 86 LYS B O 1
ATOM 2868 N N . PHE B 1 94 ? 7.715 78.085 4.963 1.00 19.63 87 PHE B N 1
ATOM 2869 C CA . PHE B 1 94 ? 7.813 77.517 3.620 1.00 21.48 87 PHE B CA 1
ATOM 2870 C C . PHE B 1 94 ? 8.069 78.607 2.582 1.00 21.82 87 PHE B C 1
ATOM 2871 O O . PHE B 1 94 ? 7.422 79.655 2.608 1.00 22.15 87 PHE B O 1
ATOM 2879 N N . THR B 1 95 ? 9.009 78.363 1.672 1.00 21.13 88 THR B N 1
ATOM 2880 C CA . THR B 1 95 ? 9.293 79.332 0.619 1.00 22.89 88 THR B CA 1
ATOM 2881 C C . THR B 1 95 ? 8.532 78.895 -0.628 1.00 23.90 88 THR B C 1
ATOM 2882 O O . THR B 1 95 ? 8.623 77.740 -1.054 1.00 22.79 88 THR B O 1
ATOM 2886 N N . LEU B 1 96 ? 7.778 79.822 -1.208 1.00 22.64 89 LEU B N 1
ATOM 2887 C CA . LEU B 1 96 ? 6.973 79.523 -2.385 1.00 23.38 89 LEU B CA 1
ATOM 2888 C C . LEU B 1 96 ? 7.701 79.854 -3.690 1.00 24.71 89 LEU B C 1
ATOM 2889 O O . LEU B 1 96 ? 8.695 80.583 -3.691 1.00 22.97 89 LEU B O 1
ATOM 2894 N N . PRO B 1 97 ? 7.210 79.316 -4.820 1.00 26.87 90 PRO B N 1
ATOM 2895 C CA . PRO B 1 97 ? 7.814 79.543 -6.137 1.00 28.58 90 PRO B CA 1
ATOM 2896 C C . PRO B 1 97 ? 8.168 80.984 -6.484 1.00 28.70 90 PRO B C 1
ATOM 2897 O O . PRO B 1 97 ? 9.195 81.229 -7.122 1.00 27.73 90 PRO B O 1
ATOM 2901 N N . ASP B 1 98 ? 7.330 81.932 -6.073 1.00 28.07 91 ASP B N 1
ATOM 2902 C CA . ASP B 1 98 ? 7.583 83.338 -6.378 1.00 29.47 91 ASP B CA 1
ATOM 2903 C C . ASP B 1 98 ? 8.501 84.025 -5.375 1.00 29.74 91 ASP B C 1
ATOM 2904 O O . ASP B 1 98 ? 8.727 85.232 -5.458 1.00 29.06 91 ASP B O 1
ATOM 2909 N N . GLY B 1 99 ? 9.032 83.257 -4.429 1.00 28.18 92 GLY B N 1
ATOM 2910 C CA . GLY B 1 99 ? 9.924 83.829 -3.438 1.00 26.10 92 GLY B CA 1
ATOM 2911 C C . GLY B 1 99 ? 9.243 84.240 -2.147 1.00 26.77 92 GLY B C 1
ATOM 2912 O O . GLY B 1 99 ? 9.917 84.504 -1.152 1.00 25.57 92 GLY B O 1
ATOM 2913 N N . SER B 1 100 ? 7.913 84.303 -2.149 1.00 25.88 93 SER B N 1
ATOM 2914 C CA . SER B 1 100 ? 7.189 84.682 -0.935 1.00 24.31 93 SER B CA 1
ATOM 2915 C C . SER B 1 100 ? 7.241 83.530 0.061 1.00 24.08 93 SER B C 1
ATOM 2916 O O . SER B 1 100 ? 7.641 82.415 -0.286 1.00 22.04 93 SER B O 1
ATOM 2919 N N . THR B 1 101 ? 6.829 83.798 1.295 1.00 22.37 94 THR B N 1
ATOM 2920 C CA . THR B 1 101 ? 6.856 82.782 2.338 1.00 22.21 94 THR B CA 1
ATOM 2921 C C . THR B 1 101 ? 5.549 82.727 3.117 1.00 22.17 94 THR B C 1
ATOM 2922 O O . THR B 1 101 ? 4.812 83.712 3.193 1.00 22.85 94 THR B O 1
ATOM 2926 N N . THR B 1 102 ? 5.274 81.566 3.700 1.00 19.86 95 THR B N 1
ATOM 2927 C CA . THR B 1 102 ? 4.082 81.384 4.509 1.00 20.09 95 THR B CA 1
ATOM 2928 C C . THR B 1 102 ? 4.511 80.549 5.712 1.00 21.62 95 THR B C 1
ATOM 2929 O O . THR B 1 102 ? 5.308 79.618 5.577 1.00 20.69 95 THR B O 1
ATOM 2933 N N . ASP B 1 103 ? 3.990 80.893 6.888 1.00 20.81 96 ASP B N 1
ATOM 2934 C CA . ASP B 1 103 ? 4.368 80.202 8.118 1.00 20.93 96 ASP B CA 1
ATOM 2935 C C . ASP B 1 103 ? 3.310 79.322 8.776 1.00 21.64 96 ASP B C 1
ATOM 2936 O O . ASP B 1 103 ? 2.107 79.510 8.593 1.00 20.84 96 ASP B O 1
ATOM 2941 N N . VAL B 1 104 ? 3.797 78.356 9.547 1.00 21.03 97 VAL B N 1
ATOM 2942 C CA . VAL B 1 104 ? 2.962 77.473 10.350 1.00 20.71 97 VAL B CA 1
ATOM 2943 C C . VAL B 1 104 ? 3.649 77.513 11.715 1.00 20.90 97 VAL B C 1
ATOM 2944 O O . VAL B 1 104 ? 4.829 77.174 11.842 1.00 19.21 97 VAL B O 1
ATOM 2948 N N . SER B 1 105 ? 2.921 77.977 12.723 1.00 20.57 98 SER B N 1
ATOM 2949 C CA . SER B 1 105 ? 3.458 78.085 14.073 1.00 20.58 98 SER B CA 1
ATOM 2950 C C . SER B 1 105 ? 2.741 77.089 14.967 1.00 20.53 98 SER B C 1
ATOM 2951 O O . SER B 1 105 ? 1.512 77.066 15.016 1.00 21.89 98 SER B O 1
ATOM 2954 N N . ALA B 1 106 ? 3.506 76.271 15.677 1.00 20.58 99 ALA B N 1
ATOM 2955 C CA . ALA B 1 106 ? 2.908 75.258 16.535 1.00 20.35 99 ALA B CA 1
ATOM 2956 C C . ALA B 1 106 ? 3.693 75.020 17.813 1.00 19.74 99 ALA B C 1
ATOM 2957 O O . ALA B 1 106 ? 4.892 75.286 17.885 1.00 19.77 99 ALA B O 1
ATOM 2959 N N . GLN B 1 107 ? 3.004 74.513 18.826 1.00 20.93 100 GLN B N 1
ATOM 2960 C CA . GLN B 1 107 ? 3.650 74.213 20.093 1.00 21.96 100 GLN B CA 1
ATOM 2961 C C . GLN B 1 107 ? 2.980 73.005 20.755 1.00 23.80 100 GLN B C 1
ATOM 2962 O O . GLN B 1 107 ? 1.982 72.478 20.251 1.00 22.42 100 GLN B O 1
ATOM 2968 N N . THR B 1 108 ? 3.525 72.576 21.887 1.00 23.19 101 THR B N 1
ATOM 2969 C CA . THR B 1 108 ? 3.050 71.377 22.566 1.00 22.02 101 THR B CA 1
ATOM 2970 C C . THR B 1 108 ? 1.654 71.284 23.189 1.00 21.92 101 THR B C 1
ATOM 2971 O O . THR B 1 108 ? 1.140 70.179 23.349 1.00 21.50 101 THR B O 1
ATOM 2975 N N . ALA B 1 109 ? 1.028 72.403 23.535 1.00 19.39 102 ALA B N 1
ATOM 2976 C CA . ALA B 1 109 ? -0.315 72.336 24.117 1.00 22.31 102 ALA B CA 1
ATOM 2977 C C . ALA B 1 109 ? -1.351 71.946 23.054 1.00 22.67 102 ALA B C 1
ATOM 2978 O O . ALA B 1 109 ? -1.299 72.437 21.930 1.00 23.61 102 ALA B O 1
ATOM 2980 N N . ARG B 1 110 ? -2.281 71.063 23.418 1.00 22.78 103 ARG B N 1
ATOM 2981 C CA . ARG B 1 110 ? -3.342 70.601 22.513 1.00 24.95 103 ARG B CA 1
ATOM 2982 C C . ARG B 1 110 ? -4.410 71.654 22.254 1.00 24.54 103 ARG B C 1
ATOM 2983 O O . ARG B 1 110 ? -5.042 71.665 21.197 1.00 23.91 103 ARG B O 1
ATOM 2991 N N . LEU B 1 111 ? -4.644 72.499 23.249 1.00 24.15 104 LEU B N 1
ATOM 2992 C CA . LEU B 1 111 ? -5.629 73.570 23.152 1.00 24.20 104 LEU B CA 1
ATOM 2993 C C . LEU B 1 111 ? -5.028 74.794 23.813 1.00 23.18 104 LEU B C 1
ATOM 2994 O O . LEU B 1 111 ? -4.158 74.672 24.672 1.00 24.27 104 LEU B O 1
ATOM 2999 N N . LEU B 1 112 ? -5.492 75.972 23.412 1.00 24.05 105 LEU B N 1
ATOM 3000 C CA . LEU B 1 112 ? -4.994 77.215 23.986 1.00 25.66 105 LEU B CA 1
ATOM 3001 C C . LEU B 1 112 ? -5.619 77.375 25.373 1.00 25.35 105 LEU B C 1
ATOM 3002 O O . LEU B 1 112 ? -6.767 76.988 25.587 1.00 23.11 105 LEU B O 1
ATOM 3007 N N . VAL B 1 113 ? -4.866 77.932 26.316 1.00 27.97 106 VAL B N 1
ATOM 3008 C CA . VAL B 1 113 ? -5.374 78.111 27.678 1.00 29.51 106 VAL B CA 1
ATOM 3009 C C . VAL B 1 113 ? -6.479 79.148 27.769 1.00 31.89 106 VAL B C 1
ATOM 3010 O O . VAL B 1 113 ? -7.213 79.189 28.755 1.00 32.13 106 VAL B O 1
ATOM 3014 N N . SER B 1 114 ? -6.599 79.984 26.743 1.00 30.13 107 SER B N 1
ATOM 3015 C CA . SER B 1 114 ? -7.613 81.031 26.738 1.00 31.41 107 SER B CA 1
ATOM 3016 C C . SER B 1 114 ? -8.249 81.229 25.365 1.00 30.43 107 SER B C 1
ATOM 3017 O O . SER B 1 114 ? -7.632 80.952 24.337 1.00 28.32 107 SER B O 1
ATOM 3020 N N . SER B 1 115 ? -9.486 81.718 25.356 1.00 29.60 108 SER B N 1
ATOM 3021 C CA . SER B 1 115 ? -10.205 81.955 24.110 1.00 29.20 108 SER B CA 1
ATOM 3022 C C . SER B 1 115 ? -9.942 83.360 23.569 1.00 27.18 108 SER B C 1
ATOM 3023 O O . SER B 1 115 ? -10.254 83.655 22.415 1.00 28.30 108 SER B O 1
ATOM 3026 N N . THR B 1 116 ? -9.365 84.222 24.400 1.00 26.64 109 THR B N 1
ATOM 3027 C CA . THR B 1 116 ? -9.086 85.597 23.990 1.00 26.49 109 THR B CA 1
ATOM 3028 C C . THR B 1 116 ? -7.676 86.031 24.364 1.00 27.05 109 THR B C 1
ATOM 3029 O O . THR B 1 116 ? -7.051 85.446 25.247 1.00 27.63 109 THR B O 1
ATOM 3033 N N . PRO B 1 117 ? -7.160 87.078 23.696 1.00 27.97 110 PRO B N 1
ATOM 3034 C CA . PRO B 1 117 ? -5.815 87.584 23.978 1.00 28.02 110 PRO B CA 1
ATOM 3035 C C . PRO B 1 117 ? -5.759 88.095 25.419 1.00 29.07 110 PRO B C 1
ATOM 3036 O O . PRO B 1 117 ? -4.761 87.923 26.118 1.00 26.28 110 PRO B O 1
ATOM 3040 N N . GLU B 1 118 ? -6.849 88.721 25.851 1.00 29.30 111 GLU B N 1
ATOM 3041 C CA . GLU B 1 118 ? -6.938 89.264 27.200 1.00 30.98 111 GLU B CA 1
ATOM 3042 C C . GLU B 1 118 ? -6.751 88.169 28.243 1.00 30.20 111 GLU B C 1
ATOM 3043 O O . GLU B 1 118 ? -5.997 88.335 29.205 1.00 30.30 111 GLU B O 1
ATOM 3049 N N . GLY B 1 119 ? -7.436 87.048 28.041 1.00 29.15 112 GLY B N 1
ATOM 3050 C CA . GLY B 1 119 ? -7.331 85.937 28.969 1.00 28.71 112 GLY B CA 1
ATOM 3051 C C . GLY B 1 119 ? -5.914 85.414 29.078 1.00 28.29 112 GLY B C 1
ATOM 3052 O O . GLY B 1 119 ? -5.459 85.045 30.162 1.00 27.66 112 GLY B O 1
ATOM 3053 N N . PHE B 1 120 ? -5.211 85.379 27.950 1.00 27.09 113 PHE B N 1
ATOM 3054 C CA . PHE B 1 120 ? -3.836 84.897 27.924 1.00 27.09 113 PHE B CA 1
ATOM 3055 C C . PHE B 1 120 ? -2.921 85.864 28.662 1.00 26.57 113 PHE B C 1
ATOM 3056 O O . PHE B 1 120 ? -2.079 85.452 29.460 1.00 25.43 113 PHE B O 1
ATOM 3064 N N . ILE B 1 121 ? -3.084 87.154 28.380 1.00 27.86 114 ILE B N 1
ATOM 3065 C CA . ILE B 1 121 ? -2.273 88.178 29.023 1.00 29.86 114 ILE B CA 1
ATOM 3066 C C . ILE B 1 121 ? -2.522 88.183 30.529 1.00 31.00 114 ILE B C 1
ATOM 3067 O O . ILE B 1 121 ? -1.593 88.375 31.314 1.00 31.39 114 ILE B O 1
ATOM 3072 N N . ASP B 1 122 ? -3.770 87.966 30.933 1.00 32.70 115 ASP B N 1
ATOM 3073 C CA . ASP B 1 122 ? -4.091 87.942 32.358 1.00 33.70 115 ASP B CA 1
ATOM 3074 C C . ASP B 1 122 ? -3.383 86.777 33.036 1.00 34.28 115 ASP B C 1
ATOM 3075 O O . ASP B 1 122 ? -2.977 86.875 34.196 1.00 34.63 115 ASP B O 1
ATOM 3080 N N . LEU B 1 123 ? -3.234 85.673 32.312 1.00 30.87 116 LEU B N 1
ATOM 3081 C CA . LEU B 1 123 ? -2.550 84.512 32.858 1.00 30.46 116 LEU B CA 1
ATOM 3082 C C . LEU B 1 123 ? -1.082 84.869 33.050 1.00 30.90 116 LEU B C 1
ATOM 3083 O O . LEU B 1 123 ? -0.475 84.530 34.070 1.00 31.03 116 LEU B O 1
ATOM 3088 N N . LEU B 1 124 ? -0.509 85.557 32.067 1.00 29.26 117 LEU B N 1
ATOM 3089 C CA . LEU B 1 124 ? 0.889 85.967 32.160 1.00 29.90 117 LEU B CA 1
ATOM 3090 C C . LEU B 1 124 ? 1.069 86.905 33.350 1.00 30.62 117 LEU B C 1
ATOM 3091 O O . LEU B 1 124 ? 2.057 86.816 34.077 1.00 31.31 117 LEU B O 1
ATOM 3096 N N . LYS B 1 125 ? 0.111 87.807 33.542 1.00 30.34 118 LYS B N 1
ATOM 3097 C CA . LYS B 1 125 ? 0.175 88.743 34.657 1.00 33.61 118 LYS B CA 1
ATOM 3098 C C . LYS B 1 125 ? 0.132 87.980 35.976 1.00 33.63 118 LYS B C 1
ATOM 3099 O O . LYS B 1 125 ? 0.912 88.256 36.888 1.00 35.42 118 LYS B O 1
ATOM 3105 N N . ALA B 1 126 ? -0.780 87.017 36.066 1.00 34.01 119 ALA B N 1
ATOM 3106 C CA . ALA B 1 126 ? -0.942 86.211 37.274 1.00 35.81 119 ALA B CA 1
ATOM 3107 C C . ALA B 1 126 ? 0.282 85.347 37.555 1.00 36.54 119 ALA B C 1
ATOM 3108 O O . ALA B 1 126 ? 0.489 84.899 38.684 1.00 37.11 119 ALA B O 1
ATOM 3110 N N . MET B 1 127 ? 1.088 85.111 36.526 1.00 36.38 120 MET B N 1
ATOM 3111 C CA . MET B 1 127 ? 2.293 84.301 36.670 1.00 37.14 120 MET B CA 1
ATOM 3112 C C . MET B 1 127 ? 3.477 85.133 37.144 1.00 37.89 120 MET B C 1
ATOM 3113 O O . MET B 1 127 ? 4.506 84.588 37.539 1.00 37.05 120 MET B O 1
ATOM 3118 N N . ARG B 1 128 ? 3.330 86.452 37.096 1.00 38.40 121 ARG B N 1
ATOM 3119 C CA . ARG B 1 128 ? 4.396 87.352 37.516 1.00 41.23 121 ARG B CA 1
ATOM 3120 C C . ARG B 1 128 ? 4.907 86.992 38.906 1.00 42.32 121 ARG B C 1
ATOM 3121 O O . ARG B 1 128 ? 4.137 86.932 39.865 1.00 38.93 121 ARG B O 1
ATOM 3129 N N . PRO B 1 129 ? 6.219 86.733 39.027 1.00 43.86 122 PRO B N 1
ATOM 3130 C CA . PRO B 1 129 ? 6.825 86.381 40.313 1.00 45.95 122 PRO B CA 1
ATOM 3131 C C . PRO B 1 129 ? 6.592 87.488 41.335 1.00 47.53 122 PRO B C 1
ATOM 3132 O O . PRO B 1 129 ? 7.041 88.618 41.149 1.00 47.91 122 PRO B O 1
ATOM 3136 N N . GLY B 1 130 ? 5.880 87.161 42.407 1.00 48.76 123 GLY B N 1
ATOM 3137 C CA . GLY B 1 130 ? 5.599 88.149 43.430 1.00 50.43 123 GLY B CA 1
ATOM 3138 C C . GLY B 1 130 ? 5.417 87.524 44.797 1.00 52.06 123 GLY B C 1
ATOM 3139 O O . GLY B 1 130 ? 5.800 86.376 45.022 1.00 51.96 123 GLY B O 1
ATOM 3140 N N . LEU B 1 131 ? 4.819 88.280 45.710 1.00 52.50 124 LEU B N 1
ATOM 3141 C CA . LEU B 1 131 ? 4.596 87.804 47.066 1.00 54.26 124 LEU B CA 1
ATOM 3142 C C . LEU B 1 131 ? 3.365 86.911 47.177 1.00 53.94 124 LEU B C 1
ATOM 3143 O O . LEU B 1 131 ? 3.251 86.117 48.111 1.00 54.23 124 LEU B O 1
ATOM 3148 N N . THR B 1 132 ? 2.451 87.034 46.220 1.00 52.32 125 THR B N 1
ATOM 3149 C CA . THR B 1 132 ? 1.230 86.236 46.239 1.00 51.79 125 THR B CA 1
ATOM 3150 C C . THR B 1 132 ? 0.965 85.504 44.927 1.00 50.60 125 THR B C 1
ATOM 3151 O O . THR B 1 132 ? -0.185 85.214 44.593 1.00 49.73 125 THR B O 1
ATOM 3155 N N . THR B 1 133 ? 2.029 85.200 44.191 1.00 49.13 126 THR B N 1
ATOM 3156 C CA . THR B 1 133 ? 1.898 84.507 42.913 1.00 46.63 126 THR B CA 1
ATOM 3157 C C . THR B 1 133 ? 0.984 83.282 42.996 1.00 46.32 126 THR B C 1
ATOM 3158 O O . THR B 1 133 ? 0.029 83.160 42.224 1.00 45.59 126 THR B O 1
ATOM 3162 N N . PRO B 1 134 ? 1.261 82.360 43.936 1.00 45.59 127 PRO B N 1
ATOM 3163 C CA . PRO B 1 134 ? 0.440 81.154 44.084 1.00 46.24 127 PRO B CA 1
ATOM 3164 C C . PRO B 1 134 ? -1.044 81.456 44.267 1.00 46.77 127 PRO B C 1
ATOM 3165 O O . PRO B 1 134 ? -1.901 80.733 43.756 1.00 45.53 127 PRO B O 1
ATOM 3169 N N . LEU B 1 135 ? -1.341 82.525 44.998 1.00 47.60 128 LEU B N 1
ATOM 3170 C CA . LEU B 1 135 ? -2.724 82.911 45.247 1.00 48.59 128 LEU B CA 1
ATOM 3171 C C . LEU B 1 135 ? -3.342 83.543 44.006 1.00 47.02 128 LEU B C 1
ATOM 3172 O O . LEU B 1 135 ? -4.493 83.264 43.669 1.00 46.54 128 LEU B O 1
ATOM 3177 N N . ARG B 1 136 ? -2.578 84.398 43.331 1.00 46.40 129 ARG B N 1
ATOM 3178 C CA . ARG B 1 136 ? -3.068 85.048 42.123 1.00 44.70 129 ARG B CA 1
ATOM 3179 C C . ARG B 1 136 ? -3.374 84.009 41.049 1.00 42.56 129 ARG B C 1
ATOM 3180 O O . ARG B 1 136 ? -4.332 84.158 40.288 1.00 41.67 129 ARG B O 1
ATOM 3188 N N . LEU B 1 137 ? -2.569 82.951 40.993 1.00 37.89 130 LEU B N 1
ATOM 3189 C CA . LEU B 1 137 ? -2.794 81.894 40.015 1.00 38.18 130 LEU B CA 1
ATOM 3190 C C . LEU B 1 137 ? -4.051 81.117 40.381 1.00 36.90 130 LEU B C 1
ATOM 3191 O O . LEU B 1 137 ? -4.835 80.743 39.510 1.00 33.60 130 LEU B O 1
ATOM 3196 N N . ALA B 1 138 ? -4.241 80.878 41.676 1.00 37.42 131 ALA B N 1
ATOM 3197 C CA . ALA B 1 138 ? -5.420 80.161 42.143 1.00 37.23 131 ALA B CA 1
ATOM 3198 C C . ALA B 1 138 ? -6.641 81.002 41.792 1.00 38.34 131 ALA B C 1
ATOM 3199 O O . ALA B 1 138 ? -7.680 80.477 41.388 1.00 39.84 131 ALA B O 1
ATOM 3201 N N . THR B 1 139 ? -6.495 82.314 41.947 1.00 39.53 132 THR B N 1
ATOM 3202 C CA . THR B 1 139 ? -7.560 83.263 41.646 1.00 41.58 132 THR B CA 1
ATOM 3203 C C . THR B 1 139 ? -7.889 83.214 40.159 1.00 40.28 132 THR B C 1
ATOM 3204 O O . THR B 1 139 ? -9.054 83.274 39.764 1.00 38.77 132 THR B O 1
ATOM 3208 N N . HIS B 1 140 ? -6.850 83.112 39.337 1.00 39.40 133 HIS B N 1
ATOM 3209 C CA . HIS B 1 140 ? -7.025 83.055 37.893 1.00 37.82 133 HIS B CA 1
ATOM 3210 C C . HIS B 1 140 ? -7.847 81.830 37.510 1.00 37.18 133 HIS B C 1
ATOM 3211 O O . HIS B 1 140 ? -8.782 81.927 36.718 1.00 37.45 133 HIS B O 1
ATOM 3218 N N . LEU B 1 141 ? -7.495 80.678 38.075 1.00 37.69 134 LEU B N 1
ATOM 3219 C CA . LEU B 1 141 ? -8.207 79.438 37.780 1.00 38.01 134 LEU B CA 1
ATOM 3220 C C . LEU B 1 141 ? -9.686 79.546 38.137 1.00 39.61 134 LEU B C 1
ATOM 3221 O O . LEU B 1 141 ? -10.548 79.069 37.398 1.00 37.38 134 LEU B O 1
ATOM 3226 N N . LEU B 1 142 ? -9.979 80.171 39.273 1.00 40.10 135 LEU B N 1
ATOM 3227 C CA . LEU B 1 142 ? -11.362 80.335 39.700 1.00 41.38 135 LEU B CA 1
ATOM 3228 C C . LEU B 1 142 ? -12.077 81.330 38.787 1.00 41.02 135 LEU B C 1
ATOM 3229 O O . LEU B 1 142 ? -13.283 81.228 38.564 1.00 42.09 135 LEU B O 1
ATOM 3234 N N . THR B 1 143 ? -11.320 82.286 38.257 1.00 40.81 136 THR B N 1
ATOM 3235 C CA . THR B 1 143 ? -11.860 83.305 37.361 1.00 41.25 136 THR B CA 1
ATOM 3236 C C . THR B 1 143 ? -11.978 82.758 35.938 1.00 41.40 136 THR B C 1
ATOM 3237 O O . THR B 1 143 ? -12.588 83.380 35.067 1.00 40.62 136 THR B O 1
ATOM 3241 N N . HIS B 1 144 ? -11.393 81.587 35.713 1.00 39.56 137 HIS B N 1
ATOM 3242 C CA . HIS B 1 144 ? -11.418 80.953 34.400 1.00 41.06 137 HIS B CA 1
ATOM 3243 C C . HIS B 1 144 ? -11.677 79.459 34.571 1.00 42.25 137 HIS B C 1
ATOM 3244 O O . HIS B 1 144 ? -10.781 78.633 34.391 1.00 39.69 137 HIS B O 1
ATOM 3251 N N . PRO B 1 145 ? -12.925 79.101 34.919 1.00 46.06 138 PRO B N 1
ATOM 3252 C CA . PRO B 1 145 ? -13.425 77.740 35.150 1.00 49.06 138 PRO B CA 1
ATOM 3253 C C . PRO B 1 145 ? -12.888 76.663 34.214 1.00 51.22 138 PRO B C 1
ATOM 3254 O O . PRO B 1 145 ? -12.503 75.582 34.661 1.00 51.96 138 PRO B O 1
ATOM 3258 N N . ARG B 1 146 ? -12.869 76.954 32.918 1.00 53.48 139 ARG B N 1
ATOM 3259 C CA . ARG B 1 146 ? -12.384 75.994 31.933 1.00 56.20 139 ARG B CA 1
ATOM 3260 C C . ARG B 1 146 ? -10.996 75.444 32.247 1.00 57.25 139 ARG B C 1
ATOM 3261 O O . ARG B 1 146 ? -10.551 74.483 31.618 1.00 58.46 139 ARG B O 1
ATOM 3269 N N . LEU B 1 147 ? -10.314 76.045 33.218 1.00 57.58 140 LEU B N 1
ATOM 3270 C CA . LEU B 1 147 ? -8.977 75.600 33.584 1.00 56.46 140 LEU B CA 1
ATOM 3271 C C . LEU B 1 147 ? -8.945 74.678 34.797 1.00 58.01 140 LEU B C 1
ATOM 3272 O O . LEU B 1 147 ? -8.092 73.793 34.877 1.00 59.02 140 LEU B O 1
ATOM 3277 N N . LEU B 1 148 ? -9.864 74.879 35.737 1.00 56.87 141 LEU B N 1
ATOM 3278 C CA . LEU B 1 148 ? -9.906 74.038 36.932 1.00 57.92 141 LEU B CA 1
ATOM 3279 C C . LEU B 1 148 ? -9.851 72.568 36.533 1.00 57.90 141 LEU B C 1
ATOM 3280 O O . LEU B 1 148 ? -9.351 71.726 37.281 1.00 57.69 141 LEU B O 1
ATOM 3285 N N . GLY B 1 149 ? -10.370 72.270 35.347 1.00 56.89 142 GLY B N 1
ATOM 3286 C CA . GLY B 1 149 ? -10.362 70.907 34.855 1.00 57.42 142 GLY B CA 1
ATOM 3287 C C . GLY B 1 149 ? -9.518 70.821 33.600 1.00 56.41 142 GLY B C 1
ATOM 3288 O O . GLY B 1 149 ? -9.974 70.331 32.568 1.00 57.77 142 GLY B O 1
ATOM 3289 N N . ALA B 1 150 ? -8.283 71.305 33.689 1.00 55.18 143 ALA B N 1
ATOM 3290 C CA . ALA B 1 150 ? -7.372 71.294 32.552 1.00 53.66 143 ALA B CA 1
ATOM 3291 C C . ALA B 1 150 ? -5.979 70.814 32.940 1.00 52.50 143 ALA B C 1
ATOM 3292 O O . ALA B 1 150 ? -5.050 70.874 32.136 1.00 53.24 143 ALA B O 1
ATOM 3294 N N . LEU B 1 151 ? -5.831 70.340 34.172 1.00 50.35 144 LEU B N 1
ATOM 3295 C CA . LEU B 1 151 ? -4.536 69.853 34.631 1.00 48.36 144 LEU B CA 1
ATOM 3296 C C . LEU B 1 151 ? -3.942 68.874 33.620 1.00 45.41 144 LEU B C 1
ATOM 3297 O O . LEU B 1 151 ? -2.763 68.967 33.277 1.00 45.51 144 LEU B O 1
ATOM 3302 N N . PRO B 1 152 ? -4.753 67.923 33.126 1.00 42.62 145 PRO B N 1
ATOM 3303 C CA . PRO B 1 152 ? -4.247 66.951 32.152 1.00 40.19 145 PRO B CA 1
ATOM 3304 C C . PRO B 1 152 ? -3.637 67.600 30.909 1.00 37.21 145 PRO B C 1
ATOM 3305 O O . PRO B 1 152 ? -2.542 67.232 30.490 1.00 34.90 145 PRO B O 1
ATOM 3309 N N . LEU B 1 153 ? -4.342 68.564 30.324 1.00 35.13 146 LEU B N 1
ATOM 3310 C CA . LEU B 1 153 ? -3.844 69.239 29.128 1.00 33.57 146 LEU B CA 1
ATOM 3311 C C . LEU B 1 153 ? -2.642 70.128 29.440 1.00 33.18 146 LEU B C 1
ATOM 3312 O O . LEU B 1 153 ? -1.725 70.243 28.627 1.00 30.02 146 LEU B O 1
ATOM 3317 N N . LEU B 1 154 ? -2.647 70.747 30.618 1.00 33.14 147 LEU B N 1
ATOM 3318 C CA . LEU B 1 154 ? -1.541 71.606 31.033 1.00 35.22 147 LEU B CA 1
ATOM 3319 C C . LEU B 1 154 ? -0.274 70.787 31.236 1.00 34.29 147 LEU B C 1
ATOM 3320 O O . LEU B 1 154 ? 0.803 71.169 30.777 1.00 33.32 147 LEU B O 1
ATOM 3325 N N . ARG B 1 155 ? -0.401 69.664 31.935 1.00 33.17 148 ARG B N 1
ATOM 3326 C CA . ARG B 1 155 ? 0.748 68.803 32.167 1.00 33.73 148 ARG B CA 1
ATOM 3327 C C . ARG B 1 155 ? 1.293 68.311 30.832 1.00 30.96 148 ARG B C 1
ATOM 3328 O O . ARG B 1 155 ? 2.499 68.348 30.589 1.00 30.10 148 A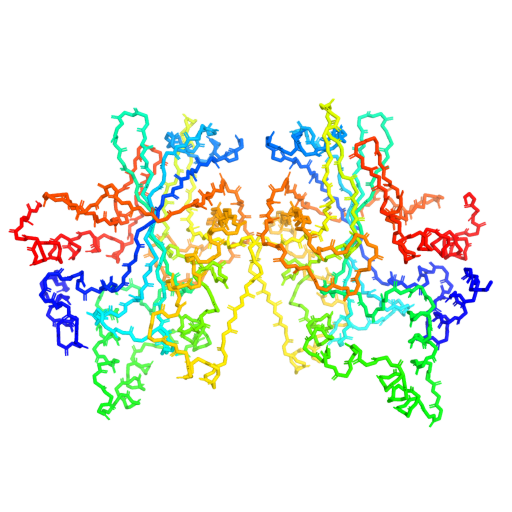RG B O 1
ATOM 3336 N N . GLU B 1 156 ? 0.394 67.855 29.968 1.00 30.71 149 GLU B N 1
ATOM 3337 C CA . GLU B 1 156 ? 0.785 67.348 28.660 1.00 30.34 149 GLU B CA 1
ATOM 3338 C C . GLU B 1 156 ? 1.574 68.395 27.878 1.00 29.27 149 GLU B C 1
ATOM 3339 O O . GLU B 1 156 ? 2.586 68.087 27.247 1.00 31.27 149 GLU B O 1
ATOM 3345 N N . ALA B 1 157 ? 1.106 69.636 27.927 1.00 27.77 150 ALA B N 1
ATOM 3346 C CA . ALA B 1 157 ? 1.755 70.731 27.220 1.00 25.95 150 ALA B CA 1
ATOM 3347 C C . ALA B 1 157 ? 3.152 71.037 27.749 1.00 28.38 150 ALA B C 1
ATOM 3348 O O . ALA B 1 157 ? 4.006 71.533 27.012 1.00 27.06 150 ALA B O 1
ATOM 3350 N N . ASN B 1 158 ? 3.387 70.732 29.021 1.00 26.16 151 ASN B N 1
ATOM 3351 C CA . ASN B 1 158 ? 4.671 71.027 29.648 1.00 27.53 151 ASN B CA 1
ATOM 3352 C C . ASN B 1 158 ? 5.626 69.853 29.844 1.00 29.47 151 ASN B C 1
ATOM 3353 O O . ASN B 1 158 ? 6.627 69.980 30.550 1.00 29.98 151 ASN B O 1
ATOM 3358 N N . ARG B 1 159 ? 5.328 68.718 29.220 1.00 29.83 152 ARG B N 1
ATOM 3359 C CA . ARG B 1 159 ? 6.178 67.538 29.343 1.00 30.54 152 ARG B CA 1
ATOM 3360 C C . ARG B 1 159 ? 7.607 67.816 28.880 1.00 29.76 152 ARG B C 1
ATOM 3361 O O . ARG B 1 159 ? 7.860 68.760 28.130 1.00 28.19 152 ARG B O 1
ATOM 3369 N N . ILE B 1 160 ? 8.545 66.999 29.347 1.00 27.14 153 ILE B N 1
ATOM 3370 C CA . ILE B 1 160 ? 9.935 67.142 28.939 1.00 26.65 153 ILE B CA 1
ATOM 3371 C C . ILE B 1 160 ? 10.174 66.071 27.887 1.00 25.16 153 ILE B C 1
ATOM 3372 O O . ILE B 1 160 ? 10.237 64.883 28.198 1.00 25.38 153 ILE B O 1
ATOM 3377 N N . PRO B 1 161 ? 10.286 66.474 26.616 1.00 25.47 154 PRO B N 1
ATOM 3378 C CA . PRO B 1 161 ? 10.515 65.472 25.577 1.00 24.48 154 PRO B CA 1
ATOM 3379 C C . PRO B 1 161 ? 11.951 64.968 25.600 1.00 25.84 154 PRO B C 1
ATOM 3380 O O . PRO B 1 161 ? 12.859 65.675 26.036 1.00 24.23 154 PRO B O 1
ATOM 3384 N N . ALA B 1 162 ? 12.157 63.740 25.143 1.00 25.39 155 ALA B N 1
ATOM 3385 C CA . ALA B 1 162 ? 13.500 63.185 25.088 1.00 26.13 155 ALA B CA 1
ATOM 3386 C C . ALA B 1 162 ? 14.214 63.859 23.917 1.00 25.64 155 ALA B C 1
ATOM 3387 O O . ALA B 1 162 ? 15.445 63.898 23.852 1.00 24.05 155 ALA B O 1
ATOM 3389 N N . SER B 1 163 ? 13.417 64.400 22.999 1.00 24.02 156 SER B N 1
ATOM 3390 C CA . SER B 1 163 ? 13.933 65.054 21.802 1.00 22.57 156 SER B CA 1
ATOM 3391 C C . SER B 1 163 ? 12.851 65.937 21.187 1.00 22.22 156 SER B C 1
ATOM 3392 O O . SER B 1 163 ? 11.666 65.646 21.323 1.00 22.40 156 SER B O 1
ATOM 3395 N N . TYR B 1 164 ? 13.253 67.021 20.527 1.00 23.21 157 TYR B N 1
ATOM 3396 C CA . TYR B 1 164 ? 12.285 67.888 19.858 1.00 22.35 157 TYR B CA 1
ATOM 3397 C C . TYR B 1 164 ? 11.599 67.045 18.790 1.00 22.75 157 TYR B C 1
ATOM 3398 O O . TYR B 1 164 ? 10.484 67.346 18.356 1.00 21.43 157 TYR B O 1
ATOM 3407 N N . ALA B 1 165 ? 12.281 65.985 18.371 1.00 22.46 158 ALA B N 1
ATOM 3408 C CA . ALA B 1 165 ? 11.765 65.092 17.338 1.00 23.02 158 ALA B CA 1
ATOM 3409 C C . ALA B 1 165 ? 10.812 64.024 17.864 1.00 23.50 158 ALA B C 1
ATOM 3410 O O . ALA B 1 165 ? 10.225 63.282 17.075 1.00 22.55 158 ALA B O 1
ATOM 3412 N N . THR B 1 166 ? 10.651 63.934 19.182 1.00 23.34 159 THR B N 1
ATOM 3413 C CA . THR B 1 166 ? 9.770 62.908 19.733 1.00 23.36 159 THR B CA 1
ATOM 3414 C C . THR B 1 166 ? 8.543 63.397 20.501 1.00 24.33 159 THR B C 1
ATOM 3415 O O . THR B 1 166 ? 8.139 62.796 21.502 1.00 21.51 159 THR B O 1
ATOM 3419 N N . THR B 1 167 ? 7.958 64.494 20.030 1.00 23.03 160 THR B N 1
ATOM 3420 C CA . THR B 1 167 ? 6.733 65.026 20.618 1.00 23.15 160 THR B CA 1
ATOM 3421 C C . THR B 1 167 ? 5.941 65.670 19.481 1.00 23.22 160 THR B C 1
ATOM 3422 O O . THR B 1 167 ? 6.482 65.880 18.395 1.00 22.94 160 THR B O 1
ATOM 3426 N N . GLU B 1 168 ? 4.659 65.951 19.698 1.00 23.23 161 GLU B N 1
ATOM 3427 C CA . GLU B 1 168 ? 3.874 66.579 18.641 1.00 23.25 161 GLU B CA 1
ATOM 3428 C C . GLU B 1 168 ? 3.569 68.034 18.947 1.00 21.63 161 GLU B C 1
ATOM 3429 O O . GLU B 1 168 ? 3.609 68.466 20.105 1.00 21.05 161 GLU B O 1
ATOM 3435 N N . TYR B 1 169 ? 3.277 68.790 17.897 1.00 19.85 162 TYR B N 1
ATOM 3436 C CA . TYR B 1 169 ? 2.996 70.212 18.033 1.00 21.14 162 TYR B CA 1
ATOM 3437 C C . TYR B 1 169 ? 1.654 70.560 17.400 1.00 21.83 162 TYR B C 1
ATOM 3438 O O . TYR B 1 169 ? 1.226 69.914 16.443 1.00 22.06 162 TYR B O 1
ATOM 3447 N N . HIS B 1 170 ? 1.005 71.594 17.928 1.00 19.96 163 HIS B N 1
ATOM 3448 C CA . HIS B 1 170 ? -0.315 71.993 17.455 1.00 19.88 163 HIS B CA 1
ATOM 3449 C C . HIS B 1 170 ? -0.417 73.491 17.146 1.00 19.45 163 HIS B C 1
ATOM 3450 O O . HIS B 1 170 ? 0.084 74.316 17.909 1.00 19.47 163 HIS B O 1
ATOM 3457 N N . GLY B 1 171 ? -1.079 73.827 16.035 1.00 20.26 164 GLY B N 1
ATOM 3458 C CA . GLY B 1 171 ? -1.243 75.222 15.632 1.00 19.52 164 GLY B CA 1
ATOM 3459 C C . GLY B 1 171 ? -2.379 75.947 16.344 1.00 18.54 164 GLY B C 1
ATOM 3460 O O . GLY B 1 171 ? -2.429 77.183 16.370 1.00 19.55 164 GLY B O 1
ATOM 3461 N N . LEU B 1 172 ? -3.304 75.168 16.894 1.00 18.43 165 LEU B N 1
ATOM 3462 C CA . LEU B 1 172 ? -4.454 75.666 17.656 1.00 21.08 165 LEU B CA 1
ATOM 3463 C C . LEU B 1 172 ? -5.529 76.485 16.935 1.00 23.16 165 LEU B C 1
ATOM 3464 O O . LEU B 1 172 ? -6.723 76.216 17.093 1.00 23.10 165 LEU B O 1
ATOM 3469 N N . HIS B 1 173 ? -5.129 77.489 16.163 1.00 20.34 166 HIS B N 1
ATOM 3470 C CA . HIS B 1 173 ? -6.119 78.314 15.472 1.00 21.75 166 HIS B CA 1
ATOM 3471 C C . HIS B 1 173 ? -6.681 77.622 14.247 1.00 21.99 166 HIS B C 1
ATOM 3472 O O . HIS B 1 173 ? -6.005 76.818 13.611 1.00 20.74 166 HIS B O 1
ATOM 3479 N N . ALA B 1 174 ? -7.928 77.938 13.924 1.00 19.13 167 ALA B N 1
ATOM 3480 C CA . ALA B 1 174 ? -8.551 77.385 12.734 1.00 21.79 167 ALA B CA 1
ATOM 3481 C C . ALA B 1 174 ? -8.163 78.309 11.586 1.00 22.16 167 ALA B C 1
ATOM 3482 O O . ALA B 1 174 ? -8.055 79.524 11.769 1.00 22.89 167 ALA B O 1
ATOM 3484 N N . PHE B 1 175 ? -7.928 77.728 10.416 1.00 22.46 168 PHE B N 1
ATOM 3485 C CA . PHE B 1 175 ? -7.595 78.497 9.222 1.00 21.82 168 PHE B CA 1
ATOM 3486 C C . PHE B 1 175 ? -8.531 78.001 8.135 1.00 21.75 168 PHE B C 1
ATOM 3487 O O . PHE B 1 175 ? -8.860 76.814 8.091 1.00 21.50 168 PHE B O 1
ATOM 3495 N N . ARG B 1 176 ? -8.969 78.903 7.266 1.00 19.91 169 ARG B N 1
ATOM 3496 C CA . ARG B 1 176 ? -9.851 78.511 6.179 1.00 21.75 169 ARG B CA 1
ATOM 3497 C C . ARG B 1 176 ? -8.990 78.147 4.971 1.00 22.28 169 ARG B C 1
ATOM 3498 O O . ARG B 1 176 ? -8.229 78.979 4.474 1.00 21.17 169 ARG B O 1
ATOM 3513 N N . TRP B 1 177 ? -9.098 76.904 4.513 1.00 19.39 170 TRP B N 1
ATOM 3514 C CA . TRP B 1 177 ? -8.342 76.449 3.348 1.00 19.76 170 TRP B CA 1
ATOM 3515 C C . TRP B 1 177 ? -9.282 76.460 2.144 1.00 20.95 170 TRP B C 1
ATOM 3516 O O . TRP B 1 177 ? -10.371 75.894 2.194 1.00 21.20 170 TRP B O 1
ATOM 3527 N N . ILE B 1 178 ? -8.854 77.119 1.071 1.00 20.45 171 ILE B N 1
ATOM 3528 C CA . ILE B 1 178 ? -9.668 77.244 -0.137 1.00 20.02 171 ILE B CA 1
ATOM 3529 C C . ILE B 1 178 ? -8.955 76.646 -1.338 1.00 20.58 171 ILE B C 1
ATOM 3530 O O . ILE B 1 178 ? -7.813 77.004 -1.632 1.00 19.64 171 ILE B O 1
ATOM 3535 N N . ALA B 1 179 ? -9.643 75.739 -2.028 1.00 20.85 172 ALA B N 1
ATOM 3536 C CA . ALA B 1 179 ? -9.092 75.070 -3.201 1.00 20.96 172 ALA B CA 1
ATOM 3537 C C . ALA B 1 179 ? -9.414 75.804 -4.502 1.00 21.25 172 ALA B C 1
ATOM 3538 O O . ALA B 1 179 ? -10.211 76.742 -4.526 1.00 21.84 172 ALA B O 1
ATOM 3540 N N . ALA B 1 180 ? -8.787 75.361 -5.585 1.00 20.37 173 ALA B N 1
ATOM 3541 C CA . ALA B 1 180 ? -8.973 75.974 -6.893 1.00 23.24 173 ALA B CA 1
ATOM 3542 C C . ALA B 1 180 ? -10.436 75.983 -7.342 1.00 25.27 173 ALA B C 1
ATOM 3543 O O . ALA B 1 180 ? -10.854 76.869 -8.092 1.00 24.95 173 ALA B O 1
ATOM 3545 N N . ASP B 1 181 ? -11.208 75.001 -6.882 1.00 23.18 174 ASP B N 1
ATOM 3546 C CA . ASP B 1 181 ? -12.618 74.910 -7.248 1.00 24.08 174 ASP B CA 1
ATOM 3547 C C . ASP B 1 181 ? -13.493 75.846 -6.420 1.00 24.08 174 ASP B C 1
ATOM 3548 O O . ASP B 1 181 ? -14.718 75.871 -6.576 1.00 24.08 174 ASP B O 1
ATOM 3553 N N . GLY B 1 182 ? -12.861 76.620 -5.543 1.00 22.20 175 GLY B N 1
ATOM 3554 C CA . GLY B 1 182 ? -13.606 77.551 -4.718 1.00 22.94 175 GLY B CA 1
ATOM 3555 C C . GLY B 1 182 ? -14.177 76.938 -3.457 1.00 24.48 175 GLY B C 1
ATOM 3556 O O . GLY B 1 182 ? -14.811 77.636 -2.659 1.00 24.23 175 GLY B O 1
ATOM 3557 N N . SER B 1 183 ? -13.969 75.637 -3.267 1.00 21.96 176 SER B N 1
ATOM 3558 C CA . SER B 1 183 ? -14.483 74.984 -2.069 1.00 21.18 176 SER B CA 1
ATOM 3559 C C . SER B 1 183 ? -13.596 75.382 -0.898 1.00 21.69 176 SER B C 1
ATOM 3560 O O . SER B 1 183 ? -12.424 75.717 -1.083 1.00 21.85 176 SER B O 1
ATOM 3563 N N . ALA B 1 184 ? -14.149 75.342 0.306 1.00 19.92 177 ALA B N 1
ATOM 3564 C CA . ALA B 1 184 ? -13.381 75.713 1.481 1.00 19.38 177 ALA B CA 1
ATOM 3565 C C . ALA B 1 184 ? -13.740 74.866 2.690 1.00 20.27 177 ALA B C 1
ATOM 3566 O O . ALA B 1 184 ? -14.819 74.276 2.748 1.00 21.09 177 ALA B O 1
ATOM 3568 N N . ARG B 1 185 ? -12.813 74.805 3.644 1.00 17.76 178 ARG B N 1
ATOM 3569 C CA . ARG B 1 185 ? -13.024 74.081 4.892 1.00 19.43 178 ARG B CA 1
ATOM 3570 C C . ARG B 1 185 ? -12.079 74.657 5.933 1.00 18.90 178 ARG B C 1
ATOM 3571 O O . ARG B 1 185 ? -10.995 75.139 5.600 1.00 21.66 178 ARG B O 1
ATOM 3579 N N . PHE B 1 186 ? -12.495 74.626 7.191 1.00 18.12 179 PHE B N 1
ATOM 3580 C CA . PHE B 1 186 ? -11.657 75.132 8.267 1.00 19.13 179 PHE B CA 1
ATOM 3581 C C . PHE B 1 186 ? -10.847 73.985 8.850 1.00 21.09 179 PHE B C 1
ATOM 3582 O O . PHE B 1 186 ? -11.361 72.879 9.022 1.00 21.73 179 PHE B O 1
ATOM 3590 N N . VAL B 1 187 ? -9.583 74.254 9.157 1.00 20.06 180 VAL B N 1
ATOM 3591 C CA . VAL B 1 187 ? -8.710 73.229 9.707 1.00 20.26 180 VAL B CA 1
ATOM 3592 C C . VAL B 1 187 ? -7.833 73.751 10.836 1.00 20.75 180 VAL B C 1
ATOM 3593 O O . VAL B 1 187 ? -7.564 74.953 10.930 1.00 20.06 180 VAL B O 1
ATOM 3597 N N . ARG B 1 188 ? -7.415 72.829 11.697 1.00 17.46 181 ARG B N 1
ATOM 3598 C CA . ARG B 1 188 ? -6.486 73.119 12.779 1.00 17.09 181 ARG B CA 1
ATOM 3599 C C . ARG B 1 188 ? -5.248 72.312 12.394 1.00 19.45 181 ARG B C 1
ATOM 3600 O O . ARG B 1 188 ? -5.365 71.190 11.881 1.00 19.87 181 ARG B O 1
ATOM 3608 N N . TYR B 1 189 ? -4.072 72.877 12.640 1.00 18.95 182 TYR B N 1
ATOM 3609 C CA . TYR B 1 189 ? -2.805 72.233 12.286 1.00 20.72 182 TYR B CA 1
ATOM 3610 C C . TYR B 1 189 ? -2.212 71.326 13.364 1.00 21.24 182 TYR B C 1
ATOM 3611 O O . TYR B 1 189 ? -2.255 71.640 14.552 1.00 20.44 182 TYR B O 1
ATOM 3620 N N . HIS B 1 190 ? -1.637 70.209 12.931 1.00 21.52 183 HIS B N 1
ATOM 3621 C CA . HIS B 1 190 ? -0.988 69.270 13.843 1.00 22.22 183 HIS B CA 1
ATOM 3622 C C . HIS B 1 190 ? 0.279 68.751 13.160 1.00 22.93 183 HIS B C 1
ATOM 3623 O O . HIS B 1 190 ? 0.234 68.292 12.017 1.00 22.17 183 HIS B O 1
ATOM 3630 N N . LEU B 1 191 ? 1.409 68.864 13.851 1.00 20.34 184 LEU B N 1
ATOM 3631 C CA . LEU B 1 191 ? 2.683 68.388 13.327 1.00 21.14 184 LEU B CA 1
ATOM 3632 C C . LEU B 1 191 ? 3.065 67.192 14.182 1.00 22.07 184 LEU B C 1
ATOM 3633 O O . LEU B 1 191 ? 3.424 67.343 15.351 1.00 21.34 184 LEU B O 1
ATOM 3638 N N . VAL B 1 192 ? 2.958 66.001 13.600 1.00 20.03 185 VAL B N 1
ATOM 3639 C CA . VAL B 1 192 ? 3.258 64.773 14.323 1.00 20.58 185 VAL B CA 1
ATOM 3640 C C . VAL B 1 192 ? 4.554 64.126 13.856 1.00 19.28 185 VAL B C 1
ATOM 3641 O O . VAL B 1 192 ? 4.831 64.031 12.660 1.00 20.42 185 VAL B O 1
ATOM 3645 N N . PRO B 1 193 ? 5.373 63.666 14.807 1.00 20.11 186 PRO B N 1
ATOM 3646 C CA . PRO B 1 193 ? 6.647 63.032 14.462 1.00 20.23 186 PRO B CA 1
ATOM 3647 C C . PRO B 1 193 ? 6.465 61.621 13.900 1.00 20.00 186 PRO B C 1
ATOM 3648 O O . PRO B 1 193 ? 5.478 60.951 14.212 1.00 22.64 186 PRO B O 1
ATOM 3652 N N . THR B 1 194 ? 7.396 61.172 13.061 1.00 21.50 187 THR B N 1
ATOM 3653 C CA . THR B 1 194 ? 7.303 59.806 12.556 1.00 22.50 187 THR B CA 1
ATOM 3654 C C . THR B 1 194 ? 8.066 58.942 13.559 1.00 22.95 187 THR B C 1
ATOM 3655 O O . THR B 1 194 ? 7.923 57.720 13.590 1.00 21.37 187 THR B O 1
ATOM 3659 N N . ALA B 1 195 ? 8.881 59.591 14.386 1.00 21.91 188 ALA B N 1
ATOM 3660 C CA . ALA B 1 195 ? 9.617 58.877 15.423 1.00 23.59 188 ALA B CA 1
ATOM 3661 C C . ALA B 1 195 ? 8.613 58.639 16.545 1.00 23.93 188 ALA B C 1
ATOM 3662 O O . ALA B 1 195 ? 7.637 59.380 16.672 1.00 23.09 188 ALA B O 1
ATOM 3664 N N . ALA B 1 196 ? 8.832 57.599 17.344 1.00 22.00 189 ALA B N 1
ATOM 3665 C CA . ALA B 1 196 ? 7.926 57.308 18.445 1.00 23.01 189 ALA B CA 1
ATOM 3666 C C . ALA B 1 196 ? 7.991 58.454 19.446 1.00 23.27 189 ALA B C 1
ATOM 3667 O O . ALA B 1 196 ? 9.067 58.992 19.710 1.00 23.75 189 ALA B O 1
ATOM 3669 N N . GLU B 1 197 ? 6.846 58.843 19.994 1.00 23.49 190 GLU B N 1
ATOM 3670 C CA . GLU B 1 197 ? 6.849 59.910 20.979 1.00 25.89 190 GLU B CA 1
ATOM 3671 C C . GLU B 1 197 ? 7.573 59.378 22.209 1.00 26.27 190 GLU B C 1
ATOM 3672 O O . GLU B 1 197 ? 7.436 58.209 22.566 1.00 25.28 190 GLU B O 1
ATOM 3678 N N . GLU B 1 198 ? 8.353 60.236 22.850 1.00 23.21 191 GLU B N 1
ATOM 3679 C CA . GLU B 1 198 ? 9.130 59.815 24.005 1.00 25.04 191 GLU B CA 1
ATOM 3680 C C . GLU B 1 198 ? 9.348 60.997 24.934 1.00 26.77 191 GLU B C 1
ATOM 3681 O O . GLU B 1 198 ? 9.631 62.107 24.482 1.00 25.40 191 GLU B O 1
ATOM 3687 N N . TYR B 1 199 ? 9.215 60.754 26.233 1.00 25.77 192 TYR B N 1
ATOM 3688 C CA . TYR B 1 199 ? 9.382 61.807 27.222 1.00 27.90 192 TYR B CA 1
ATOM 3689 C C . TYR B 1 199 ? 10.250 61.353 28.384 1.00 29.37 192 TYR B C 1
ATOM 3690 O O . TYR B 1 199 ? 10.445 60.155 28.600 1.00 29.08 192 TYR B O 1
ATOM 3699 N N . LEU B 1 200 ? 10.766 62.320 29.130 1.00 31.06 193 LEU B N 1
ATOM 3700 C CA . LEU B 1 200 ? 11.618 62.028 30.273 1.00 35.17 193 LEU B CA 1
ATOM 3701 C C . LEU B 1 200 ? 10.892 62.325 31.574 1.00 37.28 193 LEU B C 1
ATOM 3702 O O . LEU B 1 200 ? 10.171 63.314 31.678 1.00 38.18 193 LEU B O 1
ATOM 3707 N N . SER B 1 201 ? 11.080 61.462 32.565 1.00 41.44 194 SER B N 1
ATOM 3708 C CA . SER B 1 201 ? 10.458 61.677 33.862 1.00 45.42 194 SER B CA 1
ATOM 3709 C C . SER B 1 201 ? 11.103 62.936 34.432 1.00 47.09 194 SER B C 1
ATOM 3710 O O . SER B 1 201 ? 12.225 63.283 34.060 1.00 46.00 194 SER B O 1
ATOM 3713 N N . ALA B 1 202 ? 10.395 63.623 35.323 1.00 49.86 195 ALA B N 1
ATOM 3714 C CA . ALA B 1 202 ? 10.928 64.839 35.926 1.00 51.72 195 ALA B CA 1
ATOM 3715 C C . ALA B 1 202 ? 12.275 64.536 36.576 1.00 52.38 195 ALA B C 1
ATOM 3716 O O . ALA B 1 202 ? 13.158 65.394 36.634 1.00 52.63 195 ALA B O 1
ATOM 3718 N N . SER B 1 203 ? 12.424 63.303 37.051 1.00 51.97 196 SER B N 1
ATOM 3719 C CA . SER B 1 203 ? 13.652 62.858 37.699 1.00 52.55 196 SER B CA 1
ATOM 3720 C C . SER B 1 203 ? 14.832 62.849 36.734 1.00 52.23 196 SER B C 1
ATOM 3721 O O . SER B 1 203 ? 15.830 63.536 36.953 1.00 51.86 196 SER B O 1
ATOM 3724 N N . ASP B 1 204 ? 14.714 62.064 35.668 1.00 51.28 197 ASP B N 1
ATOM 3725 C CA . ASP B 1 204 ? 15.774 61.962 34.673 1.00 50.20 197 ASP B CA 1
ATOM 3726 C C . ASP B 1 204 ? 16.069 63.302 34.011 1.00 47.54 197 ASP B C 1
ATOM 3727 O O . ASP B 1 204 ? 17.208 63.583 33.640 1.00 45.99 197 ASP B O 1
ATOM 3732 N N . ALA B 1 205 ? 15.042 64.130 33.866 1.00 45.87 198 ALA B N 1
ATOM 3733 C CA . ALA B 1 205 ? 15.209 65.436 33.243 1.00 45.86 198 ALA B CA 1
ATOM 3734 C C . ALA B 1 205 ? 16.069 66.355 34.105 1.00 46.16 198 ALA B C 1
ATOM 3735 O O . ALA B 1 205 ? 16.755 67.238 33.591 1.00 45.54 198 ALA B O 1
ATOM 3737 N N . ARG B 1 206 ? 16.033 66.137 35.416 1.00 46.82 199 ARG B N 1
ATOM 3738 C CA . ARG B 1 206 ? 16.801 66.952 36.353 1.00 47.43 199 ARG B CA 1
ATOM 3739 C C . ARG B 1 206 ? 18.308 66.822 36.149 1.00 46.82 199 ARG B C 1
ATOM 3740 O O . ARG B 1 206 ? 19.047 67.795 36.309 1.00 48.30 199 ARG B O 1
ATOM 3742 N N . GLY B 1 207 ? 18.761 65.624 35.794 1.00 45.30 200 GLY B N 1
ATOM 3743 C CA . GLY B 1 207 ? 20.182 65.406 35.587 1.00 44.88 200 GLY B CA 1
ATOM 3744 C C . GLY B 1 207 ? 20.680 65.752 34.195 1.00 44.83 200 GLY B C 1
ATOM 3745 O O . GLY B 1 207 ? 21.871 65.626 33.907 1.00 45.55 200 GLY B O 1
ATOM 3746 N N . LYS B 1 208 ? 19.775 66.193 33.329 1.00 42.55 201 LYS B N 1
ATOM 3747 C CA . LYS B 1 208 ? 20.140 66.545 31.962 1.00 40.27 201 LYS B CA 1
ATOM 3748 C C . LYS B 1 208 ? 20.838 67.896 31.848 1.00 39.13 201 LYS B C 1
ATOM 3749 O O . LYS B 1 208 ? 20.619 68.796 32.660 1.00 35.83 201 LYS B O 1
ATOM 3755 N N . ASP B 1 209 ? 21.686 68.025 30.832 1.00 37.77 202 ASP B N 1
ATOM 3756 C CA . ASP B 1 209 ? 22.400 69.270 30.574 1.00 39.26 202 ASP B CA 1
ATOM 3757 C C . ASP B 1 209 ? 21.364 70.329 30.193 1.00 36.70 202 ASP B C 1
ATOM 3758 O O . ASP B 1 209 ? 20.315 70.005 29.635 1.00 34.63 202 ASP B O 1
ATOM 3763 N N . PRO B 1 210 ? 21.640 71.608 30.496 1.00 35.34 203 PRO B N 1
ATOM 3764 C CA . PRO B 1 210 ? 20.723 72.709 30.180 1.00 33.83 203 PRO B CA 1
ATOM 3765 C C . PRO B 1 210 ? 20.211 72.730 28.737 1.00 30.44 203 PRO B C 1
ATOM 3766 O O . PRO B 1 210 ? 19.041 73.031 28.493 1.00 29.01 203 PRO B O 1
ATOM 3770 N N . ASP B 1 211 ? 21.087 72.416 27.788 1.00 29.95 204 ASP B N 1
ATOM 3771 C CA . ASP B 1 211 ? 20.711 72.410 26.375 1.00 30.63 204 ASP B CA 1
ATOM 3772 C C . ASP B 1 211 ? 20.755 71.010 25.773 1.00 29.38 204 ASP B C 1
ATOM 3773 O O . ASP B 1 211 ? 21.141 70.847 24.611 1.00 30.63 204 ASP B O 1
ATOM 3778 N N . PHE B 1 212 ? 20.348 70.001 26.538 1.00 26.50 205 PHE B N 1
ATOM 3779 C CA . PHE B 1 212 ? 20.400 68.631 26.036 1.00 28.66 205 PHE B CA 1
ATOM 3780 C C . PHE B 1 212 ? 19.579 68.395 24.767 1.00 27.71 205 PHE B C 1
ATOM 3781 O O . PHE B 1 212 ? 19.911 67.521 23.967 1.00 27.56 205 PHE B O 1
ATOM 3789 N N . LEU B 1 213 ? 18.520 69.173 24.567 1.00 28.32 206 LEU B N 1
ATOM 3790 C CA . LEU B 1 213 ? 17.701 68.997 23.369 1.00 26.92 206 LEU B CA 1
ATOM 3791 C C . LEU B 1 213 ? 18.422 69.479 22.111 1.00 27.51 206 LEU B C 1
ATOM 3792 O O . LEU B 1 213 ? 18.190 68.960 21.019 1.00 26.29 206 LEU B O 1
ATOM 3797 N N . THR B 1 214 ? 19.308 70.459 22.265 1.00 26.65 207 THR B N 1
ATOM 3798 C CA . THR B 1 214 ? 20.067 70.981 21.131 1.00 29.92 207 THR B CA 1
ATOM 3799 C C . THR B 1 214 ? 21.095 69.934 20.725 1.00 29.56 207 THR B C 1
ATOM 3800 O O . THR B 1 214 ? 21.247 69.611 19.547 1.00 28.42 207 THR B O 1
ATOM 3804 N N . ASP B 1 215 ? 21.806 69.409 21.717 1.00 29.94 208 ASP B N 1
ATOM 3805 C CA . ASP B 1 215 ? 22.825 68.399 21.463 1.00 30.44 208 ASP B CA 1
ATOM 3806 C C . ASP B 1 215 ? 22.198 67.135 20.886 1.00 28.79 208 ASP B C 1
ATOM 3807 O O . ASP B 1 215 ? 22.735 66.537 19.955 1.00 27.29 208 ASP B O 1
ATOM 3812 N N . GLU B 1 216 ? 21.055 66.741 21.439 1.00 28.08 209 GLU B N 1
ATOM 3813 C CA . GLU B 1 216 ? 20.359 65.539 20.994 1.00 26.10 209 GLU B CA 1
ATOM 3814 C C . GLU B 1 216 ? 19.929 65.633 19.535 1.00 26.73 209 GLU B C 1
ATOM 3815 O O . GLU B 1 216 ? 20.101 64.682 18.771 1.00 26.26 209 GLU B O 1
ATOM 3821 N N . LEU B 1 217 ? 19.378 66.777 19.141 1.00 25.05 210 LEU B N 1
ATOM 3822 C CA . LEU B 1 217 ? 18.916 66.933 17.769 1.00 25.80 210 LEU B CA 1
ATOM 3823 C C . LEU B 1 217 ? 20.070 66.954 16.773 1.00 25.84 210 LEU B C 1
ATOM 3824 O O . LEU B 1 217 ? 19.937 66.466 15.649 1.00 24.41 210 LEU B O 1
ATOM 3829 N N . ALA B 1 218 ? 21.203 67.511 17.189 1.00 26.61 211 ALA B N 1
ATOM 3830 C CA . ALA B 1 218 ? 22.378 67.571 16.323 1.00 26.56 211 ALA B CA 1
ATOM 3831 C C . ALA B 1 218 ? 22.874 66.153 16.043 1.00 27.09 211 ALA B C 1
ATOM 3832 O O . ALA B 1 218 ? 23.217 65.815 14.909 1.00 26.65 211 ALA B O 1
ATOM 3834 N N . ALA B 1 219 ? 22.916 65.327 17.084 1.00 27.31 212 ALA B N 1
ATOM 3835 C CA . ALA B 1 219 ? 23.362 63.944 16.938 1.00 27.89 212 ALA B CA 1
ATOM 3836 C C . ALA B 1 219 ? 22.353 63.153 16.108 1.00 28.02 212 ALA B C 1
ATOM 3837 O O . ALA B 1 219 ? 22.728 62.343 15.259 1.00 28.55 212 ALA B O 1
ATOM 3839 N N . ARG B 1 220 ? 21.068 63.391 16.360 1.00 26.08 213 ARG B N 1
ATOM 3840 C CA . ARG B 1 220 ? 20.006 62.696 15.633 1.00 26.34 213 ARG B CA 1
ATOM 3841 C C . ARG B 1 220 ? 20.062 63.006 14.135 1.00 25.32 213 ARG B C 1
ATOM 3842 O O . ARG B 1 220 ? 19.907 62.112 13.305 1.00 26.28 213 ARG B O 1
ATOM 3850 N N . LEU B 1 221 ? 20.290 64.269 13.787 1.00 25.66 214 LEU B N 1
ATOM 3851 C CA . LEU B 1 221 ? 20.363 64.656 12.381 1.00 25.86 214 LEU B CA 1
ATOM 3852 C C . LEU B 1 221 ? 21.617 64.111 11.702 1.00 27.44 214 LEU B C 1
ATOM 3853 O O . LEU B 1 221 ? 21.621 63.864 10.499 1.00 27.99 214 LEU B O 1
ATOM 3858 N N . GLN B 1 222 ? 22.686 63.928 12.469 1.00 30.55 215 GLN B N 1
ATOM 3859 C CA . GLN B 1 222 ? 23.917 63.384 11.907 1.00 34.09 215 GLN B CA 1
ATOM 3860 C C . GLN B 1 222 ? 23.666 61.933 11.522 1.00 34.86 215 GLN B C 1
ATOM 3861 O O . GLN B 1 222 ? 24.325 61.383 10.641 1.00 35.60 215 GLN B O 1
ATOM 3867 N N . ASP B 1 223 ? 22.692 61.327 12.190 1.00 35.63 216 ASP B N 1
ATOM 3868 C CA . ASP B 1 223 ? 22.326 59.941 11.949 1.00 37.30 216 ASP B CA 1
ATOM 3869 C C . ASP B 1 223 ? 21.405 59.806 10.734 1.00 36.60 216 ASP B C 1
ATOM 3870 O O . ASP B 1 223 ? 21.438 58.801 10.023 1.00 36.90 216 ASP B O 1
ATOM 3875 N N . GLY B 1 224 ? 20.588 60.827 10.498 1.00 33.25 217 GLY B N 1
ATOM 3876 C CA . GLY B 1 224 ? 19.671 60.798 9.372 1.00 29.11 217 GLY B CA 1
ATOM 3877 C C . GLY B 1 224 ? 18.614 61.875 9.508 1.00 26.50 217 GLY B C 1
ATOM 3878 O O . GLY B 1 224 ? 18.496 62.491 10.565 1.00 23.04 217 GLY B O 1
ATOM 3879 N N . PRO B 1 225 ? 17.826 62.131 8.454 1.00 25.99 218 PRO B N 1
ATOM 3880 C CA . PRO B 1 225 ? 16.788 63.165 8.530 1.00 25.68 218 PRO B CA 1
ATOM 3881 C C . PRO B 1 225 ? 15.683 62.893 9.545 1.00 24.57 218 PRO B C 1
ATOM 3882 O O . PRO B 1 225 ? 15.387 61.744 9.879 1.00 22.98 218 PRO B O 1
ATOM 3886 N N . VAL B 1 226 ? 15.090 63.973 10.041 1.00 21.12 219 VAL B N 1
ATOM 3887 C CA . VAL B 1 226 ? 14.001 63.901 11.011 1.00 22.73 219 VAL B CA 1
ATOM 3888 C C . VAL B 1 226 ? 12.735 64.266 10.257 1.00 22.85 219 VAL B C 1
ATOM 3889 O O . VAL B 1 226 ? 12.723 65.232 9.497 1.00 22.46 219 VAL B O 1
ATOM 3893 N N . ARG B 1 227 ? 11.670 63.502 10.465 1.00 22.07 220 ARG B N 1
ATOM 3894 C CA . ARG B 1 227 ? 10.424 63.767 9.765 1.00 22.22 220 ARG B CA 1
ATOM 3895 C C . ARG B 1 227 ? 9.225 64.055 10.662 1.00 20.76 220 ARG B C 1
ATOM 3896 O O . ARG B 1 227 ? 9.084 63.484 11.742 1.00 20.31 220 ARG B O 1
ATOM 3904 N N . PHE B 1 228 ? 8.369 64.954 10.185 1.00 19.80 221 PHE B N 1
ATOM 3905 C CA . PHE B 1 228 ? 7.133 65.312 10.860 1.00 19.90 221 PHE B CA 1
ATOM 3906 C C . PHE B 1 228 ? 6.062 65.330 9.794 1.00 20.96 221 PHE B C 1
ATOM 3907 O O . PHE B 1 228 ? 6.253 65.926 8.731 1.00 20.49 221 PHE B O 1
ATOM 3915 N N . ASP B 1 229 ? 4.944 64.667 10.056 1.00 19.52 222 ASP B N 1
ATOM 3916 C CA . ASP B 1 229 ? 3.858 64.689 9.095 1.00 21.54 222 ASP B CA 1
ATOM 3917 C C . ASP B 1 229 ? 2.933 65.849 9.467 1.00 21.40 222 ASP B C 1
ATOM 3918 O O . ASP B 1 229 ? 2.598 66.048 10.638 1.00 20.24 222 ASP B O 1
ATOM 3923 N N . PHE B 1 230 ? 2.558 66.627 8.458 1.00 21.11 223 PHE B N 1
ATOM 3924 C CA . PHE B 1 230 ? 1.673 67.775 8.625 1.00 20.68 223 PHE B CA 1
ATOM 3925 C C . PHE B 1 230 ? 0.252 67.248 8.443 1.00 20.22 223 PHE B C 1
ATOM 3926 O O . PHE B 1 230 ? -0.135 66.837 7.346 1.00 21.35 223 PHE B O 1
ATOM 3934 N N . ARG B 1 231 ? -0.515 67.243 9.525 1.00 20.02 224 ARG B N 1
ATOM 3935 C CA . ARG B 1 231 ? -1.891 66.773 9.478 1.00 19.67 224 ARG B CA 1
ATOM 3936 C C . ARG B 1 231 ? -2.862 67.909 9.733 1.00 19.98 224 ARG B C 1
ATOM 3937 O O . ARG B 1 231 ? -2.579 68.812 10.521 1.00 20.72 224 ARG B O 1
ATOM 3945 N N . VAL B 1 232 ? -4.007 67.872 9.060 1.00 19.12 225 VAL B N 1
ATOM 3946 C CA . VAL B 1 232 ? -5.024 68.882 9.295 1.00 19.88 225 VAL B CA 1
ATOM 3947 C C . VAL B 1 232 ? -6.255 68.190 9.858 1.00 19.15 225 VAL B C 1
ATOM 3948 O O . VAL B 1 232 ? -6.616 67.098 9.429 1.00 19.27 225 VAL B O 1
ATOM 3952 N N . GLN B 1 233 ? -6.863 68.823 10.852 1.00 19.20 226 GLN B N 1
ATOM 3953 C CA . GLN B 1 233 ? -8.078 68.321 11.477 1.00 18.27 226 GLN B CA 1
ATOM 3954 C C . GLN B 1 233 ? -9.160 69.211 10.880 1.00 19.26 226 GLN B C 1
ATOM 3955 O O . GLN B 1 233 ? -9.141 70.430 11.062 1.00 18.14 226 GLN B O 1
ATOM 3961 N N . ILE B 1 234 ? -10.087 68.598 10.152 1.00 20.09 227 ILE B N 1
ATOM 3962 C CA . ILE B 1 234 ? -11.155 69.325 9.471 1.00 21.23 227 ILE B CA 1
ATOM 3963 C C . ILE B 1 234 ? -12.391 69.533 10.344 1.00 22.42 227 ILE B C 1
ATOM 3964 O O . ILE B 1 234 ? -12.999 68.579 10.823 1.00 22.78 227 ILE B O 1
ATOM 3969 N N . ALA B 1 235 ? -12.748 70.798 10.541 1.00 20.57 228 ALA B N 1
ATOM 3970 C CA . ALA B 1 235 ? -13.879 71.181 11.382 1.00 20.78 228 ALA B CA 1
ATOM 3971 C C . ALA B 1 235 ? -15.173 70.410 11.148 1.00 21.06 228 ALA B C 1
ATOM 3972 O O . ALA B 1 235 ? -15.559 70.143 10.010 1.00 20.06 228 ALA B O 1
ATOM 3974 N N . GLY B 1 236 ? -15.831 70.073 12.255 1.00 21.66 229 GLY B N 1
ATOM 3975 C CA . GLY B 1 236 ? -17.097 69.369 12.217 1.00 21.92 229 GLY B CA 1
ATOM 3976 C C . GLY B 1 236 ? -18.215 70.382 12.411 1.00 22.24 229 GLY B C 1
ATOM 3977 O O . GLY B 1 236 ? -17.941 71.552 12.685 1.00 21.82 229 GLY B O 1
ATOM 3978 N N . PRO B 1 237 ? -19.485 69.965 12.305 1.00 25.45 230 PRO B N 1
ATOM 3979 C CA . PRO B 1 237 ? -20.646 70.853 12.460 1.00 26.85 230 PRO B CA 1
ATOM 3980 C C . PRO B 1 237 ? -20.770 71.745 13.699 1.00 28.68 230 PRO B C 1
ATOM 3981 O O . PRO B 1 237 ? -21.407 72.795 13.629 1.00 29.53 230 PRO B O 1
ATOM 3985 N N . THR B 1 238 ? -20.186 71.351 14.826 1.00 27.45 231 THR B N 1
ATOM 3986 C CA . THR B 1 238 ? -20.284 72.190 16.022 1.00 29.30 231 THR B CA 1
ATOM 3987 C C . THR B 1 238 ? -18.923 72.683 16.496 1.00 28.11 231 THR B C 1
ATOM 3988 O O . THR B 1 238 ? -18.796 73.199 17.606 1.00 28.64 231 THR B O 1
ATOM 3992 N N . ASP B 1 239 ? -17.908 72.536 15.648 1.00 25.59 232 ASP B N 1
ATOM 3993 C CA . ASP B 1 239 ? -16.558 72.956 16.004 1.00 23.37 232 ASP B CA 1
ATOM 3994 C C . ASP B 1 239 ? -16.316 74.437 15.737 1.00 23.58 232 ASP B C 1
ATOM 3995 O O . ASP B 1 239 ? -16.424 74.897 14.604 1.00 23.62 232 ASP B O 1
ATOM 4000 N N . SER B 1 240 ? -15.989 75.172 16.797 1.00 23.57 233 SER B N 1
ATOM 4001 C CA . SER B 1 240 ? -15.739 76.609 16.715 1.00 23.64 233 SER B CA 1
ATOM 4002 C C . SER B 1 240 ? -14.501 76.978 15.904 1.00 23.93 233 SER B C 1
ATOM 4003 O O . SER B 1 240 ? -13.418 76.442 16.129 1.00 23.17 233 SER B O 1
ATOM 4006 N N . THR B 1 241 ? -14.665 77.916 14.977 1.00 23.93 234 THR B N 1
ATOM 4007 C CA . THR B 1 241 ? -13.553 78.368 14.151 1.00 25.04 234 THR B CA 1
ATOM 4008 C C . THR B 1 241 ? -12.912 79.613 14.758 1.00 24.99 234 THR B C 1
ATOM 4009 O O . THR B 1 241 ? -11.943 80.137 14.218 1.00 25.60 234 THR B O 1
ATOM 4013 N N . VAL B 1 242 ? -13.435 80.075 15.893 1.00 23.86 235 VAL B N 1
ATOM 4014 C CA . VAL B 1 242 ? -12.901 81.284 16.514 1.00 24.50 235 VAL B CA 1
ATOM 4015 C C . VAL B 1 242 ? -12.346 81.126 17.927 1.00 25.48 235 VAL B C 1
ATOM 4016 O O . VAL B 1 242 ? -11.669 82.025 18.430 1.00 25.46 235 VAL B O 1
ATOM 4020 N N . ASP B 1 243 ? -12.624 79.992 18.563 1.00 23.24 236 ASP B N 1
ATOM 4021 C CA . ASP B 1 243 ? -12.151 79.750 19.924 1.00 23.49 236 ASP B CA 1
ATOM 4022 C C . ASP B 1 243 ? -11.124 78.618 19.956 1.00 23.60 236 ASP B C 1
ATOM 4023 O O . ASP B 1 243 ? -11.484 77.443 19.966 1.00 25.03 236 ASP B O 1
ATOM 4028 N N . PRO B 1 244 ? -9.828 78.965 19.992 1.00 24.06 237 PRO B N 1
ATOM 4029 C CA . PRO B 1 244 ? -8.738 77.987 20.019 1.00 22.50 237 PRO B CA 1
ATOM 4030 C C . PRO B 1 244 ? -8.617 77.209 21.331 1.00 23.69 237 PRO B C 1
ATOM 4031 O O . PRO B 1 244 ? -7.787 76.302 21.446 1.00 21.59 237 PRO B O 1
ATOM 4035 N N . SER B 1 245 ? -9.434 77.565 22.320 1.00 22.36 238 SER B N 1
ATOM 4036 C CA . SER B 1 245 ? -9.402 76.865 23.603 1.00 24.12 238 SER B CA 1
ATOM 4037 C C . SER B 1 245 ? -10.536 75.842 23.646 1.00 26.13 238 SER B C 1
ATOM 4038 O O . SER B 1 245 ? -10.637 75.050 24.586 1.00 25.73 238 SER B O 1
ATOM 4041 N N . SER B 1 246 ? -11.379 75.863 22.616 1.00 26.23 239 SER B N 1
ATOM 4042 C CA . SER B 1 246 ? -12.520 74.957 22.530 1.00 26.06 239 SER B CA 1
ATOM 4043 C C . SER B 1 246 ? -12.174 73.627 21.872 1.00 25.08 239 SER B C 1
ATOM 4044 O O . SER B 1 246 ? -11.606 73.589 20.778 1.00 24.27 239 SER B O 1
ATOM 4047 N N . ALA B 1 247 ? -12.530 72.533 22.539 1.00 24.26 240 ALA B N 1
ATOM 4048 C CA . ALA B 1 247 ? -12.262 71.206 22.002 1.00 25.72 240 ALA B CA 1
ATOM 4049 C C . ALA B 1 247 ? -13.129 70.935 20.778 1.00 24.65 240 ALA B C 1
ATOM 4050 O O . ALA B 1 247 ? -14.314 71.273 20.753 1.00 25.42 240 ALA B O 1
ATOM 4052 N N . TRP B 1 248 ? -12.531 70.330 19.757 1.00 24.26 241 TRP B N 1
ATOM 4053 C CA . TRP B 1 248 ? -13.265 69.990 18.544 1.00 22.85 241 TRP B CA 1
ATOM 4054 C C . TRP B 1 248 ? -13.686 68.524 18.625 1.00 24.13 241 TRP B C 1
ATOM 4055 O O . TRP B 1 248 ? -12.973 67.698 19.199 1.00 25.55 241 TRP B O 1
ATOM 4066 N N . GLN B 1 249 ? -14.845 68.204 18.062 1.00 23.49 242 GLN B N 1
ATOM 4067 C CA . GLN B 1 249 ? -15.330 66.832 18.074 1.00 26.01 242 GLN B CA 1
ATOM 4068 C C . GLN B 1 249 ? -14.894 66.074 16.826 1.00 25.09 242 GLN B C 1
ATOM 4069 O O . GLN B 1 249 ? -14.859 64.843 16.818 1.00 24.31 242 GLN B O 1
ATOM 4075 N N . SER B 1 250 ? -14.553 66.802 15.769 1.00 23.12 243 SER B N 1
ATOM 4076 C CA . SER B 1 250 ? -14.147 66.149 14.535 1.00 22.62 243 SER B CA 1
ATOM 4077 C C . SER B 1 250 ? -12.930 65.238 14.657 1.00 23.77 243 SER B C 1
ATOM 4078 O O . SER B 1 250 ? -11.920 65.603 15.264 1.00 24.18 243 SER B O 1
ATOM 4081 N N . THR B 1 251 ? -13.036 64.048 14.072 1.00 23.90 244 THR B N 1
ATOM 4082 C CA . THR B 1 251 ? -11.924 63.109 14.061 1.00 26.11 244 THR B CA 1
ATOM 4083 C C . THR B 1 251 ? -11.481 62.949 12.604 1.00 26.16 244 THR B C 1
ATOM 4084 O O . THR B 1 251 ? -10.765 62.012 12.259 1.00 25.47 244 THR B O 1
ATOM 4088 N N . GLN B 1 252 ? -11.935 63.866 11.751 1.00 22.40 245 GLN B N 1
ATOM 4089 C CA . GLN B 1 252 ? -11.552 63.850 10.342 1.00 23.05 245 GLN B CA 1
ATOM 4090 C C . GLN B 1 252 ? -10.205 64.561 10.251 1.00 23.42 245 GLN B C 1
ATOM 4091 O O . GLN B 1 252 ? -10.125 65.771 10.013 1.00 21.62 245 GLN B O 1
ATOM 4097 N N . ILE B 1 253 ? -9.151 63.786 10.473 1.00 22.87 246 ILE B N 1
ATOM 4098 C CA . ILE B 1 253 ? -7.784 64.279 10.465 1.00 20.49 246 ILE B CA 1
ATOM 4099 C C . ILE B 1 253 ? -7.031 63.543 9.367 1.00 22.32 246 ILE B C 1
ATOM 4100 O O . ILE B 1 253 ? -7.008 62.308 9.331 1.00 21.49 246 ILE B O 1
ATOM 4105 N N . VAL B 1 254 ? -6.415 64.303 8.471 1.00 21.24 247 VAL B N 1
ATOM 4106 C CA . VAL B 1 254 ? -5.703 63.703 7.359 1.00 24.19 247 VAL B CA 1
ATOM 4107 C C . VAL B 1 254 ? -4.316 64.296 7.184 1.00 23.78 247 VAL B C 1
ATOM 4108 O O . VAL B 1 254 ? -4.108 65.495 7.381 1.00 19.08 247 VAL B O 1
ATOM 4112 N N . THR B 1 255 ? -3.374 63.435 6.817 1.00 22.59 248 THR B N 1
ATOM 4113 C CA . THR B 1 255 ? -1.997 63.845 6.585 1.00 22.14 248 THR B CA 1
ATOM 4114 C C . THR B 1 255 ? -1.941 64.497 5.212 1.00 22.20 248 THR B C 1
ATOM 4115 O O . THR B 1 255 ? -2.347 63.889 4.222 1.00 21.49 248 THR B O 1
ATOM 4119 N N . VAL B 1 256 ? -1.446 65.730 5.152 1.00 20.98 249 VAL B N 1
ATOM 4120 C CA . VAL B 1 256 ? -1.362 66.452 3.888 1.00 22.45 249 VAL B CA 1
ATOM 4121 C C . VAL B 1 256 ? 0.061 66.660 3.385 1.00 22.17 249 VAL B C 1
ATOM 4122 O O . VAL B 1 256 ? 0.266 67.226 2.311 1.00 20.65 249 VAL B O 1
ATOM 4126 N N . GLY B 1 257 ? 1.044 66.207 4.153 1.00 19.60 250 GLY B N 1
ATOM 4127 C CA . GLY B 1 257 ? 2.417 66.362 3.715 1.00 19.72 250 GLY B CA 1
ATOM 4128 C C . GLY B 1 257 ? 3.418 65.994 4.783 1.00 21.45 250 GLY B C 1
ATOM 4129 O O . GLY B 1 257 ? 3.049 65.637 5.900 1.00 22.22 250 GLY B O 1
ATOM 4130 N N . THR B 1 258 ? 4.696 66.090 4.435 1.00 21.29 251 THR B N 1
ATOM 4131 C CA . THR B 1 258 ? 5.758 65.757 5.365 1.00 21.36 251 THR B CA 1
ATOM 4132 C C . THR B 1 258 ? 6.888 66.768 5.299 1.00 22.71 251 THR B C 1
ATOM 4133 O O . THR B 1 258 ? 7.309 67.178 4.216 1.00 20.51 251 THR B O 1
ATOM 4137 N N . VAL B 1 259 ? 7.350 67.183 6.473 1.00 20.82 252 VAL B N 1
ATOM 4138 C CA . VAL B 1 259 ? 8.466 68.104 6.588 1.00 22.37 252 VAL B CA 1
ATOM 4139 C C . VAL B 1 259 ? 9.670 67.226 6.898 1.00 21.63 252 VAL B C 1
ATOM 4140 O O . VAL B 1 259 ? 9.685 66.520 7.909 1.00 21.76 252 VAL B O 1
ATOM 4144 N N . THR B 1 260 ? 10.667 67.253 6.022 1.00 21.93 253 THR B N 1
ATOM 4145 C CA . THR B 1 260 ? 11.870 66.458 6.222 1.00 22.10 253 THR B CA 1
ATOM 4146 C C . THR B 1 260 ? 13.030 67.391 6.553 1.00 22.62 253 THR B C 1
ATOM 4147 O O . THR B 1 260 ? 13.484 68.162 5.709 1.00 21.99 253 THR B O 1
ATOM 4151 N N . ILE B 1 261 ? 13.486 67.310 7.799 1.00 21.85 254 ILE B N 1
ATOM 4152 C CA . ILE B 1 261 ? 14.564 68.142 8.318 1.00 22.86 254 ILE B CA 1
ATOM 4153 C C . ILE B 1 261 ? 15.893 67.413 8.161 1.00 22.88 254 ILE B C 1
ATOM 4154 O O . ILE B 1 261 ? 16.041 66.277 8.614 1.00 22.32 254 ILE B O 1
ATOM 4159 N N . THR B 1 262 ? 16.868 68.070 7.542 1.00 23.65 255 THR B N 1
ATOM 4160 C CA . THR B 1 262 ? 18.158 67.429 7.311 1.00 24.67 255 THR B CA 1
ATOM 4161 C C . THR B 1 262 ? 19.351 67.937 8.115 1.00 25.34 255 THR B C 1
ATOM 4162 O O . THR B 1 262 ? 20.334 67.222 8.278 1.00 25.60 255 THR B O 1
ATOM 4166 N N . GLY B 1 263 ? 19.280 69.160 8.624 1.00 22.20 256 GLY B N 1
ATOM 4167 C CA . GLY B 1 263 ? 20.403 69.665 9.389 1.00 24.40 256 GLY B CA 1
ATOM 4168 C C . GLY B 1 263 ? 20.210 71.081 9.887 1.00 23.09 256 GLY B C 1
ATOM 4169 O O . GLY B 1 263 ? 19.231 71.735 9.540 1.00 22.50 256 GLY B O 1
ATOM 4170 N N . PRO B 1 264 ? 21.134 71.580 10.716 1.00 25.26 257 PRO B N 1
ATOM 4171 C CA . PRO B 1 264 ? 21.032 72.944 11.248 1.00 23.29 257 PRO B CA 1
ATOM 4172 C C . PRO B 1 264 ? 21.226 73.995 10.161 1.00 25.61 257 PRO B C 1
ATOM 4173 O O . PRO B 1 264 ? 21.959 73.774 9.197 1.00 25.38 257 PRO B O 1
ATOM 4177 N N . ASP B 1 265 ? 20.561 75.134 10.316 1.00 24.84 258 ASP B N 1
ATOM 4178 C CA . ASP B 1 265 ? 20.680 76.222 9.352 1.00 25.21 258 ASP B CA 1
ATOM 4179 C C . ASP B 1 265 ? 21.878 77.095 9.698 1.00 25.13 258 ASP B C 1
ATOM 4180 O O . ASP B 1 265 ? 22.188 77.299 10.871 1.00 25.71 258 ASP B O 1
ATOM 4185 N N . THR B 1 266 ? 22.545 77.610 8.671 1.00 24.74 259 THR B N 1
ATOM 4186 C CA . THR B 1 266 ? 23.691 78.489 8.863 1.00 27.02 259 THR B CA 1
ATOM 4187 C C . THR B 1 266 ? 23.574 79.693 7.937 1.00 27.51 259 THR B C 1
ATOM 4188 O O . THR B 1 266 ? 24.428 80.574 7.941 1.00 29.12 259 THR B O 1
ATOM 4192 N N . GLU B 1 267 ? 22.498 79.736 7.159 1.00 28.39 260 GLU B N 1
ATOM 4193 C CA . GLU B 1 267 ? 22.291 80.818 6.203 1.00 33.04 260 GLU B CA 1
ATOM 4194 C C . GLU B 1 267 ? 21.496 82.009 6.734 1.00 35.68 260 GLU B C 1
ATOM 4195 O O . GLU B 1 267 ? 21.672 83.131 6.264 1.00 37.38 260 GLU B O 1
ATOM 4201 N N . ARG B 1 268 ? 20.640 81.767 7.721 1.00 33.78 261 ARG B N 1
ATOM 4202 C CA . ARG B 1 268 ? 19.788 82.813 8.274 1.00 32.69 261 ARG B CA 1
ATOM 4203 C C . ARG B 1 268 ? 20.264 83.506 9.543 1.00 31.05 261 ARG B C 1
ATOM 4204 O O . ARG B 1 268 ? 21.165 83.036 10.235 1.00 29.60 261 ARG B O 1
ATOM 4212 N N . GLU B 1 269 ? 19.623 84.635 9.831 1.00 30.41 262 GLU B N 1
ATOM 4213 C CA . GLU B 1 269 ? 19.895 85.443 11.012 1.00 33.98 262 GLU B CA 1
ATOM 4214 C C . GLU B 1 269 ? 21.304 86.012 11.135 1.00 36.24 262 GLU B C 1
ATOM 4215 O O . GLU B 1 269 ? 21.843 86.131 12.235 1.00 36.79 262 GLU B O 1
ATOM 4221 N N . HIS B 1 270 ? 21.890 86.371 9.999 1.00 38.21 263 HIS B N 1
ATOM 4222 C CA . HIS B 1 270 ? 23.217 86.970 9.981 1.00 40.63 263 HIS B CA 1
ATOM 4223 C C . HIS B 1 270 ? 23.094 88.330 9.309 1.00 43.03 263 HIS B C 1
ATOM 4224 O O . HIS B 1 270 ? 22.215 88.538 8.471 1.00 43.56 263 HIS B O 1
ATOM 4231 N N . GLY B 1 271 ? 23.968 89.257 9.678 1.00 45.92 264 GLY B N 1
ATOM 4232 C CA . GLY B 1 271 ? 23.892 90.583 9.100 1.00 48.34 264 GLY B CA 1
ATOM 4233 C C . GLY B 1 271 ? 22.626 91.243 9.611 1.00 48.64 264 GLY B C 1
ATOM 4234 O O . GLY B 1 271 ? 22.467 91.440 10.816 1.00 50.35 264 GLY B O 1
ATOM 4235 N N . GLY B 1 272 ? 21.715 91.571 8.703 1.00 48.52 265 GLY B N 1
ATOM 4236 C CA . GLY B 1 272 ? 20.473 92.201 9.113 1.00 46.58 265 GLY B CA 1
ATOM 4237 C C . GLY B 1 272 ? 19.255 91.320 8.906 1.00 43.96 265 GLY B C 1
ATOM 4238 O O . GLY B 1 272 ? 18.124 91.760 9.110 1.00 44.19 265 GLY B O 1
ATOM 4239 N N . ASP B 1 273 ? 19.483 90.073 8.503 1.00 41.90 266 ASP B N 1
ATOM 4240 C CA . ASP B 1 273 ? 18.390 89.138 8.266 1.00 37.67 266 ASP B CA 1
ATOM 4241 C C . ASP B 1 273 ? 17.568 88.904 9.532 1.00 36.09 266 ASP B C 1
ATOM 4242 O O . ASP B 1 273 ? 18.117 88.727 10.618 1.00 35.31 266 ASP B O 1
ATOM 4247 N N . ILE B 1 274 ? 16.248 88.908 9.381 1.00 33.17 267 ILE B N 1
ATOM 4248 C CA . ILE B 1 274 ? 15.353 88.692 10.510 1.00 32.81 267 ILE B CA 1
ATOM 4249 C C . ILE B 1 274 ? 14.433 87.511 10.214 1.00 30.87 267 ILE B C 1
ATOM 4250 O O . ILE B 1 274 ? 13.860 87.417 9.127 1.00 30.71 267 ILE B O 1
ATOM 4255 N N . VAL B 1 275 ? 14.306 86.608 11.183 1.00 27.26 268 VAL B N 1
ATOM 4256 C CA . VAL B 1 275 ? 13.448 85.441 11.032 1.00 26.40 268 VAL B CA 1
ATOM 4257 C C . VAL B 1 275 ? 12.322 85.470 12.059 1.00 25.07 268 VAL B C 1
ATOM 4258 O O . VAL B 1 275 ? 12.557 85.363 13.259 1.00 24.82 268 VAL B O 1
ATOM 4262 N N . VAL B 1 276 ? 11.098 85.628 11.574 1.00 23.76 269 VAL B N 1
ATOM 4263 C CA . VAL B 1 276 ? 9.935 85.657 12.449 1.00 25.03 269 VAL B CA 1
ATOM 4264 C C . VAL B 1 276 ? 8.857 84.771 11.846 1.00 24.18 269 VAL B C 1
ATOM 4265 O O . VAL B 1 276 ? 8.540 84.889 10.661 1.00 23.73 269 VAL B O 1
ATOM 4269 N N . PHE B 1 277 ? 8.326 83.861 12.658 1.00 23.21 270 PHE B N 1
ATOM 4270 C CA . PHE B 1 277 ? 7.267 82.960 12.216 1.00 22.46 270 PHE B CA 1
ATOM 4271 C C . PHE B 1 277 ? 5.966 83.564 12.731 1.00 20.77 270 PHE B C 1
ATOM 4272 O O . PHE B 1 277 ? 5.685 83.561 13.932 1.00 22.14 270 PHE B O 1
ATOM 4280 N N . ASP B 1 278 ? 5.182 84.083 11.800 1.00 20.93 271 ASP B N 1
ATOM 4281 C CA . ASP B 1 278 ? 3.931 84.763 12.100 1.00 22.10 271 ASP B CA 1
ATOM 4282 C C . ASP B 1 278 ? 2.744 83.928 11.623 1.00 22.34 271 ASP B C 1
ATOM 4283 O O . ASP B 1 278 ? 2.620 83.651 10.430 1.00 21.39 271 ASP B O 1
ATOM 4288 N N . PRO B 1 279 ? 1.843 83.541 12.543 1.00 21.06 272 PRO B N 1
ATOM 4289 C CA . PRO B 1 279 ? 0.681 82.732 12.155 1.00 21.54 272 PRO B CA 1
ATOM 4290 C C . PRO B 1 279 ? -0.212 83.399 11.113 1.00 22.85 272 PRO B C 1
ATOM 4291 O O . PRO B 1 279 ? -0.946 82.722 10.393 1.00 21.07 272 PRO B O 1
ATOM 4295 N N . MET B 1 280 ? -0.141 84.725 11.025 1.00 20.60 273 MET B N 1
ATOM 4296 C CA . MET B 1 280 ? -0.951 85.456 10.051 1.00 21.46 273 MET B CA 1
ATOM 4297 C C . MET B 1 280 ? -0.300 85.521 8.671 1.00 21.78 273 MET B C 1
ATOM 4298 O O . MET B 1 280 ? -0.899 86.025 7.720 1.00 22.00 273 MET B O 1
ATOM 4303 N N . ARG B 1 281 ? 0.924 85.012 8.553 1.00 20.11 274 ARG B N 1
ATOM 4304 C CA . ARG B 1 281 ? 1.606 85.026 7.262 1.00 21.05 274 ARG B CA 1
ATOM 4305 C C . ARG B 1 281 ? 1.086 83.870 6.409 1.00 21.07 274 ARG B C 1
ATOM 4306 O O . ARG B 1 281 ? 1.757 82.857 6.228 1.00 21.74 274 ARG B O 1
ATOM 4314 N N . VAL B 1 282 ? -0.123 84.031 5.889 1.00 22.97 275 VAL B N 1
ATOM 4315 C CA . VAL B 1 282 ? -0.741 83.009 5.064 1.00 20.05 275 VAL B CA 1
ATOM 4316 C C . VAL B 1 282 ? -0.356 83.249 3.606 1.00 23.08 275 VAL B C 1
ATOM 4317 O O . VAL B 1 282 ? 0.617 83.954 3.322 1.00 23.12 275 VAL B O 1
ATOM 4321 N N . THR B 1 283 ? -1.107 82.658 2.684 1.00 22.27 276 THR B N 1
ATOM 4322 C CA . THR B 1 283 ? -0.833 82.821 1.259 1.00 22.13 276 THR B CA 1
ATOM 4323 C C . THR B 1 283 ? -2.116 82.505 0.502 1.00 22.61 276 THR B C 1
ATOM 4324 O O . THR B 1 283 ? -3.122 82.172 1.119 1.00 22.18 276 THR B O 1
ATOM 4328 N N . ASP B 1 284 ? -2.104 82.619 -0.822 1.00 22.69 277 ASP B N 1
ATOM 4329 C CA . ASP B 1 284 ? -3.320 82.313 -1.578 1.00 24.20 277 ASP B CA 1
ATOM 4330 C C . ASP B 1 284 ? -3.763 80.895 -1.230 1.00 22.66 277 ASP B C 1
ATOM 4331 O O . ASP B 1 284 ? -2.945 79.979 -1.206 1.00 22.79 277 ASP B O 1
ATOM 4340 N N . GLY B 1 285 ? -5.052 80.717 -0.956 1.00 20.38 278 GLY B N 1
ATOM 4341 C CA . GLY B 1 285 ? -5.551 79.396 -0.614 1.00 19.27 278 GLY B CA 1
ATOM 4342 C C . GLY B 1 285 ? -5.689 79.174 0.883 1.00 20.44 278 GLY B C 1
ATOM 4343 O O . GLY B 1 285 ? -6.187 78.137 1.322 1.00 22.81 278 GLY B O 1
ATOM 4344 N N . ILE B 1 286 ? -5.243 80.142 1.675 1.00 20.17 279 ILE B N 1
ATOM 4345 C CA . ILE B 1 286 ? -5.331 80.035 3.130 1.00 19.25 279 ILE B CA 1
ATOM 4346 C C . ILE B 1 286 ? -5.682 81.392 3.711 1.00 21.07 279 ILE B C 1
ATOM 4347 O O . ILE B 1 286 ? -5.015 82.385 3.416 1.00 20.98 279 ILE B O 1
ATOM 4352 N N . GLU B 1 287 ? -6.731 81.431 4.528 1.00 21.60 280 GLU B N 1
ATOM 4353 C CA . GLU B 1 287 ? -7.167 82.672 5.157 1.00 21.99 280 GLU B CA 1
ATOM 4354 C C . GLU B 1 287 ? -7.292 82.447 6.656 1.00 22.76 280 GLU B C 1
ATOM 4355 O O . GLU B 1 287 ? -7.624 81.353 7.108 1.00 21.05 280 GLU B O 1
ATOM 4361 N N . PRO B 1 288 ? -7.011 83.483 7.450 1.00 22.59 281 PRO B N 1
ATOM 4362 C CA . PRO B 1 288 ? -7.120 83.326 8.900 1.00 23.11 281 PRO B CA 1
ATOM 4363 C C . PRO B 1 288 ? -8.588 83.343 9.313 1.00 23.47 281 PRO B C 1
ATOM 4364 O O . PRO B 1 288 ? -9.414 83.971 8.648 1.00 22.81 281 PRO B O 1
ATOM 4368 N N . SER B 1 289 ? -8.913 82.634 10.388 1.00 22.10 282 SER B N 1
ATOM 4369 C CA . SER B 1 289 ? -10.276 82.619 10.906 1.00 22.93 282 SER B CA 1
ATOM 4370 C C . SER B 1 289 ? -10.426 83.925 11.691 1.00 23.68 282 SER B C 1
ATOM 4371 O O . SER B 1 289 ? -9.469 84.691 11.795 1.00 24.34 282 SER B O 1
ATOM 4374 N N . ASP B 1 290 ? -11.609 84.177 12.248 1.00 25.16 283 ASP B N 1
ATOM 4375 C CA . ASP B 1 290 ? -11.822 85.392 13.033 1.00 27.21 283 ASP B CA 1
ATOM 4376 C C . ASP B 1 290 ? -11.416 85.173 14.488 1.00 27.60 283 ASP B C 1
ATOM 4377 O O . ASP B 1 290 ? -12.030 85.711 15.410 1.00 29.01 283 ASP B O 1
ATOM 4382 N N . ASP B 1 291 ? -10.371 84.374 14.666 1.00 25.65 284 ASP B N 1
ATOM 4383 C CA . ASP B 1 291 ? -9.806 84.039 15.974 1.00 25.17 284 ASP B CA 1
ATOM 4384 C C . ASP B 1 291 ? -9.118 85.299 16.518 1.00 25.17 284 ASP B C 1
ATOM 4385 O O . ASP B 1 291 ? -8.165 85.799 15.915 1.00 26.01 284 ASP B O 1
ATOM 4390 N N . PRO B 1 292 ? -9.585 85.828 17.665 1.00 24.60 285 PRO B N 1
ATOM 4391 C CA . PRO B 1 292 ? -8.972 87.038 18.229 1.00 24.62 285 PRO B CA 1
ATOM 4392 C C . PRO B 1 292 ? -7.529 86.875 18.706 1.00 24.77 285 PRO B C 1
ATOM 4393 O O . PRO B 1 292 ? -6.760 87.840 18.714 1.00 23.21 285 PRO B O 1
ATOM 4397 N N . VAL B 1 293 ? -7.158 85.666 19.116 1.00 21.10 286 VAL B N 1
ATOM 4398 C CA . VAL B 1 293 ? -5.789 85.440 19.566 1.00 21.54 286 VAL B CA 1
ATOM 4399 C C . VAL B 1 293 ? -4.884 85.428 18.337 1.00 23.24 286 VAL B C 1
ATOM 4400 O O . VAL B 1 293 ? -3.803 86.012 18.344 1.00 24.64 286 VAL B O 1
ATOM 4404 N N . LEU B 1 294 ? -5.341 84.757 17.285 1.00 21.99 287 LEU B N 1
ATOM 4405 C CA . LEU B 1 294 ? -4.595 84.678 16.032 1.00 21.75 287 LEU B CA 1
ATOM 4406 C C . LEU B 1 294 ? -4.329 86.080 15.477 1.00 24.36 287 LEU B C 1
ATOM 4407 O O . LEU B 1 294 ? -3.198 86.413 15.113 1.00 21.36 287 LEU B O 1
ATOM 4412 N N . ARG B 1 295 ? -5.380 86.894 15.417 1.00 24.70 288 ARG B N 1
ATOM 4413 C CA . ARG B 1 295 ? -5.284 88.256 14.895 1.00 26.91 288 ARG B CA 1
ATOM 4414 C C . ARG B 1 295 ? -4.341 89.135 15.713 1.00 26.40 288 ARG B C 1
ATOM 4415 O O . ARG B 1 295 ? -3.603 89.951 15.163 1.00 27.11 288 ARG B O 1
ATOM 4423 N N . PHE B 1 296 ? -4.372 88.965 17.029 1.00 25.08 289 PHE B N 1
ATOM 4424 C CA . PHE B 1 296 ? -3.538 89.750 17.932 1.00 23.75 289 PHE B CA 1
ATOM 4425 C C . PHE B 1 296 ? -2.061 89.354 17.877 1.00 24.77 289 PHE B C 1
ATOM 4426 O O . PHE B 1 296 ? -1.178 90.205 17.983 1.00 22.88 289 PHE B O 1
ATOM 4434 N N . ARG B 1 297 ? -1.793 88.063 17.707 1.00 22.37 290 ARG B N 1
ATOM 4435 C CA . ARG B 1 297 ? -0.417 87.583 17.669 1.00 22.80 290 ARG B CA 1
ATOM 4436 C C . ARG B 1 297 ? 0.503 88.317 16.698 1.00 24.07 290 ARG B C 1
ATOM 4437 O O . ARG B 1 297 ? 1.639 88.628 17.049 1.00 24.50 290 ARG B O 1
ATOM 4445 N N . THR B 1 298 ? 0.030 88.602 15.489 1.00 22.29 291 THR B N 1
ATOM 4446 C CA . THR B 1 298 ? 0.884 89.284 14.519 1.00 24.96 291 THR B CA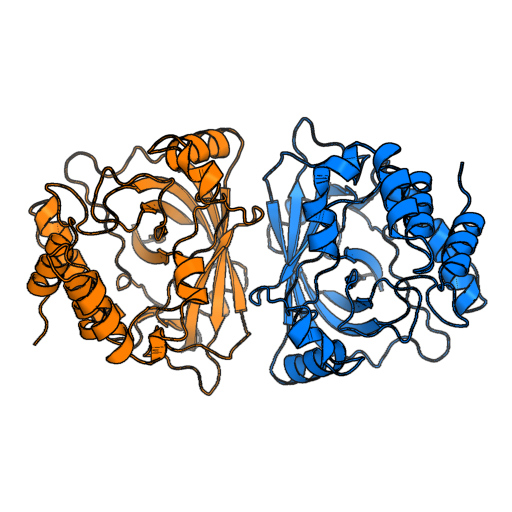 1
ATOM 4447 C C . THR B 1 298 ? 1.324 90.665 15.025 1.00 24.87 291 THR B C 1
ATOM 4448 O O . THR B 1 298 ? 2.459 91.091 14.789 1.00 24.71 291 THR B O 1
ATOM 4452 N N . LEU B 1 299 ? 0.439 91.346 15.743 1.00 24.52 292 LEU B N 1
ATOM 4453 C CA . LEU B 1 299 ? 0.757 92.670 16.280 1.00 26.54 292 LEU B CA 1
ATOM 4454 C C . LEU B 1 299 ? 1.798 92.573 17.392 1.00 25.70 292 LEU B C 1
ATOM 4455 O O . LEU B 1 299 ? 2.714 93.394 17.470 1.00 25.49 292 LEU B O 1
ATOM 4460 N N . VAL B 1 300 ? 1.660 91.570 18.254 1.00 24.79 293 VAL B N 1
ATOM 4461 C CA . VAL B 1 300 ? 2.612 91.393 19.345 1.00 25.95 293 VAL B CA 1
ATOM 4462 C C . VAL B 1 300 ? 3.967 90.984 18.784 1.00 25.38 293 VAL B C 1
ATOM 4463 O O . VAL B 1 300 ? 5.009 91.410 19.283 1.00 23.10 293 VAL B O 1
ATOM 4467 N N . TYR B 1 301 ? 3.956 90.153 17.745 1.00 24.30 294 TYR B N 1
ATOM 4468 C CA . TYR B 1 301 ? 5.208 89.711 17.155 1.00 24.46 294 TYR B CA 1
ATOM 4469 C C . TYR B 1 301 ? 5.981 90.880 16.559 1.00 24.78 294 TYR B C 1
ATOM 4470 O O . TYR B 1 301 ? 7.201 90.945 16.688 1.00 27.02 294 TYR B O 1
ATOM 4479 N N . SER B 1 302 ? 5.280 91.804 15.911 1.00 24.72 295 SER B N 1
ATOM 4480 C CA . SER B 1 302 ? 5.945 92.972 15.335 1.00 27.41 295 SER B CA 1
ATOM 4481 C C . SER B 1 302 ? 6.624 93.759 16.453 1.00 26.82 295 SER B C 1
ATOM 4482 O O . SER B 1 302 ? 7.740 94.255 16.291 1.00 28.01 295 SER B O 1
ATOM 4485 N N . ALA B 1 303 ? 5.943 93.869 17.590 1.00 26.15 296 ALA B N 1
ATOM 4486 C CA . ALA B 1 303 ? 6.488 94.586 18.739 1.00 26.07 296 ALA B CA 1
ATOM 4487 C C . ALA B 1 303 ? 7.726 93.863 19.266 1.00 25.17 296 ALA B C 1
ATOM 4488 O O . ALA B 1 303 ? 8.736 94.492 19.580 1.00 24.72 296 ALA B O 1
ATOM 4490 N N . SER B 1 304 ? 7.646 92.538 19.359 1.00 24.82 297 SER B N 1
ATOM 4491 C CA . SER B 1 304 ? 8.768 91.740 19.845 1.00 23.96 297 SER B CA 1
ATOM 4492 C C . SER B 1 304 ? 9.958 91.869 18.900 1.00 24.88 297 SER B C 1
ATOM 4493 O O . SER B 1 304 ? 11.092 92.086 19.332 1.00 26.17 297 SER B O 1
ATOM 4496 N N . VAL B 1 305 ? 9.692 91.731 17.607 1.00 25.49 298 VAL B N 1
ATOM 4497 C CA . VAL B 1 305 ? 10.737 91.839 16.596 1.00 25.65 298 VAL B CA 1
ATOM 4498 C C . VAL B 1 305 ? 11.419 93.201 16.663 1.00 28.88 298 VAL B C 1
ATOM 4499 O O . VAL B 1 305 ? 12.647 93.296 16.573 1.00 27.06 298 VAL B O 1
ATOM 4503 N N . LYS B 1 306 ? 10.628 94.257 16.823 1.00 27.76 299 LYS B N 1
ATOM 4504 C CA . LYS B 1 306 ? 11.211 95.589 16.897 1.00 31.20 299 LYS B CA 1
ATOM 4505 C C . LYS B 1 306 ? 12.129 95.717 18.106 1.00 30.33 299 LYS B C 1
ATOM 4506 O O . LYS B 1 306 ? 13.182 96.344 18.028 1.00 32.03 299 LYS B O 1
ATOM 4512 N N . LEU B 1 307 ? 11.735 95.122 19.226 1.00 32.66 300 LEU B N 1
ATOM 4513 C CA . LEU B 1 307 ? 12.560 95.180 20.425 1.00 33.87 300 LEU B CA 1
ATOM 4514 C C . LEU B 1 307 ? 13.900 94.478 20.239 1.00 35.59 300 LEU B C 1
ATOM 4515 O O . LEU B 1 307 ? 14.934 94.984 20.673 1.00 37.35 300 LEU B O 1
ATOM 4520 N N . ARG B 1 308 ? 13.887 93.317 19.589 1.00 33.92 301 ARG B N 1
ATOM 4521 C CA . ARG B 1 308 ? 15.116 92.557 19.393 1.00 34.53 301 ARG B CA 1
ATOM 4522 C C . ARG B 1 308 ? 15.965 92.939 18.186 1.00 35.64 301 ARG B C 1
ATOM 4523 O O . ARG B 1 308 ? 17.153 92.622 18.142 1.00 35.78 301 ARG B O 1
ATOM 4531 N N . THR B 1 309 ? 15.374 93.625 17.213 1.00 37.74 302 THR B N 1
ATOM 4532 C CA . THR B 1 309 ? 16.119 94.012 16.018 1.00 40.06 302 THR B CA 1
ATOM 4533 C C . THR B 1 309 ? 16.175 95.521 15.831 1.00 43.69 302 THR B C 1
ATOM 4534 O O . THR B 1 309 ? 17.104 96.042 15.212 1.00 43.73 302 THR B O 1
ATOM 4538 N N . GLY B 1 310 ? 15.171 96.215 16.355 1.00 45.80 303 GLY B N 1
ATOM 4539 C CA . GLY B 1 310 ? 15.118 97.659 16.221 1.00 49.14 303 GLY B CA 1
ATOM 4540 C C . GLY B 1 310 ? 14.475 98.064 14.909 1.00 51.26 303 GLY B C 1
ATOM 4541 O O . GLY B 1 310 ? 14.438 99.245 14.564 1.00 51.60 303 GLY B O 1
ATOM 4542 N N . VAL B 1 311 ? 13.966 97.078 14.174 1.00 52.22 304 VAL B N 1
ATOM 4543 C CA . VAL B 1 311 ? 13.322 97.326 12.888 1.00 53.99 304 VAL B CA 1
ATOM 4544 C C . VAL B 1 311 ? 11.800 97.261 12.991 1.00 55.26 304 VAL B C 1
ATOM 4545 O O . VAL B 1 311 ? 11.251 96.449 13.737 1.00 53.37 304 VAL B O 1
ATOM 4549 N N . ASP B 1 312 ? 11.126 98.122 12.235 1.00 57.68 305 ASP B N 1
ATOM 4550 C CA . ASP B 1 312 ? 9.668 98.165 12.231 1.00 62.37 305 ASP B CA 1
ATOM 4551 C C . ASP B 1 312 ? 9.080 97.209 11.195 1.00 64.82 305 ASP B C 1
ATOM 4552 O O . ASP B 1 312 ? 9.277 95.996 11.273 1.00 65.81 305 ASP B O 1
ATOM 4557 N N . ARG B 1 313 ? 8.360 97.770 10.227 1.00 68.06 306 ARG B N 1
ATOM 4558 C CA . ARG B 1 313 ? 7.725 96.992 9.167 1.00 69.78 306 ARG B CA 1
ATOM 4559 C C . ARG B 1 313 ? 6.554 96.183 9.713 1.00 70.49 306 ARG B C 1
ATOM 4560 O O . ARG B 1 313 ? 6.247 96.319 10.918 1.00 71.01 306 ARG B O 1
#

Sequence (606 aa):
GLTPDQAIDAIRGTGGAQPGCRALHAKGTLYRGTFTATRDAVMLSAAPHLDGSTVPALIRFSNGSGNPKQRDGAPGVRGMAVKFTLPDGSTTDVSAQTARLLVSSTPEGFIDLLKAMRPGLTTPLRLATHLLTHPRLLGALPLLREANRIPASYATTEYHGLHAFRWIAADGSARFVRYHLVPTAAEEYLSASDARGKDPDFLTDELAARLQDGPVRFDFRVQIAGPTDSTVDPSSAWQSTQIVTVGTVTITGPDTEREHGGDIVVFDPMRVTDGIEPSDDPVLRFRTLVYSASVKLRTGVDRGLTPDQAIDAIRGTGGAQPGCRALHAKGTLYRGTFTATRDAVMLSAAPHLDGSTVPALIRFSNGSGNPKQRDGAPGVRGMAVKFTLPDGSTTDVSAQTARLLVSSTPEGFIDLLKAMRPGLTTPLRLATHLLTHPRLLGALPLLREANRIPASYATTEYHGLHAFRWIAADGSARFVRYHLVPTAAEEYLSASDARGKDPDFLTDELAARLQDGPVRFDFRVQIAGPTDSTVDPSSAWQSTQIVTVGTVTITGPDTEREHGGDIVVFDPMRVTDGIEPSDDPVLRFRTLVYSASVKLRTGVDR

InterPro domains:
  IPR011614 Catalase core domain [PF00199] (25-305)
  IPR011614 Catalase core domain [SM01060] (6-313)
  IPR018028 Catalase, mono-functional, haem-containing [PR00067] (18-40)
  IPR018028 Catalase, mono-functional, haem-containing [PR00067] (55-73)
  IPR018028 Catalase, mono-functional, haem-containing [PR00067] (76-93)
  IPR018028 Catalase, mono-functional, haem-containing [PR00067] (277-303)
  IPR018028 Catalase, mono-functional, haem-containing [PS51402] (1-313)
  IPR018028 Catalase, mono-functional, haem-containing [PTHR11465] (25-304)
  IPR020835 Catalase superfamily [SSF56634] (5-303)
  IPR024168 Catalase, SrpA-type, predicted [PIRSF000296] (3-302)
  IPR024168 Catalase, SrpA-type, predicted [cd08153] (11-302)

Foldseek 3Di:
DDALVNLLVLLVQQPALDALAQRWQRAKFKFWFKKAWDCCQLVAAVPQRLNGDIWIKIKIKTWGRRDNLAFLLFFGKIKIKIWTQGPVRAIFIFIWIFFPFQLFLAPVLNSQCSNLCGDPPPNVVSNVVSCVVPVLSVVPVVRVRRRRFRWPESQQGKIWRLAWKWFAHPVRDIFIWTKIWAWP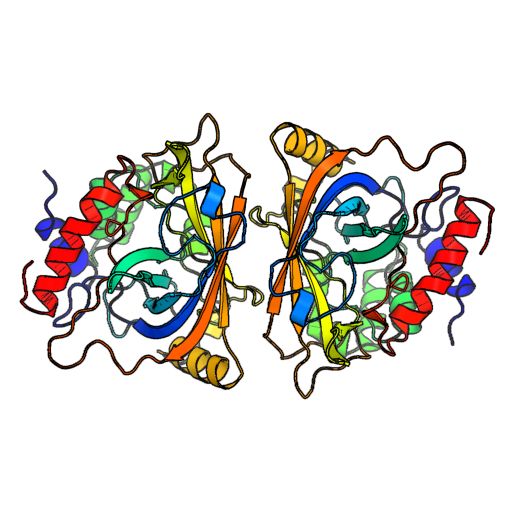DHHGTDDSVVSVPDDRPSHVVVVQVVLVVHKTKIFIKIFTADPPDDNAGSRDDGPGPRIGTTMMIITRHGDDPADPDLGDDDRQNCRHDHRIHGTNHNVSVNRVSSSQVSRCRNRVDGD/DDALVLLLVLLVLLVALDAQAQRWQRAKFKFWFKKAWDCCQLVAAVDQRLNGDIWIKIKIKTFGRRDNLAFLLFFGKIKIKIWTAGPVRAIFIQIWIFFQFDPFQAPVLVSQCSNLCRDDDCSVVSNVVSCVVPVLCVPCVVRSRRRGFRWQESQQGKIWRLAWKWFAHPVRDIFIWTKIWAWPDHHGTDDSVVSVPDDRPSRVVVVQVVLVVHKTKIFIKIFTADPVDDNAGSRDDGPGPPIDTTMMIITRHGDDPADPDLGDDDRQNCRHGHRIHGGNHNNSVNRVSSSQVSRCSNRVDHD

GO terms:
  GO:0004601 peroxidase activity (F, IDA)
  GO:0005506 iron ion binding (F, IDA)
  GO:0042743 hydrogen peroxide metabolic process (P, IDA)
  GO:2000377 regulation of reactive oxygen species metabolic process (P, IDA)
  GO:0020037 heme binding (F, IDA)

Solvent-accessible surface area: 26273 Å² total; per-residue (Å²): 115,38,65,36,98,88,2,6,77,12,7,112,63,43,38,3,19,69,124,59,29,38,4,50,53,12,30,28,46,12,5,75,9,59,0,34,7,43,159,93,0,64,129,29,0,35,0,41,2,0,80,9,49,80,6,65,3,8,0,14,0,5,2,13,33,7,63,50,177,36,127,1,14,29,102,10,39,0,3,3,14,0,10,0,46,8,109,121,53,51,37,4,9,7,24,6,32,8,13,84,36,23,35,12,36,51,13,69,6,67,10,61,12,30,103,12,85,16,77,67,147,60,28,101,120,58,36,46,75,14,21,141,94,44,91,142,16,71,71,28,83,100,49,38,169,28,4,49,54,11,1,16,0,4,1,2,2,37,0,10,4,16,3,3,8,79,1,31,7,97,116,52,39,42,47,61,0,10,8,28,0,12,6,6,12,53,68,92,63,36,62,89,90,84,2,82,74,88,81,47,61,15,0,35,87,45,0,50,66,37,11,157,100,12,41,8,51,0,1,1,16,0,20,41,30,18,148,108,13,34,39,67,24,2,20,26,73,25,138,10,40,38,16,36,13,1,1,32,2,34,0,86,12,78,19,106,120,63,72,119,91,73,57,58,0,35,18,19,4,46,78,42,27,111,9,10,81,29,3,111,1,56,10,0,98,25,38,30,98,15,60,48,19,12,19,99,98,41,52,56,85,94,139,112,46,55,39,98,85,1,7,80,8,7,113,23,43,35,0,18,70,122,59,28,37,4,50,54,13,27,29,45,12,6,76,10,58,0,48,8,38,107,68,0,64,114,29,0,46,0,40,2,0,80,18,48,87,6,66,4,8,0,14,1,6,1,12,33,5,68,49,174,37,134,1,13,30,92,11,40,0,4,1,14,0,10,1,42,7,110,122,52,52,38,4,8,8,25,6,32,7,13,70,35,22,36,14,42,52,10,87,6,64,10,62,31,14,120,10,89,151,100,48,186,68,22,103,118,74,59,42,70,14,70,125,88,51,92,164,21,105,70,7,98,94,65,60,161,33,4,44,71,11,1,17,0,10,1,3,1,26,0,7,4,17,3,3,8,80,1,43,7,97,117,56,42,55,48,47,0,11,7,28,2,12,6,7,12,57,61,92,65,37,59,81,90,90,2,84,76,88,79,50,60,16,0,48,87,45,0,47,67,37,10,154,101,13,40,8,43,0,0,1,15,0,20,44,30,19,148,110,13,34,39,66,23,2,17,26,74,25,140,13,39,37,16,37,12,1,2,31,0,31,0,85,13,74,20,107,122,60,72,118,91,68,59,52,0,34,18,18,4,47,76,42,24,118,14,10,68,24,4,107,1,52,11,0,96,28,39,30,97,15,59,56,20,13,15,97,100,42,52,56,75,90,128

Nearest PDB structures (foldseek):
  3e4y-assembly1_A  TM=9.860E-01  e=1.107E-61  Mycobacterium avium subsp. paratuberculosis
  5xy4-assembly1_D  TM=8.419E-01  e=8.529E-20  Mycothermus thermophilus
  4b31-assembly1_C  TM=8.411E-01  e=1.482E-18  Mycothermus thermophilus
  7vn0-assembly1_D  TM=8.394E-01  e=1.569E-18  Mycothermus thermophilus
  8cat-assembly1_A-2  TM=8.806E-01  e=3.628E-17  Bos taurus

CATH classification: 1.20.1280.120 (+1 more: 2.40.180.10)

Organism: Mycolicibacterium paratuberculosis (strain ATCC BAA-968 / K-10) (NCBI:txid262316)